Protein AF-A0A966PVN2-F1 (afdb_monomer_lite)

Radius of gyration: 30.5 Å; chains: 1; bounding box: 65×40×92 Å

Sequence (445 aa):
MAFDCICVDFQNSKENLNTIKQRMPHAKIIPFVQSYMEILKSLVNDARTSHVWMISSLIDYSTFDFDYIPEQHQDQQIHVWHNEEQKEGDTMLIPCAEFLQQAEQLKFLRDFKNINYHSTVLNYSSWPMKSFEFDTLVEQVASQQELYVNYYHYYHYYNCYHYDHNPITNYMPSFWEDIKLYCLDENRLNLLVPRFPIKKELYEYSPKLLLKNKSTPVHFDIVFIHNNESQHEENYQALLSAIKDKPNQIKIVAGVQGRNQAYKTAAKISDTEYFYAVFAKIKTNLNFGFDFVPDTLKSPRHYIFDCYNPVIDYTYGHQAIILYNKKMVLENTGTGLDFTLSQQHDHVKLLSAETNFYCDPLVAYRTAFREVVKLLYAQKICPTVEGNHILLKWYTESNMQNASYVRDAYTDAVDFVNKYSADFEKLFQSYEWEFVDNLYQQRYN

pLDDT: mean 92.06, std 8.29, range [37.66, 98.75]

Structure (mmCIF, N/CA/C/O backbone):
data_AF-A0A966PVN2-F1
#
_entry.id   AF-A0A966PVN2-F1
#
loop_
_atom_site.group_PDB
_atom_site.id
_atom_site.type_symbol
_atom_site.label_atom_id
_atom_site.label_alt_id
_atom_site.label_comp_id
_atom_site.label_asym_id
_atom_site.label_entity_id
_atom_site.label_seq_id
_atom_site.pdbx_PDB_ins_code
_atom_site.Cartn_x
_atom_site.Cartn_y
_atom_site.Cartn_z
_atom_site.occupancy
_atom_site.B_iso_or_equiv
_atom_site.auth_seq_id
_atom_site.auth_comp_id
_atom_site.auth_asym_id
_atom_site.auth_atom_id
_atom_site.pdbx_PDB_model_num
ATOM 1 N N . MET A 1 1 ? 28.716 -3.953 -43.981 1.00 61.38 1 MET A N 1
ATOM 2 C CA . MET A 1 1 ? 28.112 -3.163 -42.890 1.00 61.38 1 MET A CA 1
ATOM 3 C C . MET A 1 1 ? 28.540 -1.722 -43.067 1.00 61.38 1 MET A C 1
ATOM 5 O O . MET A 1 1 ? 29.738 -1.487 -43.177 1.00 61.38 1 MET A O 1
ATOM 9 N N . ALA A 1 2 ? 27.579 -0.805 -43.174 1.00 79.00 2 ALA A N 1
ATOM 10 C CA . ALA A 1 2 ? 27.840 0.613 -43.429 1.00 79.00 2 ALA A CA 1
ATOM 11 C C . ALA A 1 2 ? 28.286 1.380 -42.169 1.00 79.00 2 ALA A C 1
ATOM 13 O O . ALA A 1 2 ? 29.066 2.323 -42.278 1.00 79.00 2 ALA A O 1
ATOM 14 N N . PHE A 1 3 ? 27.839 0.944 -40.986 1.00 94.12 3 PHE A N 1
ATOM 15 C CA . PHE A 1 3 ? 28.033 1.654 -39.721 1.00 94.12 3 PHE A CA 1
ATOM 16 C C . PHE A 1 3 ? 28.509 0.723 -38.601 1.00 94.12 3 PHE A C 1
ATOM 18 O O . PHE A 1 3 ? 28.183 -0.469 -38.590 1.00 94.12 3 PHE A O 1
ATOM 25 N N . ASP A 1 4 ? 29.279 1.271 -37.661 1.00 95.25 4 ASP A N 1
ATOM 26 C CA . ASP A 1 4 ? 29.611 0.616 -36.398 1.00 95.25 4 ASP A CA 1
ATOM 27 C C . ASP A 1 4 ? 28.330 0.340 -35.587 1.00 95.25 4 ASP A C 1
ATOM 29 O O . ASP A 1 4 ? 27.295 0.984 -35.771 1.00 95.25 4 ASP A O 1
ATOM 33 N N . CYS A 1 5 ? 28.396 -0.629 -34.674 1.00 96.38 5 CYS A N 1
ATOM 34 C CA . CYS A 1 5 ? 27.255 -1.046 -33.866 1.00 96.38 5 CYS A CA 1
ATOM 35 C C . CYS A 1 5 ? 27.651 -1.228 -32.403 1.00 96.38 5 CYS A C 1
ATOM 37 O O . CYS A 1 5 ? 28.648 -1.878 -32.085 1.00 96.38 5 CYS A O 1
ATOM 39 N N . ILE A 1 6 ? 26.823 -0.695 -31.517 1.00 96.44 6 ILE A N 1
ATOM 40 C CA . ILE A 1 6 ? 26.870 -0.845 -30.070 1.00 96.44 6 ILE A CA 1
ATOM 41 C C . ILE A 1 6 ? 25.615 -1.611 -29.665 1.00 96.44 6 ILE A C 1
ATOM 43 O O . ILE A 1 6 ? 24.500 -1.196 -29.970 1.00 96.44 6 ILE A O 1
ATOM 47 N N . CYS A 1 7 ? 25.797 -2.731 -28.978 1.00 96.62 7 CYS A N 1
ATOM 48 C CA . CYS A 1 7 ? 24.707 -3.493 -28.391 1.00 96.62 7 CYS A CA 1
ATOM 49 C C . CYS A 1 7 ? 24.723 -3.300 -26.877 1.00 96.62 7 CYS A C 1
ATOM 51 O O . CYS A 1 7 ? 25.697 -3.655 -26.211 1.00 96.62 7 CYS A O 1
ATOM 53 N N . VAL A 1 8 ? 23.625 -2.783 -26.342 1.00 96.62 8 VAL A N 1
ATOM 54 C CA . VAL A 1 8 ? 23.390 -2.646 -24.910 1.00 96.62 8 VAL A CA 1
ATOM 55 C C . VAL A 1 8 ? 22.747 -3.931 -24.395 1.00 96.62 8 VAL A C 1
ATOM 57 O O . VAL A 1 8 ? 21.628 -4.280 -24.763 1.00 96.62 8 VAL A O 1
ATOM 60 N N . ASP A 1 9 ? 23.491 -4.666 -23.575 1.00 95.12 9 ASP A N 1
ATOM 61 C CA . ASP A 1 9 ? 23.091 -5.934 -22.979 1.00 95.12 9 ASP A CA 1
ATOM 62 C C . ASP A 1 9 ? 22.419 -5.708 -21.617 1.00 95.12 9 ASP A C 1
ATOM 64 O O . ASP A 1 9 ? 23.044 -5.303 -20.631 1.00 95.12 9 ASP A O 1
ATOM 68 N N . PHE A 1 10 ? 21.123 -5.997 -21.574 1.00 92.75 10 PHE A N 1
ATOM 69 C CA . PHE A 1 10 ? 20.273 -5.975 -20.387 1.00 92.75 10 PHE A CA 1
ATOM 70 C C . PHE A 1 10 ? 20.296 -7.301 -19.614 1.00 92.75 10 PHE A C 1
ATOM 72 O O . PHE A 1 10 ? 19.646 -7.413 -18.576 1.00 92.75 10 PHE A O 1
ATOM 79 N N . GLN A 1 11 ? 21.040 -8.305 -20.098 1.00 89.38 11 GLN A N 1
ATOM 80 C CA . GLN A 1 11 ? 21.159 -9.645 -19.511 1.00 89.38 11 GLN A CA 1
ATOM 81 C C . GLN A 1 11 ? 19.816 -10.390 -19.411 1.00 89.38 11 GLN A C 1
ATOM 83 O O . GLN A 1 11 ? 19.636 -11.276 -18.577 1.00 89.38 11 GLN A O 1
ATOM 88 N N . ASN A 1 12 ? 18.869 -10.035 -20.281 1.00 84.31 12 ASN A N 1
ATOM 89 C CA . ASN A 1 12 ? 17.497 -10.540 -20.297 1.00 84.31 12 ASN A CA 1
ATOM 90 C C . ASN A 1 12 ? 17.318 -11.776 -21.199 1.00 84.31 12 ASN A C 1
ATOM 92 O O . ASN A 1 12 ? 16.535 -12.662 -20.872 1.00 84.31 12 ASN A O 1
ATOM 96 N N . SER A 1 13 ? 18.023 -11.840 -22.337 1.00 87.88 13 SER A N 1
ATOM 97 C CA . SER A 1 13 ? 17.834 -12.879 -23.357 1.00 87.88 13 SER A CA 1
ATOM 98 C C . SER A 1 13 ? 19.161 -13.275 -23.997 1.00 87.88 13 SER A C 1
ATOM 100 O O . SER A 1 13 ? 19.775 -12.521 -24.754 1.00 87.88 13 SER A O 1
ATOM 102 N N . LYS A 1 14 ? 19.601 -14.508 -23.718 1.00 91.50 14 LYS A N 1
ATOM 103 C CA . LYS A 1 14 ? 20.785 -15.095 -24.369 1.00 91.50 14 LYS A CA 1
ATOM 104 C C . LYS A 1 14 ? 20.546 -15.363 -25.855 1.00 91.50 14 LYS A C 1
ATOM 106 O O . LYS A 1 14 ? 21.496 -15.332 -26.631 1.00 91.50 14 LYS A O 1
ATOM 111 N N . GLU A 1 15 ? 19.302 -15.638 -26.237 1.00 94.06 15 GLU A N 1
ATOM 112 C CA . GLU A 1 15 ? 18.910 -15.910 -27.619 1.00 94.06 15 GLU A CA 1
ATOM 113 C C . GLU A 1 15 ? 19.061 -14.662 -28.488 1.00 94.06 15 GLU A C 1
ATOM 115 O O . GLU A 1 15 ? 19.825 -14.694 -29.451 1.00 94.06 15 GLU A O 1
ATOM 120 N N . ASN A 1 16 ? 18.471 -13.534 -28.076 1.00 95.31 16 ASN A N 1
ATOM 121 C CA . ASN A 1 16 ? 18.612 -12.261 -28.789 1.00 95.31 16 ASN A CA 1
ATOM 122 C C . ASN A 1 16 ? 20.081 -11.857 -28.915 1.00 95.31 16 ASN A C 1
ATOM 124 O O . ASN A 1 16 ? 20.532 -11.452 -29.984 1.00 95.31 16 ASN A O 1
ATOM 128 N N . LEU A 1 17 ? 20.860 -12.025 -27.841 1.00 95.06 17 LEU A N 1
ATOM 129 C CA . LEU A 1 17 ? 22.287 -11.720 -27.863 1.00 95.06 17 LEU A CA 1
ATOM 130 C C . LEU A 1 17 ? 23.052 -12.589 -28.876 1.00 95.06 17 LEU A C 1
ATOM 132 O O . LEU A 1 17 ? 23.974 -12.104 -29.534 1.00 95.06 17 LEU A O 1
ATOM 136 N N . ASN A 1 18 ? 22.682 -13.863 -29.027 1.00 95.38 18 ASN A N 1
ATOM 137 C CA . ASN A 1 18 ? 23.264 -14.741 -30.040 1.00 95.38 18 ASN A CA 1
ATOM 138 C C . ASN A 1 18 ? 22.857 -14.312 -31.455 1.00 95.38 18 ASN A C 1
ATOM 140 O O . ASN A 1 18 ? 23.726 -14.243 -32.324 1.00 95.38 18 ASN A O 1
ATOM 144 N N . THR A 1 19 ? 21.587 -13.961 -31.675 1.00 95.75 19 THR A N 1
ATOM 145 C CA . THR A 1 19 ? 21.100 -13.410 -32.951 1.00 95.75 19 THR A CA 1
ATOM 146 C C . THR A 1 19 ? 21.865 -12.141 -33.331 1.00 95.75 19 THR A C 1
ATOM 148 O O . THR A 1 19 ? 22.355 -12.025 -34.454 1.00 95.75 19 THR A O 1
ATOM 151 N N . ILE A 1 20 ? 22.067 -11.222 -32.382 1.00 95.62 20 ILE A N 1
ATOM 152 C CA . ILE A 1 20 ? 22.846 -9.995 -32.590 1.00 95.62 20 ILE A CA 1
ATOM 153 C C . ILE A 1 20 ? 24.296 -10.325 -32.956 1.00 95.62 20 ILE A C 1
ATOM 155 O O . ILE A 1 20 ? 24.806 -9.786 -33.932 1.00 95.62 20 ILE A O 1
ATOM 159 N N . LYS A 1 21 ? 24.958 -11.245 -32.243 1.00 95.00 21 LYS A N 1
ATOM 160 C CA . LYS A 1 21 ? 26.336 -11.667 -32.568 1.00 95.00 21 LYS A CA 1
ATOM 161 C C . LYS A 1 21 ? 26.457 -12.291 -33.959 1.00 95.00 21 LYS A C 1
ATOM 163 O O . LYS A 1 21 ? 27.497 -12.148 -34.594 1.00 95.00 21 LYS A O 1
ATOM 168 N N . GLN A 1 22 ? 25.423 -12.989 -34.426 1.00 94.81 22 GLN A N 1
ATOM 169 C CA . GLN A 1 22 ? 25.398 -13.577 -35.766 1.00 94.81 22 GLN A CA 1
ATOM 170 C C . GLN A 1 22 ? 25.192 -12.516 -36.852 1.00 94.81 22 GLN A C 1
ATOM 172 O O . GLN A 1 22 ? 25.906 -12.525 -37.853 1.00 94.81 22 GLN A O 1
ATOM 177 N N . ARG A 1 23 ? 24.238 -11.596 -36.660 1.00 94.31 23 ARG A N 1
ATOM 178 C CA . ARG A 1 23 ? 23.904 -10.561 -37.652 1.00 94.31 23 ARG A CA 1
ATOM 179 C C . ARG A 1 23 ? 24.889 -9.395 -37.671 1.00 94.31 23 ARG A C 1
ATOM 181 O O . ARG A 1 23 ? 25.167 -8.859 -38.738 1.00 94.31 23 ARG A O 1
ATOM 188 N N . MET A 1 24 ? 25.448 -9.051 -36.513 1.00 93.00 24 MET A N 1
ATOM 189 C CA . MET A 1 24 ? 26.401 -7.960 -36.307 1.00 93.00 24 MET A CA 1
ATOM 190 C C . MET A 1 24 ? 27.674 -8.478 -35.598 1.00 93.00 24 MET A C 1
ATOM 192 O O . MET A 1 24 ? 27.909 -8.155 -34.432 1.00 93.00 24 MET A O 1
ATOM 196 N N . PRO A 1 25 ? 28.549 -9.253 -36.278 1.00 91.69 25 PRO A N 1
ATOM 197 C CA . PRO A 1 25 ? 29.721 -9.899 -35.659 1.00 91.69 25 PRO A CA 1
ATOM 198 C C . PRO A 1 25 ? 30.745 -8.943 -35.035 1.00 91.69 25 PRO A C 1
ATOM 200 O O . PRO A 1 25 ? 31.580 -9.357 -34.234 1.00 91.69 25 PRO A O 1
ATOM 203 N N . HIS A 1 26 ? 30.709 -7.669 -35.429 1.00 91.94 26 HIS A N 1
ATOM 204 C CA . HIS A 1 26 ? 31.600 -6.622 -34.933 1.00 91.94 26 HIS A CA 1
ATOM 205 C C . HIS A 1 26 ? 30.917 -5.670 -33.942 1.00 91.94 26 HIS A C 1
ATOM 207 O O . HIS A 1 26 ? 31.512 -4.656 -33.583 1.00 91.94 26 HIS A O 1
ATOM 213 N N . ALA A 1 27 ? 29.688 -5.970 -33.503 1.00 94.25 27 ALA A N 1
ATOM 214 C CA . ALA A 1 27 ? 28.999 -5.154 -32.514 1.00 94.25 27 ALA A CA 1
ATOM 215 C C . ALA A 1 27 ? 29.768 -5.131 -31.185 1.00 94.25 27 ALA A C 1
ATOM 217 O O . ALA A 1 27 ? 30.133 -6.174 -30.632 1.00 94.25 27 ALA A O 1
ATOM 218 N N . LYS A 1 28 ? 29.983 -3.931 -30.641 1.00 95.06 28 LYS A N 1
ATOM 219 C CA . LYS A 1 28 ? 30.527 -3.733 -29.297 1.00 95.06 28 LYS A CA 1
ATOM 220 C C . LYS A 1 28 ? 29.413 -3.993 -28.287 1.00 95.06 28 LYS A C 1
ATOM 222 O O . LYS A 1 28 ? 28.498 -3.187 -28.156 1.00 95.06 28 LYS A O 1
ATOM 227 N N . ILE A 1 29 ? 29.484 -5.127 -27.597 1.00 96.12 29 ILE A N 1
ATOM 228 C CA . ILE A 1 29 ? 28.506 -5.515 -26.575 1.00 96.12 29 ILE A CA 1
ATOM 229 C C . ILE A 1 29 ? 28.951 -4.956 -25.226 1.00 96.12 29 ILE A C 1
ATOM 231 O O . ILE A 1 29 ? 30.068 -5.228 -24.781 1.00 96.12 29 ILE A O 1
ATOM 235 N N . ILE A 1 30 ? 28.078 -4.194 -24.576 1.00 95.38 30 ILE A N 1
ATOM 236 C CA . ILE A 1 30 ? 28.321 -3.576 -23.269 1.00 95.38 30 ILE A CA 1
ATOM 237 C C . ILE A 1 30 ? 27.103 -3.748 -22.359 1.00 95.38 30 ILE A C 1
ATOM 239 O O . ILE A 1 30 ? 25.983 -3.751 -22.858 1.00 95.38 30 ILE A O 1
ATOM 243 N N . PRO A 1 31 ? 27.276 -3.875 -21.034 1.00 94.62 31 PRO A N 1
ATOM 244 C CA . PRO A 1 31 ? 26.140 -3.929 -20.124 1.00 94.62 31 PRO A CA 1
ATOM 245 C C . PRO A 1 31 ? 25.396 -2.588 -20.087 1.00 94.62 31 PRO A C 1
ATOM 247 O O . PRO A 1 31 ? 26.009 -1.529 -20.234 1.00 94.62 31 PRO A O 1
ATOM 250 N N . PHE A 1 32 ? 24.088 -2.624 -19.827 1.00 93.06 32 PHE A N 1
ATOM 251 C CA . PHE A 1 32 ? 23.328 -1.411 -19.530 1.00 93.06 32 PHE A CA 1
ATOM 252 C C . PHE A 1 32 ? 23.854 -0.716 -18.262 1.00 93.06 32 PHE A C 1
ATOM 254 O O . PHE A 1 32 ? 24.004 -1.343 -17.209 1.00 93.06 32 PHE A O 1
ATOM 261 N N . VAL A 1 33 ? 24.104 0.594 -18.357 1.00 88.31 33 VAL A N 1
ATOM 262 C CA . VAL A 1 33 ? 24.561 1.443 -17.250 1.00 88.31 33 VAL A CA 1
ATOM 263 C C . VAL A 1 33 ? 23.799 2.763 -17.289 1.00 88.31 33 VAL A C 1
ATOM 265 O O . VAL A 1 33 ? 23.935 3.516 -18.244 1.00 88.31 33 VAL A O 1
ATOM 268 N N . GLN A 1 34 ? 23.054 3.054 -16.219 1.00 85.75 34 GLN A N 1
ATOM 269 C CA . GLN A 1 34 ? 22.294 4.293 -15.989 1.00 85.75 34 GLN A CA 1
ATOM 270 C C . GLN A 1 34 ? 21.234 4.629 -17.053 1.00 85.75 34 GLN A C 1
ATOM 272 O O . GLN A 1 34 ? 20.049 4.529 -16.747 1.00 85.75 34 GLN A O 1
ATOM 277 N N . SER A 1 35 ? 21.637 5.031 -18.261 1.00 91.38 35 SER A N 1
ATOM 278 C CA . SER A 1 35 ? 20.759 5.406 -19.375 1.00 91.38 35 SER A CA 1
ATOM 279 C C . SER A 1 35 ? 21.462 5.233 -20.728 1.00 91.38 35 SER A C 1
ATOM 281 O O . SER A 1 35 ? 22.689 5.128 -20.808 1.00 91.38 35 SER A O 1
ATOM 283 N N . TYR A 1 36 ? 20.694 5.275 -21.818 1.00 93.44 36 TYR A N 1
ATOM 284 C CA . TYR A 1 36 ? 21.259 5.313 -23.169 1.00 93.44 36 TYR A CA 1
ATOM 285 C C . TYR A 1 36 ? 22.117 6.555 -23.433 1.00 93.44 36 TYR A C 1
ATOM 287 O O . TYR A 1 36 ? 23.110 6.463 -24.150 1.00 93.44 36 TYR A O 1
ATOM 295 N N . MET A 1 37 ? 21.776 7.702 -22.836 1.00 91.50 37 MET A N 1
ATOM 296 C CA . MET A 1 37 ? 22.543 8.941 -23.000 1.00 91.50 37 MET A CA 1
ATOM 297 C C . MET A 1 37 ? 23.983 8.779 -22.502 1.00 91.50 37 MET A C 1
ATOM 299 O O . MET A 1 37 ? 24.924 9.141 -23.206 1.00 91.50 37 MET A O 1
ATOM 303 N N . GLU A 1 38 ? 24.162 8.198 -21.315 1.00 91.00 38 GLU A N 1
ATOM 304 C CA . GLU A 1 38 ? 25.489 8.008 -20.714 1.00 91.00 38 GLU A CA 1
ATOM 305 C C . GLU A 1 38 ? 26.334 7.009 -21.507 1.00 91.00 38 GLU A C 1
ATOM 307 O O . GLU A 1 38 ? 27.521 7.232 -21.759 1.00 91.00 38 GLU A O 1
ATOM 312 N N . ILE A 1 39 ? 25.698 5.943 -21.996 1.00 93.06 39 ILE A N 1
ATOM 313 C CA . ILE A 1 39 ? 26.338 4.990 -22.899 1.00 93.06 39 ILE A CA 1
ATOM 314 C C . ILE A 1 39 ? 26.811 5.692 -24.178 1.00 93.06 39 ILE A C 1
ATOM 316 O O . ILE A 1 39 ? 27.981 5.560 -24.545 1.00 93.06 39 ILE A O 1
ATOM 320 N N . LEU A 1 40 ? 25.942 6.468 -24.834 1.00 93.44 40 LEU A N 1
ATOM 321 C CA . LEU A 1 40 ? 26.284 7.175 -26.068 1.00 93.44 40 LEU A CA 1
ATOM 322 C C . LEU A 1 40 ? 27.414 8.185 -25.856 1.00 93.44 40 LEU A C 1
ATOM 324 O O . LEU A 1 40 ? 28.382 8.167 -26.615 1.00 93.44 40 LEU A O 1
ATOM 328 N N . LYS A 1 41 ? 27.352 9.008 -24.802 1.00 91.00 41 LYS A N 1
ATOM 329 C CA . LYS A 1 41 ? 28.430 9.949 -24.447 1.00 91.00 41 LYS A CA 1
ATOM 330 C C . LYS A 1 41 ? 29.781 9.247 -24.306 1.00 91.00 41 LYS A C 1
ATOM 332 O O . LYS A 1 41 ? 30.793 9.773 -24.760 1.00 91.00 41 LYS A O 1
ATOM 337 N N . SER A 1 42 ? 29.794 8.047 -23.724 1.00 90.19 42 SER A N 1
ATOM 338 C CA . SER A 1 42 ? 31.031 7.290 -23.510 1.00 90.19 42 SER A CA 1
ATOM 339 C C . SER A 1 42 ? 31.584 6.602 -24.763 1.00 90.19 42 SER A C 1
ATOM 341 O O . SER A 1 42 ? 32.781 6.333 -24.813 1.00 90.19 42 SER A O 1
ATOM 343 N N . LEU A 1 43 ? 30.743 6.293 -25.760 1.00 92.00 43 LEU A N 1
ATOM 344 C CA . LEU A 1 43 ? 31.120 5.411 -26.873 1.00 92.00 43 LEU A CA 1
ATOM 345 C C . LEU A 1 43 ? 31.104 6.057 -28.259 1.00 92.00 43 LEU A C 1
ATOM 347 O O . LEU A 1 43 ? 31.809 5.574 -29.142 1.00 92.00 43 LEU A O 1
ATOM 351 N N . VAL A 1 44 ? 30.330 7.123 -28.478 1.00 91.00 44 VAL A N 1
ATOM 352 C CA . VAL A 1 44 ? 30.203 7.743 -29.810 1.00 91.00 44 VAL A CA 1
ATOM 353 C C . VAL A 1 44 ? 31.529 8.348 -30.282 1.00 91.00 44 VAL A C 1
ATOM 355 O O . VAL A 1 44 ? 31.834 8.287 -31.469 1.00 91.00 44 VAL A O 1
ATOM 358 N N . ASN A 1 45 ? 32.358 8.866 -29.370 1.00 90.56 45 ASN A N 1
ATOM 359 C CA . ASN A 1 45 ? 33.670 9.427 -29.715 1.00 90.56 45 ASN A CA 1
ATOM 360 C C . ASN A 1 45 ? 34.667 8.375 -30.253 1.00 90.56 45 ASN A C 1
ATOM 362 O O . ASN A 1 45 ? 35.619 8.732 -30.942 1.00 90.56 45 ASN A O 1
ATOM 366 N N . ASP A 1 46 ? 34.436 7.088 -29.969 1.00 90.81 46 ASP A N 1
ATOM 367 C CA . ASP A 1 46 ? 35.264 5.974 -30.453 1.00 90.81 46 ASP A CA 1
ATOM 368 C C . ASP A 1 46 ? 34.771 5.403 -31.799 1.00 90.81 46 ASP A C 1
ATOM 370 O O . ASP A 1 46 ? 35.381 4.473 -32.340 1.00 90.81 46 ASP A O 1
ATOM 374 N N . ALA A 1 47 ? 33.650 5.904 -32.333 1.00 92.06 47 ALA A N 1
ATOM 375 C CA . ALA A 1 47 ? 33.078 5.413 -33.581 1.00 92.06 47 ALA A CA 1
ATOM 376 C C . ALA A 1 47 ? 33.984 5.748 -34.778 1.00 92.06 47 ALA A C 1
ATOM 378 O O . ALA A 1 47 ? 34.521 6.847 -34.905 1.00 92.06 47 ALA A O 1
ATOM 379 N N . ARG A 1 48 ? 34.140 4.789 -35.694 1.00 92.50 48 ARG A N 1
ATOM 380 C CA . ARG A 1 48 ? 34.953 4.916 -36.917 1.00 92.50 48 ARG A CA 1
ATOM 381 C C . ARG A 1 48 ? 34.118 5.319 -38.128 1.00 92.50 48 ARG A C 1
ATOM 383 O O . ARG A 1 48 ? 34.673 5.644 -39.177 1.00 92.50 48 ARG A O 1
ATOM 390 N N . THR A 1 49 ? 32.798 5.260 -38.000 1.00 95.06 49 THR A N 1
ATOM 391 C CA . THR A 1 49 ? 31.824 5.594 -39.040 1.00 95.06 49 THR A CA 1
ATOM 392 C C . THR A 1 49 ? 31.055 6.866 -38.687 1.00 95.06 49 THR A C 1
ATOM 394 O O . THR A 1 49 ? 30.986 7.260 -37.524 1.00 95.06 49 THR A O 1
ATOM 397 N N . SER A 1 50 ? 30.466 7.523 -39.695 1.00 94.50 50 SER A N 1
ATOM 398 C CA . SER A 1 50 ? 29.704 8.771 -39.501 1.00 94.50 50 SER A CA 1
ATOM 399 C C . SER A 1 50 ? 28.475 8.594 -38.611 1.00 94.50 50 SER A C 1
ATOM 401 O O . SER A 1 50 ? 28.078 9.533 -37.924 1.00 94.50 50 SER A O 1
ATOM 403 N N . HIS A 1 51 ? 27.908 7.388 -38.616 1.00 96.94 51 HIS A N 1
ATOM 404 C CA . HIS A 1 51 ? 26.810 6.984 -37.754 1.00 96.94 51 HIS A CA 1
ATOM 405 C C . HIS A 1 51 ? 27.178 5.743 -36.958 1.00 96.94 51 HIS A C 1
ATOM 407 O O . HIS A 1 51 ? 28.040 4.966 -37.376 1.00 96.94 51 HIS A O 1
ATOM 413 N N . VAL A 1 52 ? 26.478 5.528 -35.851 1.00 96.94 52 VAL A N 1
ATOM 414 C CA . VAL A 1 52 ? 26.570 4.303 -35.061 1.00 96.94 52 VAL A CA 1
ATOM 415 C C . VAL A 1 52 ? 25.178 3.771 -34.752 1.00 96.94 52 VAL A C 1
ATOM 417 O O . VAL A 1 52 ? 24.285 4.515 -34.343 1.00 96.94 52 VAL A O 1
ATOM 420 N N . TRP A 1 53 ? 24.991 2.471 -34.949 1.00 97.50 53 TRP A N 1
ATOM 421 C CA . TRP A 1 53 ? 23.818 1.766 -34.453 1.00 97.50 53 TRP A CA 1
ATOM 422 C C . TRP A 1 53 ? 23.936 1.586 -32.944 1.00 97.50 53 TRP A C 1
ATOM 424 O O . TRP A 1 53 ? 24.930 1.047 -32.466 1.00 97.50 53 TRP A O 1
ATOM 434 N N . MET A 1 54 ? 22.911 1.975 -32.196 1.00 97.00 54 MET A N 1
ATOM 435 C CA . MET A 1 54 ? 22.710 1.565 -30.814 1.00 97.00 54 MET A CA 1
ATOM 436 C C . MET A 1 54 ? 21.471 0.679 -30.743 1.00 97.00 54 MET A C 1
ATOM 438 O O . MET A 1 54 ? 20.370 1.108 -31.079 1.00 97.00 54 MET A O 1
ATOM 442 N N . ILE A 1 55 ? 21.676 -0.563 -30.326 1.00 96.62 55 ILE A N 1
ATOM 443 C CA . ILE A 1 55 ? 20.643 -1.598 -30.262 1.00 96.62 55 ILE A CA 1
ATOM 444 C C . ILE A 1 55 ? 20.600 -2.239 -28.880 1.00 96.62 55 ILE A C 1
ATOM 446 O O . ILE A 1 55 ? 21.557 -2.131 -28.113 1.00 96.62 55 ILE A O 1
ATOM 450 N N . SER A 1 56 ? 19.514 -2.943 -28.574 1.00 95.44 56 SER A N 1
ATOM 451 C CA . SER A 1 56 ? 19.269 -3.523 -27.253 1.00 95.44 56 SER A CA 1
ATOM 452 C C . SER A 1 56 ? 19.093 -5.035 -27.301 1.00 95.44 56 SER A C 1
ATOM 454 O O . SER A 1 56 ? 18.348 -5.557 -28.125 1.00 95.44 56 SER A O 1
ATOM 456 N N . SER A 1 57 ? 19.682 -5.763 -26.349 1.00 95.00 57 SER A N 1
ATOM 457 C CA . SER A 1 57 ? 19.427 -7.204 -26.186 1.00 95.00 57 SER A CA 1
ATOM 458 C C . SER A 1 57 ? 17.966 -7.535 -25.834 1.00 95.00 57 SER A C 1
ATOM 460 O O . SER A 1 57 ? 17.578 -8.707 -25.826 1.00 95.00 57 SER A O 1
ATOM 462 N N . LEU A 1 58 ? 17.140 -6.525 -25.534 1.00 93.38 58 LEU A N 1
ATOM 463 C CA . LEU A 1 58 ? 15.704 -6.683 -25.316 1.00 93.38 58 LEU A CA 1
ATOM 464 C C . LEU A 1 58 ? 14.954 -7.086 -26.589 1.00 93.38 58 LEU A C 1
ATOM 466 O O . LEU A 1 58 ? 13.887 -7.673 -26.465 1.00 93.38 58 LEU A O 1
ATOM 470 N N . ILE A 1 59 ? 15.490 -6.825 -27.782 1.00 93.62 59 ILE A N 1
ATOM 471 C CA . ILE A 1 59 ? 14.772 -7.006 -29.051 1.00 93.62 59 ILE A CA 1
ATOM 472 C C . ILE A 1 59 ? 15.348 -8.185 -29.847 1.00 93.62 59 ILE A C 1
ATOM 474 O O . ILE A 1 59 ? 16.567 -8.348 -29.944 1.00 93.62 59 ILE A O 1
ATOM 478 N N . ASP A 1 60 ? 14.472 -8.993 -30.449 1.00 94.62 60 ASP A N 1
ATOM 479 C CA . ASP A 1 60 ? 14.868 -9.935 -31.498 1.00 94.62 60 ASP A CA 1
ATOM 480 C C . ASP A 1 60 ? 15.061 -9.199 -32.833 1.00 94.62 60 ASP A C 1
ATOM 482 O O . ASP A 1 60 ? 14.110 -8.734 -33.462 1.00 94.62 60 ASP A O 1
ATOM 486 N N . TYR A 1 61 ? 16.314 -9.125 -33.279 1.00 95.38 61 TYR A N 1
ATOM 487 C CA . TYR A 1 61 ? 16.694 -8.522 -34.553 1.00 95.38 61 TYR A CA 1
ATOM 488 C C . TYR A 1 61 ? 16.808 -9.537 -35.692 1.00 95.38 61 TYR A C 1
ATOM 490 O O . TYR A 1 61 ? 17.469 -9.240 -36.681 1.00 95.38 61 TYR A O 1
ATOM 498 N N . SER A 1 62 ? 16.218 -10.729 -35.610 1.00 93.94 62 SER A N 1
ATOM 499 C CA . SER A 1 62 ? 16.289 -11.749 -36.670 1.00 93.94 62 SER A CA 1
ATOM 500 C C . SER A 1 62 ? 15.871 -11.221 -38.052 1.00 93.94 62 SER A C 1
ATOM 502 O O . SER A 1 62 ? 16.523 -11.538 -39.047 1.00 93.94 62 SER A O 1
ATOM 504 N N . THR A 1 63 ? 14.871 -10.335 -38.110 1.00 92.81 63 THR A N 1
ATOM 505 C CA . THR A 1 63 ? 14.308 -9.777 -39.355 1.00 92.81 63 THR A CA 1
ATOM 506 C C . THR A 1 63 ? 14.555 -8.280 -39.561 1.00 92.81 63 THR A C 1
ATOM 508 O O . THR A 1 63 ? 14.098 -7.725 -40.555 1.00 92.81 63 THR A O 1
ATOM 511 N N . PHE A 1 64 ? 15.258 -7.603 -38.649 1.00 94.81 64 PHE A N 1
ATOM 512 C CA . PHE A 1 64 ? 15.470 -6.152 -38.727 1.00 94.81 64 PHE A CA 1
ATOM 513 C C . PHE A 1 64 ? 16.388 -5.745 -39.894 1.00 94.81 64 PHE A C 1
ATOM 515 O O . PHE A 1 64 ? 17.355 -6.447 -40.200 1.00 94.81 64 PHE A O 1
ATOM 522 N N . ASP A 1 65 ? 16.119 -4.615 -40.540 1.00 92.25 65 ASP A N 1
ATOM 523 C CA . ASP A 1 65 ? 16.948 -4.108 -41.635 1.00 92.25 65 ASP A CA 1
ATOM 524 C C . ASP A 1 65 ? 18.037 -3.154 -41.114 1.00 92.25 65 ASP A C 1
ATOM 526 O O . ASP A 1 65 ? 17.755 -2.037 -40.688 1.00 92.25 65 ASP A O 1
ATOM 530 N N . PHE A 1 66 ? 19.294 -3.605 -41.153 1.00 93.81 66 PHE A N 1
ATOM 531 C CA . PHE A 1 66 ? 20.465 -2.812 -40.754 1.00 93.81 66 PHE A CA 1
ATOM 532 C C . PHE A 1 66 ? 21.124 -2.067 -41.924 1.00 93.81 66 PHE A C 1
ATOM 534 O O . PHE A 1 66 ? 22.099 -1.344 -41.701 1.00 93.81 66 PHE A O 1
ATOM 541 N N . ASP A 1 67 ? 20.613 -2.232 -43.148 1.00 93.12 67 ASP A N 1
ATOM 542 C CA . ASP A 1 67 ? 21.138 -1.589 -44.355 1.00 93.12 67 ASP A CA 1
ATOM 543 C C . ASP A 1 67 ? 20.503 -0.208 -44.608 1.00 93.12 67 ASP A C 1
ATOM 545 O O . ASP A 1 67 ? 20.785 0.433 -45.621 1.00 93.12 67 ASP A O 1
ATOM 549 N N . TYR A 1 68 ? 19.688 0.288 -43.669 1.00 93.62 68 TYR A N 1
ATOM 550 C CA . TYR A 1 68 ? 19.139 1.640 -43.709 1.00 93.62 68 TYR A CA 1
ATOM 551 C C . TYR A 1 68 ? 20.250 2.701 -43.756 1.00 93.62 68 TYR A C 1
ATOM 553 O O . TYR A 1 68 ? 21.145 2.739 -42.907 1.00 93.62 68 TYR A O 1
ATOM 561 N N . ILE A 1 69 ? 20.146 3.607 -44.729 1.00 93.56 69 ILE A N 1
ATOM 562 C CA . ILE A 1 69 ? 21.027 4.763 -44.900 1.00 93.56 69 ILE A CA 1
ATOM 563 C C . ILE A 1 69 ? 20.143 6.018 -44.915 1.00 93.56 69 ILE A C 1
ATOM 565 O O . ILE A 1 69 ? 19.248 6.096 -45.760 1.00 93.56 69 ILE A O 1
ATOM 569 N N . PRO A 1 70 ? 20.371 6.994 -44.014 1.00 93.56 70 PRO A N 1
ATOM 570 C CA . PRO A 1 70 ? 19.643 8.257 -44.022 1.00 93.56 70 PRO A CA 1
ATOM 571 C C . PRO A 1 70 ? 19.741 8.984 -45.365 1.00 93.56 70 PRO A C 1
ATOM 573 O O . PRO A 1 70 ? 20.802 9.036 -45.991 1.00 93.56 70 PRO A O 1
ATOM 576 N N . GLU A 1 71 ? 18.647 9.609 -45.798 1.00 93.81 71 GLU A N 1
ATOM 577 C CA . GLU A 1 71 ? 18.718 10.570 -46.897 1.00 93.81 71 GLU A CA 1
ATOM 578 C C . GLU A 1 71 ? 19.527 11.806 -46.481 1.00 93.81 71 GLU A C 1
ATOM 580 O O . GLU A 1 71 ? 19.560 12.178 -45.310 1.00 93.81 71 GLU A O 1
ATOM 585 N N . GLN A 1 72 ? 20.118 12.517 -47.446 1.00 92.31 72 GLN A N 1
ATOM 586 C CA . GLN A 1 72 ? 21.005 13.660 -47.179 1.00 92.31 72 GLN A CA 1
ATOM 587 C C . GLN A 1 72 ? 20.385 14.734 -46.265 1.00 92.31 72 GLN A C 1
ATOM 589 O O . GLN A 1 72 ? 21.087 15.367 -45.483 1.00 92.31 72 GLN A O 1
ATOM 594 N N . HIS A 1 73 ? 19.070 14.953 -46.353 1.00 93.38 73 HIS A N 1
ATOM 595 C CA . HIS A 1 73 ? 18.367 15.942 -45.532 1.00 93.38 73 HIS A CA 1
ATOM 596 C C . HIS A 1 73 ? 18.021 15.439 -44.113 1.00 93.38 73 HIS A C 1
ATOM 598 O O . HIS A 1 73 ? 17.561 16.222 -43.284 1.00 93.38 73 HIS A O 1
ATOM 604 N N . GLN A 1 74 ? 18.231 14.147 -43.844 1.00 95.12 74 GLN A N 1
ATOM 605 C CA . GLN A 1 74 ? 17.984 13.466 -42.570 1.00 95.12 74 GLN A CA 1
ATOM 606 C C . GLN A 1 74 ? 19.281 12.996 -41.892 1.00 95.12 74 GLN A C 1
ATOM 608 O O . GLN A 1 74 ? 19.240 12.584 -40.743 1.00 95.12 74 GLN A O 1
ATOM 613 N N . ASP A 1 75 ? 20.429 13.115 -42.561 1.00 94.06 75 ASP A N 1
ATOM 614 C CA . ASP A 1 75 ? 21.751 12.641 -42.113 1.00 94.06 75 ASP A CA 1
ATOM 615 C C . ASP A 1 75 ? 22.192 13.177 -40.735 1.00 94.06 75 ASP A C 1
ATOM 617 O O . ASP A 1 75 ? 22.984 12.559 -40.041 1.00 94.06 75 ASP A O 1
ATOM 621 N N . GLN A 1 76 ? 21.661 14.322 -40.297 1.00 96.25 76 GLN A N 1
ATOM 622 C CA . GLN A 1 76 ? 21.946 14.904 -38.975 1.00 96.25 76 GLN A CA 1
ATOM 623 C C . GLN A 1 76 ? 20.886 14.563 -37.913 1.00 96.25 76 GLN A C 1
ATOM 625 O O . GLN A 1 76 ? 20.886 15.131 -36.820 1.00 96.25 76 GLN A O 1
ATOM 630 N N . GLN A 1 77 ? 19.934 13.686 -38.222 1.00 97.44 77 GLN A N 1
ATOM 631 C CA . GLN A 1 77 ? 18.853 13.301 -37.318 1.00 97.44 77 GLN A CA 1
ATOM 632 C C . GLN A 1 77 ? 19.203 11.999 -36.598 1.00 97.44 77 GLN A C 1
ATOM 634 O O . GLN A 1 77 ? 19.785 11.090 -37.185 1.00 97.44 77 GLN A O 1
ATOM 639 N N . ILE A 1 78 ? 18.797 11.869 -35.334 1.00 97.31 78 ILE A N 1
ATOM 640 C CA . ILE A 1 78 ? 18.733 10.542 -34.712 1.00 97.31 78 ILE A CA 1
ATOM 641 C C . ILE A 1 78 ? 17.546 9.812 -35.332 1.00 97.31 78 ILE A C 1
ATOM 643 O O . ILE A 1 78 ? 16.421 10.304 -35.259 1.00 97.31 78 ILE A O 1
ATOM 647 N N . HIS A 1 79 ? 17.777 8.633 -35.901 1.00 97.56 79 HIS A N 1
ATOM 648 C CA . HIS A 1 79 ? 16.694 7.764 -36.355 1.00 97.56 79 HIS A CA 1
ATOM 649 C C . HIS A 1 79 ? 16.364 6.741 -35.273 1.00 97.56 79 HIS A C 1
ATOM 651 O O . HIS A 1 79 ? 17.265 6.064 -34.785 1.00 97.56 79 HIS A O 1
ATOM 657 N N . VAL A 1 80 ? 15.090 6.620 -34.902 1.00 97.31 80 VAL A N 1
ATOM 658 C CA . VAL A 1 80 ? 14.619 5.747 -33.814 1.00 97.31 80 VAL A CA 1
ATOM 659 C C . VAL A 1 80 ? 13.564 4.798 -34.348 1.00 97.31 80 VAL A C 1
ATOM 661 O O . VAL A 1 80 ? 12.543 5.251 -34.855 1.00 97.31 80 VAL A O 1
ATOM 664 N N . TRP A 1 81 ? 13.765 3.496 -34.176 1.00 96.56 81 TRP A N 1
ATOM 665 C CA . TRP A 1 81 ? 12.752 2.485 -34.464 1.00 96.56 81 TRP A CA 1
ATOM 666 C C . TRP A 1 81 ? 12.026 2.117 -33.180 1.00 96.56 81 TRP A C 1
ATOM 668 O O . TRP A 1 81 ? 12.664 1.810 -32.170 1.00 96.56 81 TRP A O 1
ATOM 678 N N . HIS A 1 82 ? 10.697 2.173 -33.214 1.00 92.94 82 HIS A N 1
ATOM 679 C CA . HIS A 1 82 ? 9.886 2.062 -32.009 1.00 92.94 82 HIS A CA 1
ATOM 680 C C . HIS A 1 82 ? 8.557 1.332 -32.248 1.00 92.94 82 HIS A C 1
ATOM 682 O O . HIS A 1 82 ? 8.001 1.369 -33.350 1.00 92.94 82 HIS A O 1
ATOM 688 N N . ASN A 1 83 ? 8.031 0.719 -31.182 1.00 87.25 83 ASN A N 1
ATOM 689 C CA . ASN A 1 83 ? 6.678 0.158 -31.146 1.00 87.25 83 ASN A CA 1
ATOM 690 C C . ASN A 1 83 ? 5.642 1.253 -30.847 1.00 87.25 83 ASN A C 1
ATOM 692 O O . ASN A 1 83 ? 5.978 2.303 -30.299 1.00 87.25 83 ASN A O 1
ATOM 696 N N . GLU A 1 84 ? 4.366 1.010 -31.160 1.00 79.38 84 GLU A N 1
ATOM 697 C CA . GLU A 1 84 ? 3.285 1.991 -30.944 1.00 79.38 84 GLU A CA 1
ATOM 698 C C . GLU A 1 84 ? 3.167 2.465 -29.483 1.00 79.38 84 GLU A C 1
ATOM 700 O O . GLU A 1 84 ? 2.850 3.628 -29.235 1.00 79.38 84 GLU A O 1
ATOM 705 N N . GLU A 1 85 ? 3.473 1.591 -28.521 1.00 75.19 85 GLU A N 1
ATOM 706 C CA . GLU A 1 85 ? 3.301 1.850 -27.085 1.00 75.19 85 GLU A CA 1
ATOM 707 C C . GLU A 1 85 ? 4.416 2.708 -26.460 1.00 75.19 85 GLU A C 1
ATOM 709 O O . GLU A 1 85 ? 4.187 3.377 -25.452 1.00 75.19 85 GLU A O 1
ATOM 714 N N . GLN A 1 86 ? 5.617 2.719 -27.048 1.00 84.06 86 GLN A N 1
ATOM 715 C CA . GLN A 1 86 ? 6.787 3.420 -26.514 1.00 84.06 86 GLN A CA 1
ATOM 716 C C . GLN A 1 86 ? 7.554 4.088 -27.654 1.00 84.06 86 GLN A C 1
ATOM 718 O O . GLN A 1 86 ? 8.272 3.418 -28.385 1.00 84.06 86 GLN A O 1
ATOM 723 N N . LYS A 1 87 ? 7.420 5.415 -27.799 1.00 88.00 87 LYS A N 1
ATOM 724 C CA . LYS A 1 87 ? 8.129 6.191 -28.839 1.00 88.00 87 LYS A CA 1
ATOM 725 C C . LYS A 1 87 ? 9.631 6.286 -28.601 1.00 88.00 87 LYS A C 1
ATOM 727 O O . LYS A 1 87 ? 10.393 6.468 -29.547 1.00 88.00 87 LYS A O 1
ATOM 732 N N . GLU A 1 88 ? 10.059 6.179 -27.351 1.00 91.56 88 GLU A N 1
ATOM 733 C CA . GLU A 1 88 ? 11.472 6.162 -26.983 1.00 91.56 88 GLU A CA 1
ATOM 734 C C . GLU A 1 88 ? 12.051 4.768 -27.163 1.00 91.56 88 GLU A C 1
ATOM 736 O O . GLU A 1 88 ? 12.331 4.058 -26.201 1.00 91.56 88 GLU A O 1
ATOM 741 N N . GLY A 1 89 ? 12.162 4.371 -28.428 1.00 90.81 89 GLY A N 1
ATOM 742 C CA . GLY A 1 89 ? 12.613 3.044 -28.808 1.00 90.81 89 GLY A CA 1
ATOM 743 C C . GLY A 1 89 ? 14.051 2.752 -28.387 1.00 90.81 89 GLY A C 1
ATOM 744 O O . GLY A 1 89 ? 14.859 3.644 -28.124 1.00 90.81 89 GLY A O 1
ATOM 745 N N . ASP A 1 90 ? 14.371 1.463 -28.377 1.00 93.62 90 ASP A N 1
ATOM 746 C CA . ASP A 1 90 ? 15.671 0.918 -27.974 1.00 93.62 90 ASP A CA 1
ATOM 747 C C . ASP A 1 90 ? 16.594 0.611 -29.167 1.00 93.62 90 ASP A C 1
ATOM 749 O O . ASP A 1 90 ? 17.663 0.022 -29.008 1.00 93.62 90 ASP A O 1
ATOM 753 N N . THR A 1 91 ? 16.163 0.982 -30.375 1.00 96.00 91 THR A N 1
ATOM 754 C CA . THR A 1 91 ? 16.897 0.787 -31.630 1.00 96.00 91 THR A CA 1
ATOM 755 C C . THR A 1 91 ? 17.090 2.133 -32.298 1.00 96.00 91 THR A C 1
ATOM 757 O O . THR A 1 91 ? 16.115 2.771 -32.698 1.00 96.00 91 THR A O 1
ATOM 760 N N . MET A 1 92 ? 18.337 2.581 -32.407 1.00 97.12 92 MET A N 1
ATOM 761 C CA . MET A 1 92 ? 18.656 3.926 -32.869 1.00 97.12 92 MET A CA 1
ATOM 762 C C . MET A 1 92 ? 19.865 3.945 -33.796 1.00 97.12 92 MET A C 1
ATOM 764 O O . MET A 1 92 ? 20.842 3.238 -33.562 1.00 97.12 92 MET A O 1
ATOM 768 N N . LEU A 1 93 ? 19.828 4.811 -34.803 1.00 97.44 93 LEU A N 1
ATOM 769 C CA . LEU A 1 93 ? 20.986 5.181 -35.608 1.00 97.44 93 LEU A CA 1
ATOM 770 C C . LEU A 1 93 ? 21.362 6.620 -35.254 1.00 97.44 93 LEU A C 1
ATOM 772 O O . LEU A 1 93 ? 20.566 7.544 -35.437 1.00 97.44 93 LEU A O 1
ATOM 776 N N . ILE A 1 94 ? 22.560 6.788 -34.700 1.00 97.44 94 ILE A N 1
ATOM 777 C CA . ILE A 1 94 ? 23.025 8.044 -34.113 1.00 97.44 94 ILE A CA 1
ATOM 778 C C . ILE A 1 94 ? 24.030 8.711 -35.059 1.00 97.44 94 ILE A C 1
ATOM 780 O O . ILE A 1 94 ? 25.048 8.083 -35.360 1.00 97.44 94 ILE A O 1
ATOM 784 N N . PRO A 1 95 ? 23.810 9.966 -35.493 1.00 97.31 95 PRO A N 1
ATOM 785 C CA . PRO A 1 95 ? 24.800 10.737 -36.238 1.00 97.31 95 PRO A CA 1
ATOM 786 C C . PRO A 1 95 ? 25.899 11.214 -35.284 1.00 97.31 95 PRO A C 1
ATOM 788 O O . PRO A 1 95 ? 25.671 12.075 -34.432 1.00 97.31 95 PRO A O 1
ATOM 791 N N . CYS A 1 96 ? 27.104 10.654 -35.405 1.00 96.56 96 CYS A N 1
ATOM 792 C CA . CYS A 1 96 ? 28.152 10.804 -34.393 1.00 96.56 96 CYS A CA 1
ATOM 793 C C . CYS A 1 96 ? 28.551 12.271 -34.169 1.00 96.56 96 CYS A C 1
ATOM 795 O O . CYS A 1 96 ? 28.621 12.728 -33.030 1.00 96.56 96 CYS A O 1
ATOM 797 N N . ALA A 1 97 ? 28.779 13.025 -35.250 1.00 94.81 97 ALA A N 1
ATOM 798 C CA . ALA A 1 97 ? 29.244 14.410 -35.164 1.00 94.81 97 ALA A CA 1
ATOM 799 C C . ALA A 1 97 ? 28.193 15.342 -34.535 1.00 94.81 97 ALA A C 1
ATOM 801 O O . ALA A 1 97 ? 28.512 16.129 -33.645 1.00 94.81 97 ALA A O 1
ATOM 802 N N . GLU A 1 98 ? 26.935 15.216 -34.964 1.00 96.38 98 GLU A N 1
ATOM 803 C CA . GLU A 1 98 ? 25.832 16.042 -34.465 1.00 96.38 98 GLU A CA 1
ATOM 804 C C . GLU A 1 98 ? 25.472 15.681 -33.015 1.00 96.38 98 GLU A C 1
ATOM 806 O O . GLU A 1 98 ? 25.219 16.565 -32.195 1.00 96.38 98 GLU A O 1
ATOM 811 N N . PHE A 1 99 ? 25.513 14.389 -32.663 1.00 95.94 99 PHE A N 1
ATOM 812 C CA . PHE A 1 99 ? 25.331 13.949 -31.282 1.00 95.94 99 PHE A CA 1
ATOM 813 C C . PHE A 1 99 ? 26.374 14.577 -30.355 1.00 95.94 99 PHE A C 1
ATOM 815 O O . PHE A 1 99 ? 25.997 15.194 -29.362 1.00 95.94 99 PHE A O 1
ATOM 822 N N . LEU A 1 100 ? 27.665 14.496 -30.696 1.00 94.19 100 LEU A N 1
ATOM 823 C CA . LEU A 1 100 ? 28.743 15.072 -29.882 1.00 94.19 100 LEU A CA 1
ATOM 824 C C . LEU A 1 100 ? 28.619 16.596 -29.723 1.00 94.19 100 LEU A C 1
ATOM 826 O O . LEU A 1 100 ? 28.951 17.125 -28.665 1.00 94.19 100 LEU A O 1
ATOM 830 N N . GLN A 1 101 ? 28.105 17.304 -30.734 1.00 94.69 101 GLN A N 1
ATOM 831 C CA . GLN A 1 101 ? 27.867 18.747 -30.655 1.00 94.69 101 GLN A CA 1
ATOM 832 C C . GLN A 1 101 ? 26.778 19.116 -29.635 1.00 94.69 101 GLN A C 1
ATOM 834 O O . GLN A 1 101 ? 26.871 20.163 -28.990 1.00 94.69 101 GLN A O 1
ATOM 839 N N . GLN A 1 102 ? 25.739 18.287 -29.500 1.00 95.00 102 GLN A N 1
ATOM 840 C CA . GLN A 1 102 ? 24.597 18.567 -28.626 1.00 95.00 102 GLN A CA 1
ATOM 841 C C . GLN A 1 102 ? 24.738 17.934 -27.233 1.00 95.00 102 GLN A C 1
ATOM 843 O O . GLN A 1 102 ? 24.248 18.511 -26.265 1.00 95.00 102 GLN A O 1
ATOM 848 N N . ALA A 1 103 ? 25.418 16.787 -27.109 1.00 90.94 103 ALA A N 1
ATOM 849 C CA . ALA A 1 103 ? 25.373 15.894 -25.945 1.00 90.94 103 ALA A CA 1
ATOM 850 C C . ALA A 1 103 ? 25.645 16.565 -24.585 1.00 90.94 103 ALA A C 1
ATOM 852 O O . ALA A 1 103 ? 25.000 16.210 -23.598 1.00 90.94 103 ALA A O 1
ATOM 853 N N . GLU A 1 104 ? 26.553 17.543 -24.524 1.00 88.38 104 GLU A N 1
ATOM 854 C CA . GLU A 1 104 ? 26.890 18.280 -23.292 1.00 88.38 104 GLU A CA 1
ATOM 855 C C . GLU A 1 104 ? 25.738 19.154 -22.766 1.00 88.38 104 GLU A C 1
ATOM 857 O O . GLU A 1 104 ? 25.673 19.464 -21.579 1.00 88.38 104 GLU A O 1
ATOM 862 N N . GLN A 1 105 ? 24.819 19.565 -23.643 1.00 91.50 105 GLN A N 1
ATOM 863 C CA . GLN A 1 105 ? 23.692 20.443 -23.309 1.00 91.50 105 GLN A CA 1
ATOM 864 C C . GLN A 1 105 ? 22.391 19.669 -23.071 1.00 91.50 105 GLN A C 1
ATOM 866 O O . GLN A 1 105 ? 21.416 20.240 -22.579 1.00 91.50 105 GLN A O 1
ATOM 871 N N . LEU A 1 106 ? 22.360 18.382 -23.425 1.00 90.44 106 LEU A N 1
ATOM 872 C CA . LEU A 1 106 ? 21.176 17.545 -23.287 1.00 90.44 106 LEU A CA 1
ATOM 873 C C . LEU A 1 106 ? 21.036 17.056 -21.851 1.00 90.44 106 LEU A C 1
ATOM 875 O O . LEU A 1 106 ? 21.965 16.483 -21.276 1.00 90.44 106 LEU A O 1
ATOM 879 N 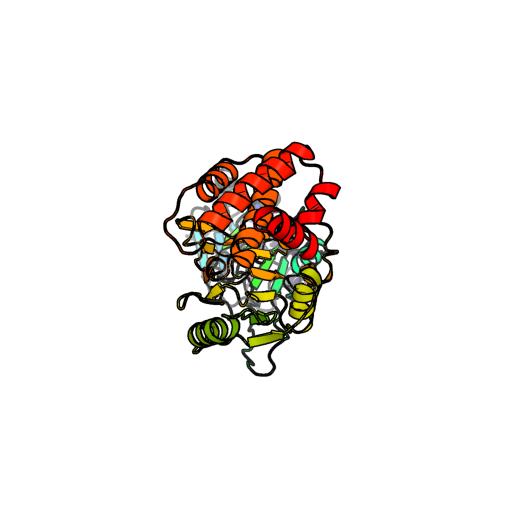N . LYS A 1 107 ? 19.835 17.224 -21.298 1.00 87.81 107 LYS A N 1
ATOM 880 C CA . LYS A 1 107 ? 19.468 16.598 -20.030 1.00 87.81 107 LYS A CA 1
ATOM 881 C C . LYS A 1 107 ? 19.044 15.148 -20.254 1.00 87.81 107 LYS A C 1
ATOM 883 O O . LYS A 1 107 ? 19.489 14.268 -19.525 1.00 87.81 107 LYS A O 1
ATOM 888 N N . PHE A 1 108 ? 18.224 14.905 -21.272 1.00 89.50 108 PHE A N 1
ATOM 889 C CA . PHE A 1 108 ? 17.764 13.578 -21.675 1.00 89.50 108 PHE A CA 1
ATOM 890 C C . PHE A 1 108 ? 17.910 13.378 -23.185 1.00 89.50 108 PHE A C 1
ATOM 892 O O . PHE A 1 108 ? 18.007 14.340 -23.945 1.00 89.50 108 PHE A O 1
ATOM 899 N N . LEU A 1 109 ? 17.875 12.124 -23.648 1.00 90.81 109 LEU A N 1
ATOM 900 C CA . LEU A 1 109 ? 18.020 11.819 -25.081 1.00 90.81 109 LEU A CA 1
ATOM 901 C C . LEU A 1 109 ? 16.876 12.388 -25.927 1.00 90.81 109 LEU A C 1
ATOM 903 O O . LEU A 1 109 ? 17.090 12.812 -27.059 1.00 90.81 109 LEU A O 1
ATOM 907 N N . ARG A 1 110 ? 15.688 12.507 -25.328 1.00 92.00 110 ARG A N 1
ATOM 908 C CA . ARG A 1 110 ? 14.508 13.148 -25.929 1.00 92.00 110 ARG A CA 1
ATOM 909 C C . ARG A 1 110 ? 14.690 14.629 -26.251 1.00 92.00 110 ARG A C 1
ATOM 911 O O . ARG A 1 110 ? 13.913 15.153 -27.040 1.00 92.00 110 ARG A O 1
ATOM 918 N N . ASP A 1 111 ? 15.670 15.293 -25.637 1.00 92.88 111 ASP A N 1
ATOM 919 C CA . ASP A 1 111 ? 15.912 16.722 -25.839 1.00 92.88 111 ASP A CA 1
ATOM 920 C C . ASP A 1 111 ? 16.753 16.987 -27.100 1.00 92.88 111 ASP A C 1
ATOM 922 O O . ASP A 1 111 ? 16.982 18.144 -27.457 1.00 92.88 111 ASP A O 1
ATOM 926 N N . PHE A 1 112 ? 17.229 15.935 -27.780 1.00 94.62 112 PHE A N 1
ATOM 927 C CA . PHE A 1 112 ? 17.968 16.070 -29.031 1.00 94.62 112 PHE A CA 1
ATOM 928 C C . PHE A 1 112 ? 17.096 16.742 -30.097 1.00 94.62 112 PHE A C 1
ATOM 930 O O . PHE A 1 112 ? 15.947 16.359 -30.320 1.00 94.62 112 PHE A O 1
ATOM 937 N N . LYS A 1 113 ? 17.642 17.757 -30.777 1.00 93.25 113 LYS A N 1
ATOM 938 C CA . LYS A 1 113 ? 16.841 18.699 -31.572 1.00 93.25 113 LYS A CA 1
ATOM 939 C C . LYS A 1 113 ? 16.064 18.045 -32.718 1.00 93.25 113 LYS A C 1
ATOM 941 O O . LYS A 1 113 ? 14.933 18.444 -32.987 1.00 93.25 113 LYS A O 1
ATOM 946 N N . ASN A 1 114 ? 16.675 17.090 -33.419 1.00 94.75 114 ASN A N 1
ATOM 947 C CA . ASN A 1 114 ? 16.090 16.480 -34.611 1.00 94.75 114 ASN A CA 1
ATOM 948 C C . ASN A 1 114 ? 16.051 14.956 -34.466 1.00 94.75 114 ASN A C 1
ATOM 950 O O . ASN A 1 114 ? 17.058 14.280 -34.677 1.00 94.75 114 ASN A O 1
ATOM 954 N N . ILE A 1 115 ? 14.880 14.422 -34.126 1.00 96.38 115 ILE A N 1
ATOM 955 C CA . ILE A 1 115 ? 14.651 12.981 -34.003 1.00 96.38 115 ILE A CA 1
ATOM 956 C C . ILE A 1 115 ? 13.625 12.554 -35.045 1.00 96.38 115 ILE A C 1
ATOM 958 O O . ILE A 1 115 ? 12.546 13.141 -35.150 1.00 96.38 115 ILE A O 1
ATOM 962 N N . ASN A 1 116 ? 13.973 11.529 -35.810 1.00 96.50 116 ASN A N 1
ATOM 963 C CA . ASN A 1 116 ? 13.135 10.927 -36.828 1.00 96.50 116 ASN A CA 1
ATOM 964 C C . ASN A 1 116 ? 12.662 9.550 -36.353 1.00 96.50 116 ASN A C 1
ATOM 966 O O . ASN A 1 116 ? 13.466 8.645 -36.129 1.00 96.50 116 ASN A O 1
ATOM 970 N N . TYR A 1 117 ? 11.352 9.414 -36.163 1.00 95.75 117 TYR A N 1
ATOM 971 C CA . TYR A 1 117 ? 10.735 8.222 -35.594 1.00 95.75 117 TYR A CA 1
ATOM 972 C C . TYR A 1 117 ? 10.183 7.314 -36.692 1.00 95.75 117 TYR A C 1
ATOM 974 O O . TYR A 1 117 ? 9.308 7.707 -37.464 1.00 95.75 117 TYR A O 1
ATOM 982 N N . HIS A 1 118 ? 10.652 6.072 -36.695 1.00 95.12 118 HIS A N 1
ATOM 983 C CA . HIS A 1 118 ? 10.218 4.995 -37.570 1.00 95.12 118 HIS A CA 1
ATOM 984 C C . HIS A 1 118 ? 9.350 4.019 -36.776 1.00 95.12 118 HIS A C 1
ATOM 986 O O . HIS A 1 118 ? 9.844 3.259 -35.940 1.00 95.12 118 HIS A O 1
ATOM 992 N N . SER A 1 119 ? 8.045 4.027 -37.035 1.00 93.44 119 SER A N 1
ATOM 993 C CA . SER A 1 119 ? 7.147 3.027 -36.454 1.00 93.44 119 SER A CA 1
ATOM 994 C C . SER A 1 119 ? 7.384 1.676 -37.127 1.00 93.44 119 SER A C 1
ATOM 996 O O . SER A 1 119 ? 7.371 1.573 -38.354 1.00 93.44 119 SER A O 1
ATOM 998 N N . THR A 1 120 ? 7.634 0.644 -36.327 1.00 90.94 120 THR A N 1
ATOM 999 C CA . THR A 1 120 ? 7.837 -0.724 -36.809 1.00 90.94 120 THR A CA 1
ATOM 1000 C C . THR A 1 120 ? 7.401 -1.732 -35.748 1.00 90.94 120 THR A C 1
ATOM 1002 O O . THR A 1 120 ? 7.101 -1.359 -34.616 1.00 90.94 120 THR A O 1
ATOM 1005 N N . VAL A 1 121 ? 7.358 -3.013 -36.112 1.00 88.75 121 VAL A N 1
ATOM 1006 C CA . VAL A 1 121 ? 7.099 -4.106 -35.170 1.00 88.75 121 VAL A CA 1
ATOM 1007 C C . VAL A 1 121 ? 8.434 -4.642 -34.667 1.00 88.75 121 VAL A C 1
ATOM 1009 O O . VAL A 1 121 ? 9.185 -5.265 -35.417 1.00 88.75 121 VAL A O 1
ATOM 1012 N N . LEU A 1 122 ? 8.723 -4.401 -33.391 1.00 89.44 122 LEU A N 1
ATOM 1013 C CA . LEU A 1 122 ? 9.872 -4.947 -32.676 1.00 89.44 122 LEU A CA 1
ATOM 1014 C C . LEU A 1 122 ? 9.396 -5.993 -31.668 1.00 89.44 122 LEU A C 1
ATOM 1016 O O . LEU A 1 122 ? 8.550 -5.719 -30.812 1.00 89.44 122 LEU A O 1
ATOM 1020 N N . ASN A 1 123 ? 9.973 -7.189 -31.757 1.00 90.00 123 ASN A N 1
ATOM 1021 C CA . ASN A 1 123 ? 9.684 -8.290 -30.847 1.00 90.00 123 ASN A CA 1
ATOM 1022 C C . ASN A 1 123 ? 10.543 -8.154 -29.590 1.00 90.00 123 ASN A C 1
ATOM 1024 O O . ASN A 1 123 ? 11.704 -8.570 -29.565 1.00 90.00 123 ASN A O 1
ATOM 1028 N N . TYR A 1 124 ? 9.971 -7.555 -28.550 1.00 90.00 124 TYR A N 1
ATOM 1029 C CA . TYR A 1 124 ? 10.635 -7.405 -27.264 1.00 90.00 124 TYR A CA 1
ATOM 1030 C C . TYR A 1 124 ? 10.511 -8.661 -26.401 1.00 90.00 124 TYR A C 1
ATOM 1032 O O . TYR A 1 124 ? 9.457 -9.287 -26.311 1.00 90.00 124 TYR A O 1
ATOM 1040 N N . SER A 1 125 ? 11.591 -8.998 -25.707 1.00 89.00 125 SER A N 1
ATOM 1041 C CA . SER A 1 125 ? 11.572 -9.957 -24.610 1.00 89.00 125 SER A CA 1
ATOM 1042 C C . SER A 1 125 ? 10.831 -9.378 -23.411 1.00 89.00 125 SER A C 1
ATOM 1044 O O . SER A 1 125 ? 11.092 -8.249 -22.994 1.00 89.00 125 SER A O 1
ATOM 1046 N N . SER A 1 126 ? 9.956 -10.180 -22.815 1.00 86.88 126 SER A N 1
ATOM 1047 C CA . SER A 1 126 ? 9.263 -9.818 -21.582 1.00 86.88 126 SER A CA 1
ATOM 1048 C C . SER A 1 126 ? 10.220 -9.771 -20.390 1.00 86.88 126 SER A C 1
ATOM 1050 O O . SER A 1 126 ? 11.154 -10.572 -20.282 1.00 86.88 126 SER A O 1
ATOM 1052 N N . TRP A 1 127 ? 9.951 -8.860 -19.455 1.00 90.44 127 TRP A N 1
ATOM 1053 C CA . TRP A 1 127 ? 10.597 -8.876 -18.146 1.00 90.44 127 TRP A CA 1
ATOM 1054 C C . TRP A 1 127 ? 10.135 -10.093 -17.329 1.00 90.44 127 TRP A C 1
ATOM 1056 O O . TRP A 1 127 ? 8.993 -10.536 -17.488 1.00 90.44 127 TRP A O 1
ATOM 1066 N N . PRO A 1 128 ? 10.981 -10.629 -16.428 1.00 91.81 128 PRO A N 1
ATOM 1067 C CA . PRO A 1 128 ? 10.564 -11.653 -15.480 1.00 91.81 128 PRO A CA 1
ATOM 1068 C C . PRO A 1 128 ? 9.340 -11.195 -14.692 1.00 91.81 128 PRO A C 1
ATOM 1070 O O . PRO A 1 128 ? 9.238 -10.027 -14.317 1.00 91.81 128 PRO A O 1
ATOM 1073 N N . MET A 1 129 ? 8.434 -12.126 -14.415 1.00 91.25 129 MET A N 1
ATOM 1074 C CA . MET A 1 129 ? 7.168 -11.835 -13.755 1.00 91.25 129 MET A CA 1
ATOM 1075 C C . MET A 1 129 ? 7.075 -12.602 -12.434 1.00 91.25 129 MET A C 1
ATOM 1077 O O . MET A 1 129 ? 7.375 -13.798 -12.394 1.00 91.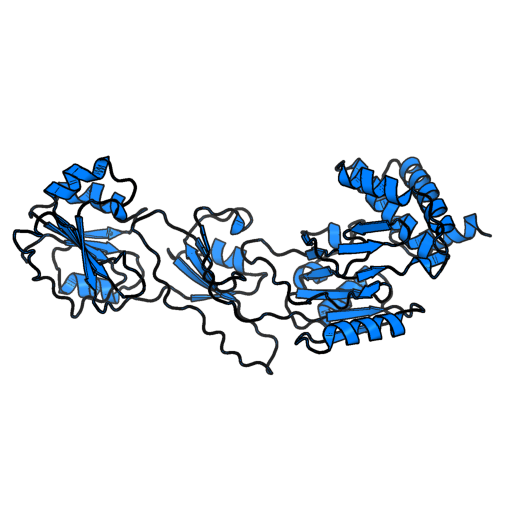25 129 MET A O 1
ATOM 1081 N N . LYS A 1 130 ? 6.675 -11.926 -11.354 1.00 92.88 130 LYS A N 1
ATOM 1082 C CA . LYS A 1 130 ? 6.519 -12.514 -10.015 1.00 92.88 130 LYS A CA 1
ATOM 1083 C C . LYS A 1 130 ? 5.188 -12.077 -9.404 1.00 92.88 130 LYS A C 1
ATOM 1085 O O . LYS A 1 130 ? 4.866 -10.894 -9.384 1.00 92.88 130 LYS A O 1
ATOM 1090 N N . SER A 1 131 ? 4.414 -13.035 -8.910 1.00 92.31 131 SER A N 1
ATOM 1091 C CA . SER A 1 131 ? 3.220 -12.745 -8.117 1.00 92.31 131 SER A CA 1
ATOM 1092 C C . SER A 1 131 ? 3.599 -12.359 -6.688 1.00 92.31 131 SER A C 1
ATOM 1094 O O . SER A 1 131 ? 4.515 -12.960 -6.116 1.00 92.31 131 SER A O 1
ATOM 1096 N N . PHE A 1 132 ? 2.845 -11.451 -6.074 1.00 93.00 132 PHE A N 1
ATOM 1097 C CA . PHE A 1 132 ? 2.995 -11.114 -4.660 1.00 93.00 132 PHE A CA 1
ATOM 1098 C C . PHE A 1 132 ? 1.664 -11.121 -3.902 1.00 93.00 132 PHE A C 1
ATOM 1100 O O . PHE A 1 132 ? 0.603 -10.837 -4.454 1.00 93.00 132 PHE A O 1
ATOM 1107 N N . GLU A 1 133 ? 1.771 -11.399 -2.609 1.00 92.75 133 GLU A N 1
ATOM 1108 C CA . GLU A 1 133 ? 0.822 -11.025 -1.553 1.00 92.75 133 GLU A CA 1
ATOM 1109 C C . GLU A 1 133 ? 1.283 -9.703 -0.915 1.00 92.75 133 GLU A C 1
ATOM 1111 O O . GLU A 1 133 ? 2.491 -9.426 -0.897 1.00 92.75 133 GLU A O 1
ATOM 1116 N N . PHE A 1 134 ? 0.371 -8.898 -0.364 1.00 93.81 134 PHE A N 1
ATOM 1117 C CA . PHE A 1 134 ? 0.682 -7.617 0.290 1.00 93.81 134 PHE A CA 1
ATOM 1118 C C . PHE A 1 134 ? 1.816 -7.751 1.320 1.00 93.81 134 PHE A C 1
ATOM 1120 O O . PHE A 1 134 ? 2.652 -6.855 1.436 1.00 93.81 134 PHE A O 1
ATOM 1127 N N . ASP A 1 135 ? 1.881 -8.884 2.026 1.00 94.06 135 ASP A N 1
ATOM 1128 C CA . ASP A 1 135 ? 2.892 -9.160 3.054 1.00 94.06 135 ASP A CA 1
ATOM 1129 C C . ASP A 1 135 ? 4.276 -9.560 2.515 1.00 94.06 135 ASP A C 1
ATOM 1131 O O . ASP A 1 135 ? 5.246 -9.576 3.273 1.00 94.06 135 ASP A O 1
ATOM 1135 N N . THR A 1 136 ? 4.384 -9.888 1.226 1.00 93.62 136 THR A N 1
ATOM 1136 C CA . THR A 1 136 ? 5.594 -10.488 0.625 1.00 93.62 136 THR A CA 1
ATOM 1137 C C . THR A 1 136 ? 6.374 -9.544 -0.286 1.00 93.62 136 THR A C 1
ATOM 1139 O O . THR A 1 136 ? 7.573 -9.743 -0.484 1.00 93.62 136 THR A O 1
ATOM 1142 N N . LEU A 1 137 ? 5.731 -8.504 -0.827 1.00 95.38 137 LEU A N 1
ATOM 1143 C CA . LEU A 1 137 ? 6.303 -7.686 -1.903 1.00 95.38 137 LEU A CA 1
ATOM 1144 C C . LEU A 1 137 ? 7.653 -7.052 -1.533 1.00 95.38 137 LEU A C 1
ATOM 1146 O O . LEU A 1 137 ? 8.594 -7.095 -2.321 1.00 95.38 137 LEU A O 1
ATOM 1150 N N . VAL A 1 138 ? 7.771 -6.492 -0.325 1.00 94.69 138 VAL A N 1
ATOM 1151 C CA . VAL A 1 138 ? 9.001 -5.815 0.125 1.00 94.69 138 VAL A CA 1
ATOM 1152 C C . VAL A 1 138 ? 10.195 -6.775 0.137 1.00 94.69 138 VAL A C 1
ATOM 1154 O O . VAL A 1 138 ? 11.268 -6.426 -0.353 1.00 94.69 138 VAL A O 1
ATOM 1157 N N . GLU A 1 139 ? 10.012 -7.990 0.654 1.00 94.06 139 GLU A N 1
ATOM 1158 C CA . GLU A 1 139 ? 11.066 -9.009 0.727 1.00 94.06 139 GLU A CA 1
ATOM 1159 C C . GLU A 1 139 ? 11.437 -9.552 -0.663 1.00 94.06 139 GLU A C 1
ATOM 1161 O O . GLU A 1 139 ? 12.618 -9.737 -0.979 1.00 94.06 139 GLU A O 1
ATOM 1166 N N . GLN A 1 140 ? 10.441 -9.744 -1.533 1.00 95.56 140 GLN A N 1
ATOM 1167 C CA . GLN A 1 140 ? 10.677 -10.172 -2.911 1.00 95.56 140 GLN A CA 1
ATOM 1168 C C . GLN A 1 140 ? 11.497 -9.139 -3.698 1.00 95.56 140 GLN A C 1
ATOM 1170 O O . GLN A 1 140 ? 12.480 -9.502 -4.343 1.00 95.56 140 GLN A O 1
ATOM 1175 N N . VAL A 1 141 ? 11.155 -7.849 -3.602 1.00 96.38 141 VAL A N 1
ATOM 1176 C CA . VAL A 1 141 ? 11.917 -6.790 -4.282 1.00 96.38 141 VAL A CA 1
ATOM 1177 C C . VAL A 1 141 ? 13.309 -6.635 -3.671 1.00 96.38 141 VAL A C 1
ATOM 1179 O O . VAL A 1 141 ? 14.277 -6.452 -4.405 1.00 96.38 141 VAL A O 1
ATOM 1182 N N . ALA A 1 142 ? 13.455 -6.774 -2.350 1.00 94.50 142 ALA A N 1
ATOM 1183 C CA . ALA A 1 142 ? 14.760 -6.681 -1.693 1.00 94.50 142 ALA A CA 1
ATOM 1184 C C . ALA A 1 142 ? 15.739 -7.787 -2.137 1.00 94.50 142 ALA A C 1
ATOM 1186 O O . ALA A 1 142 ? 16.952 -7.580 -2.108 1.00 94.50 142 ALA A O 1
ATOM 1187 N N . SER A 1 143 ? 15.227 -8.946 -2.566 1.00 94.75 143 SER A N 1
ATOM 1188 C CA . SER A 1 143 ? 16.026 -10.081 -3.053 1.00 94.75 143 SER A CA 1
ATOM 1189 C C . SER A 1 143 ? 16.207 -10.122 -4.580 1.00 94.75 143 SER A C 1
ATOM 1191 O O . SER A 1 143 ? 16.949 -10.970 -5.088 1.00 94.75 143 SER A O 1
ATOM 1193 N N . GLN A 1 144 ? 15.594 -9.190 -5.319 1.00 94.81 144 GLN A N 1
ATOM 1194 C CA . GLN A 1 144 ? 15.659 -9.098 -6.779 1.00 94.81 144 GLN A CA 1
ATOM 1195 C C . GLN A 1 144 ? 17.093 -8.927 -7.300 1.00 94.81 144 GLN A C 1
ATOM 1197 O O . GLN A 1 144 ? 17.845 -8.061 -6.852 1.00 94.81 144 GLN A O 1
ATOM 1202 N N . GLN A 1 145 ? 17.454 -9.717 -8.313 1.00 93.00 145 GLN A N 1
ATOM 1203 C CA . GLN A 1 145 ? 18.759 -9.630 -8.984 1.00 93.00 145 GLN A CA 1
ATOM 1204 C C . GLN A 1 145 ? 18.653 -9.018 -10.383 1.00 93.00 145 GLN A C 1
ATOM 1206 O O . GLN A 1 145 ? 19.609 -8.410 -10.874 1.00 93.00 145 GLN A O 1
ATOM 1211 N N . GLU A 1 146 ? 17.487 -9.171 -11.001 1.00 92.88 146 GLU A N 1
ATOM 1212 C CA . GLU A 1 146 ? 17.144 -8.745 -12.349 1.00 92.88 146 GLU A CA 1
ATOM 1213 C C . GLU A 1 146 ? 16.978 -7.221 -12.409 1.00 92.88 146 GLU A C 1
ATOM 1215 O O . GLU A 1 146 ? 16.514 -6.610 -11.446 1.00 92.88 146 GLU A O 1
ATOM 1220 N N . LEU A 1 147 ? 17.351 -6.585 -13.529 1.00 92.12 147 LEU A N 1
ATOM 1221 C CA . LEU A 1 147 ? 17.281 -5.122 -13.659 1.00 92.12 147 LEU A CA 1
ATOM 1222 C C . LEU A 1 147 ? 15.861 -4.595 -13.444 1.00 92.12 147 LEU A C 1
ATOM 1224 O O . LEU A 1 147 ? 15.695 -3.575 -12.786 1.00 92.12 147 LEU A O 1
ATOM 1228 N N . TYR A 1 148 ? 14.874 -5.307 -13.979 1.00 93.81 148 TYR A N 1
ATOM 1229 C CA . TYR A 1 148 ? 13.457 -5.067 -13.773 1.00 93.81 148 TYR A CA 1
ATOM 1230 C C . TYR A 1 148 ? 12.734 -6.391 -13.559 1.00 93.81 148 TYR A C 1
ATOM 1232 O O . TYR A 1 148 ? 13.090 -7.407 -14.160 1.00 93.81 148 TYR A O 1
ATOM 1240 N N . VAL A 1 149 ? 11.697 -6.353 -12.730 1.00 94.56 149 VAL A N 1
ATOM 1241 C CA . VAL A 1 149 ? 10.738 -7.444 -12.553 1.00 94.56 149 VAL A CA 1
ATOM 1242 C C . VAL A 1 149 ? 9.337 -6.851 -12.547 1.00 94.56 149 VAL A C 1
ATOM 1244 O O . VAL A 1 149 ? 9.095 -5.789 -11.969 1.00 94.56 149 VAL A O 1
ATOM 1247 N N . ASN A 1 150 ? 8.424 -7.543 -13.214 1.00 94.50 150 ASN A N 1
ATOM 1248 C CA . ASN A 1 150 ? 7.008 -7.238 -13.211 1.00 94.50 150 ASN A CA 1
ATOM 1249 C C . ASN A 1 150 ? 6.332 -7.949 -12.032 1.00 94.50 150 ASN A C 1
ATOM 1251 O O . ASN A 1 150 ? 6.215 -9.177 -12.022 1.00 94.50 150 ASN A O 1
ATOM 1255 N N . TYR A 1 151 ? 5.929 -7.175 -11.031 1.00 94.69 151 TYR A N 1
ATOM 1256 C CA . TYR A 1 151 ? 5.211 -7.654 -9.862 1.00 94.69 151 TYR A CA 1
ATOM 1257 C C . TYR A 1 151 ? 3.719 -7.433 -10.038 1.00 94.69 151 TYR A C 1
ATOM 1259 O O . TYR A 1 151 ? 3.279 -6.313 -10.293 1.00 94.69 151 TYR A O 1
ATOM 1267 N N . TYR A 1 152 ? 2.940 -8.488 -9.833 1.00 92.81 152 TYR A N 1
ATOM 1268 C CA . TYR A 1 152 ? 1.485 -8.415 -9.868 1.00 92.81 152 TYR A CA 1
ATOM 1269 C C . TYR A 1 152 ? 0.884 -9.041 -8.612 1.00 92.81 152 TYR A C 1
ATOM 1271 O O . TYR A 1 152 ? 1.351 -10.078 -8.133 1.00 92.81 152 TYR A O 1
ATOM 1279 N N . HIS A 1 153 ? -0.138 -8.399 -8.054 1.00 90.88 153 HIS A N 1
ATOM 1280 C CA . HIS A 1 153 ? -0.844 -8.933 -6.897 1.00 90.88 153 HIS A CA 1
ATOM 1281 C C . HIS A 1 153 ? -1.618 -10.186 -7.309 1.00 90.88 153 HIS A C 1
ATOM 1283 O O . HIS A 1 153 ? -2.328 -10.182 -8.317 1.00 90.88 153 HIS A O 1
ATOM 1289 N N . TYR A 1 154 ? -1.456 -11.268 -6.549 1.00 81.50 154 TYR A N 1
ATOM 1290 C CA . TYR A 1 154 ? -2.162 -12.522 -6.787 1.00 81.50 154 TYR A CA 1
ATOM 1291 C C . TYR A 1 154 ? -3.245 -12.737 -5.734 1.00 81.50 154 TYR A C 1
ATOM 1293 O O . TYR A 1 154 ? -2.970 -12.863 -4.543 1.00 81.50 154 TYR A O 1
ATOM 1301 N N . TYR A 1 155 ? -4.492 -12.810 -6.190 1.00 70.62 155 TYR A N 1
ATOM 1302 C CA . TYR A 1 155 ? -5.663 -12.889 -5.327 1.00 70.62 155 TYR A CA 1
ATOM 1303 C C . TYR A 1 155 ? -6.194 -14.332 -5.244 1.00 70.62 155 TYR A C 1
ATOM 1305 O O . TYR A 1 155 ? -6.878 -14.805 -6.149 1.00 70.62 155 TYR A O 1
ATOM 1313 N N . HIS A 1 156 ? -5.875 -15.054 -4.161 1.00 59.81 156 HIS A N 1
ATOM 1314 C CA . HIS A 1 156 ? -6.121 -16.505 -4.041 1.00 59.81 156 HIS A CA 1
ATOM 1315 C C . HIS A 1 156 ? -7.545 -16.884 -3.547 1.00 59.81 156 HIS A C 1
ATOM 1317 O O . HIS A 1 156 ? -7.934 -18.051 -3.597 1.00 59.81 156 HIS A O 1
ATOM 1323 N N . TYR A 1 157 ? -8.349 -15.949 -3.031 1.00 57.25 157 TYR A N 1
ATOM 1324 C CA . TYR A 1 157 ? -9.345 -16.321 -2.009 1.00 57.25 157 TYR A CA 1
ATOM 1325 C C . TYR A 1 157 ? -10.801 -16.514 -2.465 1.00 57.25 157 TYR A C 1
ATOM 1327 O O . TYR A 1 157 ? -11.579 -17.109 -1.721 1.00 57.25 157 TYR A O 1
ATOM 1335 N N . TYR A 1 158 ? -11.181 -16.138 -3.691 1.00 52.22 158 TYR A N 1
ATOM 1336 C CA . TYR A 1 158 ? -12.541 -16.381 -4.193 1.00 52.22 158 TYR A CA 1
ATOM 1337 C C . TYR A 1 158 ? -12.550 -17.212 -5.479 1.00 52.22 158 TYR A C 1
ATOM 1339 O O . TYR A 1 158 ? -12.387 -16.692 -6.576 1.00 52.22 158 TYR A O 1
ATOM 1347 N N . ASN A 1 159 ? -12.885 -18.501 -5.350 1.00 44.69 159 ASN A N 1
ATOM 1348 C CA . ASN A 1 159 ? -13.236 -19.380 -6.478 1.00 44.69 159 ASN A CA 1
ATOM 1349 C C . ASN A 1 159 ? -14.458 -18.886 -7.292 1.00 44.69 159 ASN A C 1
ATOM 1351 O O . ASN A 1 159 ? -14.791 -19.485 -8.307 1.00 44.69 159 ASN A O 1
ATOM 1355 N N . CYS A 1 160 ? -15.170 -17.843 -6.846 1.00 37.66 160 CYS A N 1
ATOM 1356 C CA . CYS A 1 160 ? -16.411 -17.364 -7.465 1.00 37.66 160 CYS A CA 1
ATOM 1357 C C . CYS A 1 160 ? -16.259 -16.120 -8.353 1.00 37.66 160 CYS A C 1
ATOM 1359 O O . CYS A 1 160 ? -17.218 -15.751 -9.027 1.00 37.66 160 CYS A O 1
ATOM 1361 N N . TYR A 1 161 ? -15.071 -15.517 -8.418 1.00 42.78 161 TYR A N 1
ATOM 1362 C CA . TYR A 1 161 ? -14.776 -14.429 -9.346 1.00 42.78 161 TYR A CA 1
ATOM 1363 C C . TYR A 1 161 ? -13.489 -14.760 -10.094 1.00 42.78 161 TYR A C 1
ATOM 1365 O O . TYR A 1 161 ? -12.414 -14.266 -9.768 1.00 42.78 161 TYR A O 1
ATOM 1373 N N . HIS A 1 162 ? -13.607 -15.600 -11.123 1.00 40.00 162 HIS A N 1
ATOM 1374 C CA . HIS A 1 162 ? -12.595 -15.717 -12.172 1.00 40.00 162 HIS A CA 1
ATOM 1375 C C . HIS A 1 162 ? -12.579 -14.423 -13.002 1.00 40.00 162 HIS A C 1
ATOM 1377 O O . HIS A 1 162 ? -12.921 -14.417 -14.180 1.00 40.00 162 HIS A O 1
ATOM 1383 N N . TYR A 1 163 ? -12.245 -13.292 -12.382 1.00 45.78 163 TYR A N 1
ATOM 1384 C CA . TYR A 1 163 ? -11.617 -12.236 -13.150 1.00 45.78 163 TYR A CA 1
ATOM 1385 C C . TYR A 1 163 ? -10.196 -12.715 -13.353 1.00 45.78 163 TYR A C 1
ATOM 1387 O O . TYR A 1 163 ? -9.410 -12.732 -12.403 1.00 45.78 163 TYR A O 1
ATOM 1395 N N . ASP A 1 164 ? -9.907 -13.156 -14.577 1.00 47.09 164 ASP A N 1
ATOM 1396 C CA . ASP A 1 164 ? -8.543 -13.278 -15.060 1.00 47.09 164 ASP A CA 1
ATOM 1397 C C . ASP A 1 164 ? -7.859 -11.954 -14.716 1.00 47.09 164 ASP A C 1
ATOM 1399 O O . ASP A 1 164 ? -8.101 -10.922 -15.350 1.00 47.09 164 ASP A O 1
ATOM 1403 N N . HIS A 1 165 ? -7.063 -11.951 -13.643 1.00 55.25 165 HIS A N 1
ATOM 1404 C CA . HIS A 1 165 ? -6.051 -10.930 -13.482 1.00 55.25 165 HIS A CA 1
ATOM 1405 C C . HIS A 1 165 ? -5.186 -11.113 -14.719 1.00 55.25 165 HIS A C 1
ATOM 1407 O O . HIS A 1 165 ? -4.422 -12.068 -14.795 1.00 55.25 165 HIS A O 1
ATOM 1413 N N . ASN A 1 166 ? -5.392 -10.264 -15.721 1.00 62.53 166 ASN A N 1
ATOM 1414 C CA . ASN A 1 166 ? -4.482 -10.140 -16.839 1.00 62.53 166 ASN A CA 1
ATOM 1415 C C . ASN A 1 166 ? -3.402 -9.177 -16.355 1.00 62.53 166 ASN A C 1
ATOM 1417 O O . ASN A 1 166 ? -3.622 -7.963 -16.432 1.00 62.53 166 ASN A O 1
ATOM 1421 N N . PRO A 1 167 ? -2.290 -9.676 -15.773 1.00 66.25 167 PRO A N 1
ATOM 1422 C CA . PRO A 1 167 ? -1.196 -8.802 -15.396 1.00 66.25 167 PRO A CA 1
ATOM 1423 C C . PRO A 1 167 ? -0.780 -8.000 -16.624 1.00 66.25 167 PRO A C 1
ATOM 1425 O O . PRO A 1 167 ? -0.814 -8.492 -17.754 1.00 66.25 167 PRO A O 1
ATOM 1428 N N . ILE A 1 168 ? -0.386 -6.750 -16.416 1.00 69.44 168 ILE A N 1
ATOM 1429 C CA . ILE A 1 168 ? 0.137 -5.931 -17.509 1.00 69.44 168 ILE A CA 1
ATOM 1430 C C . ILE A 1 168 ? 1.528 -6.475 -17.842 1.00 69.44 168 ILE A C 1
ATOM 1432 O O . ILE A 1 168 ? 2.504 -6.075 -17.221 1.00 69.44 168 ILE A O 1
ATOM 1436 N N . THR A 1 169 ? 1.636 -7.422 -18.777 1.00 69.38 169 THR A N 1
ATOM 1437 C CA . THR A 1 169 ? 2.878 -8.187 -19.005 1.00 69.38 169 THR A CA 1
ATOM 1438 C C . THR A 1 169 ? 3.916 -7.473 -19.866 1.00 69.38 169 THR A C 1
ATOM 1440 O O . THR A 1 169 ? 5.094 -7.820 -19.803 1.00 69.38 169 THR A O 1
ATOM 1443 N N . ASN A 1 170 ? 3.500 -6.486 -20.662 1.00 72.31 170 ASN A N 1
ATOM 1444 C CA . ASN A 1 170 ? 4.298 -5.976 -21.783 1.00 72.31 170 ASN A CA 1
ATOM 1445 C C . ASN A 1 170 ? 4.720 -4.510 -21.634 1.00 72.31 170 ASN A C 1
ATOM 1447 O O . ASN A 1 170 ? 5.124 -3.891 -22.612 1.00 72.31 170 ASN A O 1
ATOM 1451 N N . TYR A 1 171 ? 4.646 -3.933 -20.431 1.00 85.00 171 TYR A N 1
ATOM 1452 C CA . TYR A 1 171 ? 5.048 -2.539 -20.264 1.00 85.00 171 TYR A CA 1
ATOM 1453 C C . TYR A 1 171 ? 6.549 -2.349 -20.540 1.00 85.00 171 TYR A C 1
ATOM 1455 O O . TYR A 1 171 ? 7.402 -2.999 -19.928 1.00 85.00 171 TYR A O 1
ATOM 1463 N N . MET A 1 172 ? 6.856 -1.424 -21.450 1.00 87.00 172 MET A N 1
ATOM 1464 C CA . MET A 1 172 ? 8.208 -1.139 -21.928 1.00 87.00 172 MET A CA 1
ATOM 1465 C C . MET A 1 172 ? 8.754 0.125 -21.248 1.00 87.00 172 MET A C 1
ATOM 1467 O O . MET A 1 172 ? 8.305 1.233 -21.573 1.00 87.00 172 MET A O 1
ATOM 1471 N N . PRO A 1 173 ? 9.699 -0.002 -20.295 1.00 89.62 173 PRO A N 1
ATOM 1472 C CA . PRO A 1 173 ? 10.283 1.160 -19.641 1.00 89.62 173 PRO A CA 1
ATOM 1473 C C . PRO A 1 173 ? 11.122 1.959 -20.639 1.00 89.62 173 PRO A C 1
ATOM 1475 O O . PRO A 1 173 ? 11.796 1.386 -21.491 1.00 89.62 173 PRO A O 1
ATOM 1478 N N . SER A 1 174 ? 11.116 3.282 -20.501 1.00 91.06 174 SER A N 1
ATOM 1479 C CA . SER A 1 174 ? 12.063 4.121 -21.230 1.00 91.06 174 SER A CA 1
ATOM 1480 C C . SER A 1 174 ? 13.423 4.102 -20.542 1.00 91.06 174 SER A C 1
ATOM 1482 O O . SER A 1 174 ? 13.515 4.223 -19.318 1.00 91.06 174 SER A O 1
ATOM 1484 N N . PHE A 1 175 ? 14.476 3.995 -21.348 1.00 92.31 175 PHE A N 1
ATOM 1485 C CA . PHE A 1 175 ? 15.875 4.105 -20.921 1.00 92.31 175 PHE A CA 1
ATOM 1486 C C . PHE A 1 175 ? 16.559 5.376 -21.446 1.00 92.31 175 PHE A C 1
ATOM 1488 O O . PHE A 1 175 ? 17.782 5.520 -21.377 1.00 92.31 175 PHE A O 1
ATOM 1495 N N . TRP A 1 176 ? 15.767 6.309 -21.980 1.00 92.06 176 TRP A N 1
ATOM 1496 C CA . TRP A 1 176 ? 16.215 7.631 -22.427 1.00 92.06 176 TRP A CA 1
ATOM 1497 C C . TRP A 1 176 ? 16.395 8.622 -21.265 1.00 92.06 176 TRP A C 1
ATOM 1499 O O . TRP A 1 176 ? 16.884 9.738 -21.456 1.00 92.06 176 TRP A O 1
ATOM 1509 N N . GLU A 1 177 ? 15.993 8.203 -20.067 1.00 85.31 177 GLU A N 1
ATOM 1510 C CA . GLU A 1 177 ? 15.992 8.949 -18.815 1.00 85.31 177 GLU A CA 1
ATOM 1511 C C . GLU A 1 177 ? 16.372 8.040 -17.635 1.00 85.31 177 GLU A C 1
ATOM 1513 O O . GLU A 1 177 ? 16.730 6.875 -17.823 1.00 85.31 177 GLU A O 1
ATOM 1518 N N . ASP A 1 178 ? 16.301 8.584 -16.418 1.00 86.88 178 ASP A N 1
ATOM 1519 C CA . ASP A 1 178 ? 16.585 7.842 -15.191 1.00 86.88 178 ASP A CA 1
ATOM 1520 C C . ASP A 1 178 ? 15.684 6.607 -15.049 1.00 86.88 178 ASP A C 1
ATOM 1522 O O . ASP A 1 178 ? 14.502 6.632 -15.391 1.00 86.88 178 ASP A O 1
ATOM 1526 N N . ILE A 1 179 ? 16.236 5.542 -14.468 1.00 91.25 179 ILE A N 1
ATOM 1527 C CA . ILE A 1 179 ? 15.511 4.325 -14.080 1.00 91.25 179 ILE A CA 1
ATOM 1528 C C . ILE A 1 179 ? 14.394 4.685 -13.084 1.00 91.25 179 ILE A C 1
ATOM 1530 O O . ILE A 1 179 ? 14.639 5.410 -12.121 1.00 91.25 179 ILE A O 1
ATOM 1534 N N . LYS A 1 180 ? 13.179 4.154 -13.290 1.00 92.75 180 LYS A N 1
ATOM 1535 C CA . LYS A 1 180 ? 11.977 4.478 -12.499 1.00 92.75 180 LYS A CA 1
ATOM 1536 C C . LYS A 1 180 ? 11.274 3.229 -12.005 1.00 92.75 180 LYS A C 1
ATOM 1538 O O . LYS A 1 180 ? 11.284 2.201 -12.668 1.00 92.75 180 LYS A O 1
ATOM 1543 N N . LEU A 1 181 ? 10.563 3.364 -10.891 1.00 95.75 181 LEU A N 1
ATOM 1544 C CA . LEU A 1 181 ? 9.510 2.429 -10.505 1.00 95.75 181 LEU A CA 1
ATOM 1545 C C . LEU A 1 181 ? 8.221 2.833 -11.215 1.00 95.75 181 LEU A C 1
ATOM 1547 O O . LEU A 1 181 ? 7.780 3.976 -11.088 1.00 95.75 181 LEU A O 1
ATOM 1551 N N . TYR A 1 182 ? 7.605 1.904 -11.936 1.00 95.31 182 TYR A N 1
ATOM 1552 C CA . TYR A 1 182 ? 6.349 2.152 -12.635 1.00 95.31 182 TYR A CA 1
ATOM 1553 C C . TYR A 1 182 ? 5.193 1.516 -11.869 1.00 95.31 182 TYR A C 1
ATOM 1555 O O . TYR A 1 182 ? 5.134 0.296 -11.733 1.00 95.31 182 TYR A O 1
ATOM 1563 N N . CYS A 1 183 ? 4.265 2.341 -11.390 1.00 95.38 183 CYS A N 1
ATOM 1564 C CA . CYS A 1 183 ? 2.967 1.887 -10.907 1.00 95.38 183 CYS A CA 1
ATOM 1565 C C . CYS A 1 183 ? 2.027 1.838 -12.103 1.00 95.38 183 CYS A C 1
ATOM 1567 O O . CYS A 1 183 ? 1.670 2.885 -12.647 1.00 95.38 183 CYS A O 1
ATOM 1569 N N . LEU A 1 184 ? 1.687 0.633 -12.544 1.00 93.38 184 LEU A N 1
ATOM 1570 C CA . LEU A 1 184 ? 1.000 0.429 -13.811 1.00 93.38 184 LEU A CA 1
ATOM 1571 C C . LEU A 1 184 ? -0.511 0.615 -13.699 1.00 93.38 184 LEU A C 1
ATOM 1573 O O . LEU A 1 184 ? -1.165 0.732 -14.730 1.00 93.38 184 LEU A O 1
ATOM 1577 N N . ASP A 1 185 ? -1.055 0.681 -12.487 1.00 92.25 185 ASP A N 1
ATOM 1578 C CA . ASP A 1 185 ? -2.476 0.839 -12.215 1.00 92.25 185 ASP A CA 1
ATOM 1579 C C . ASP A 1 185 ? -2.763 1.674 -10.948 1.00 92.25 185 ASP A C 1
ATOM 1581 O O . ASP A 1 185 ? -1.878 1.948 -10.131 1.00 92.25 185 ASP A O 1
ATOM 1585 N N . GLU A 1 186 ? -4.015 2.115 -10.799 1.00 92.25 186 GLU A N 1
ATOM 1586 C CA . GLU A 1 186 ? -4.450 3.070 -9.765 1.00 92.25 186 GLU A CA 1
ATOM 1587 C C . GLU A 1 186 ? -4.209 2.579 -8.329 1.00 92.25 186 GLU A C 1
ATOM 1589 O O . GLU A 1 186 ? -3.752 3.353 -7.483 1.00 92.25 186 GLU A O 1
ATOM 1594 N N . ASN A 1 187 ? -4.466 1.294 -8.064 1.00 91.88 187 ASN A N 1
ATOM 1595 C CA . ASN A 1 187 ? -4.279 0.669 -6.751 1.00 91.88 187 ASN A CA 1
ATOM 1596 C C . ASN A 1 187 ? -2.893 0.034 -6.579 1.00 91.88 187 ASN A C 1
ATOM 1598 O O . ASN A 1 187 ? -2.630 -0.574 -5.542 1.00 91.88 187 ASN A O 1
ATOM 1602 N N . ARG A 1 188 ? -1.992 0.198 -7.559 1.00 93.81 188 ARG A N 1
ATOM 1603 C CA . ARG A 1 188 ? -0.597 -0.268 -7.497 1.00 93.81 188 ARG A CA 1
ATOM 1604 C C . ARG A 1 188 ? -0.491 -1.782 -7.299 1.00 93.81 188 ARG A C 1
ATOM 1606 O O . ARG A 1 188 ? 0.405 -2.277 -6.618 1.00 93.81 188 ARG A O 1
ATOM 1613 N N . LEU A 1 189 ? -1.416 -2.519 -7.896 1.00 92.88 189 LEU A N 1
ATOM 1614 C CA . LEU A 1 189 ? -1.432 -3.977 -7.898 1.00 92.88 189 LEU A CA 1
ATOM 1615 C C . LEU A 1 189 ? -0.571 -4.542 -9.029 1.00 92.88 189 LEU A C 1
ATOM 1617 O O . LEU A 1 189 ? -0.218 -5.714 -8.984 1.00 92.88 189 LEU A O 1
ATOM 1621 N N . ASN A 1 190 ? -0.207 -3.714 -10.011 1.00 93.25 190 ASN A N 1
ATOM 1622 C CA . ASN A 1 190 ? 0.710 -4.048 -11.095 1.00 93.25 190 ASN A CA 1
ATOM 1623 C C . ASN A 1 190 ? 1.887 -3.066 -11.079 1.00 93.25 190 ASN A C 1
ATOM 1625 O O . ASN A 1 190 ? 1.700 -1.854 -11.205 1.00 93.25 190 ASN A O 1
ATOM 1629 N N . LEU A 1 191 ? 3.107 -3.576 -10.928 1.00 95.31 191 LEU A N 1
ATOM 1630 C CA . LEU A 1 191 ? 4.316 -2.775 -10.770 1.00 95.31 191 LEU A CA 1
ATOM 1631 C C . LEU A 1 191 ? 5.424 -3.287 -11.692 1.00 95.31 191 LEU A C 1
ATOM 1633 O O . LEU A 1 191 ? 5.745 -4.470 -11.671 1.00 95.31 191 LEU A O 1
ATOM 1637 N N . LEU A 1 192 ? 6.094 -2.394 -12.419 1.00 95.12 192 LEU A N 1
ATOM 1638 C CA . LEU A 1 192 ? 7.392 -2.703 -13.022 1.00 95.12 192 LEU A CA 1
ATOM 1639 C C . LEU A 1 192 ? 8.483 -2.072 -12.154 1.00 95.12 192 LEU A C 1
ATOM 1641 O O . LEU A 1 192 ? 8.637 -0.848 -12.104 1.00 95.12 192 LEU A O 1
ATOM 1645 N N . VAL A 1 193 ? 9.204 -2.922 -11.424 1.00 96.12 193 VAL A N 1
ATOM 1646 C CA . VAL A 1 193 ? 10.089 -2.500 -10.336 1.00 96.12 193 VAL A CA 1
ATOM 1647 C C . VAL A 1 193 ? 11.550 -2.671 -10.748 1.00 96.12 193 VAL A C 1
ATOM 1649 O O . VAL A 1 193 ? 11.967 -3.794 -11.060 1.00 96.12 193 VAL A O 1
ATOM 1652 N N . PRO A 1 194 ? 12.347 -1.587 -10.764 1.00 95.25 194 PRO A N 1
ATOM 1653 C CA . PRO A 1 194 ? 13.764 -1.682 -11.056 1.00 95.25 194 PRO A CA 1
ATOM 1654 C C . PRO A 1 194 ? 14.510 -2.324 -9.891 1.00 95.25 194 PRO A C 1
ATOM 1656 O O . PRO A 1 194 ? 14.028 -2.360 -8.761 1.00 95.25 194 PRO A O 1
ATOM 1659 N N . ARG A 1 195 ? 15.738 -2.765 -10.133 1.00 93.31 195 ARG A N 1
ATOM 1660 C CA . ARG A 1 195 ? 16.632 -3.183 -9.057 1.00 93.31 195 ARG A CA 1
ATOM 1661 C C . ARG A 1 195 ? 17.113 -1.968 -8.272 1.00 93.31 195 ARG A C 1
ATOM 1663 O O . ARG A 1 195 ? 17.822 -1.122 -8.817 1.00 93.31 195 ARG A O 1
ATOM 1670 N N . PHE A 1 196 ? 16.806 -1.917 -6.980 1.00 92.12 196 PHE A N 1
ATOM 1671 C CA . PHE A 1 196 ? 17.331 -0.903 -6.067 1.00 92.12 196 PHE A CA 1
ATOM 1672 C C . PHE A 1 196 ? 17.398 -1.429 -4.623 1.00 92.12 196 PHE A C 1
ATOM 1674 O O . PHE A 1 196 ? 16.657 -2.344 -4.268 1.00 92.12 196 PHE A O 1
ATOM 1681 N N . PRO A 1 197 ? 18.270 -0.864 -3.768 1.00 90.50 197 PRO A N 1
ATOM 1682 C CA . PRO A 1 197 ? 18.308 -1.229 -2.357 1.00 90.50 197 PRO A CA 1
ATOM 1683 C C . PRO A 1 197 ? 17.098 -0.647 -1.612 1.00 90.50 197 PRO A C 1
ATOM 1685 O O . PRO A 1 197 ? 16.962 0.572 -1.497 1.00 90.50 197 PRO A O 1
ATOM 1688 N N . ILE A 1 198 ? 16.242 -1.511 -1.066 1.00 89.62 198 ILE A N 1
ATOM 1689 C CA . ILE A 1 198 ? 15.153 -1.103 -0.168 1.00 89.62 198 ILE A CA 1
ATOM 1690 C C . ILE A 1 198 ? 15.693 -0.959 1.257 1.00 89.62 198 ILE A C 1
ATOM 1692 O O . ILE A 1 198 ? 16.403 -1.840 1.741 1.00 89.62 198 ILE A O 1
ATOM 1696 N N . LYS A 1 199 ? 15.333 0.133 1.948 1.00 85.75 199 LYS A N 1
ATOM 1697 C CA . LYS A 1 199 ? 15.585 0.279 3.391 1.00 85.75 199 LYS A CA 1
ATOM 1698 C C . LYS A 1 199 ? 14.398 -0.213 4.208 1.00 85.75 199 LYS A C 1
ATOM 1700 O O . LYS A 1 199 ? 14.574 -1.087 5.051 1.00 85.75 199 LYS A O 1
ATOM 1705 N N . LYS A 1 200 ? 13.209 0.348 3.966 1.00 90.00 200 LYS A N 1
ATOM 1706 C CA . LYS A 1 200 ? 11.988 -0.017 4.699 1.00 90.00 200 LYS A CA 1
ATOM 1707 C C . LYS A 1 200 ? 10.825 -0.377 3.784 1.00 90.00 200 LYS A C 1
ATOM 1709 O O . LYS A 1 200 ? 10.144 -1.367 4.029 1.00 90.00 200 LYS A O 1
ATOM 1714 N N . GLU A 1 201 ? 10.575 0.428 2.758 1.00 95.06 201 GLU A N 1
ATOM 1715 C CA . GLU A 1 201 ? 9.418 0.261 1.877 1.00 95.06 201 GLU A CA 1
ATOM 1716 C C . GLU A 1 201 ? 9.696 0.823 0.475 1.00 95.06 201 GLU A C 1
ATOM 1718 O O . GLU A 1 201 ? 10.526 1.717 0.306 1.00 95.06 201 GLU A O 1
ATOM 1723 N N . LEU A 1 202 ? 9.001 0.318 -0.550 1.00 95.56 202 LEU A N 1
ATOM 1724 C CA . LEU A 1 202 ? 9.178 0.757 -1.945 1.00 95.56 202 LEU A CA 1
ATOM 1725 C C . LEU A 1 202 ? 8.811 2.241 -2.130 1.00 95.56 202 LEU A C 1
ATOM 1727 O O . LEU A 1 202 ? 9.302 2.901 -3.047 1.00 95.56 202 LEU A O 1
ATOM 1731 N N . TYR A 1 203 ? 7.961 2.784 -1.254 1.00 93.81 203 TYR A N 1
ATOM 1732 C CA . TYR A 1 203 ? 7.537 4.182 -1.257 1.00 93.81 203 TYR A CA 1
ATOM 1733 C C . TYR A 1 203 ? 8.721 5.158 -1.169 1.00 93.81 203 TYR A C 1
ATOM 1735 O O . TYR A 1 203 ? 8.633 6.276 -1.678 1.00 93.81 203 TYR A O 1
ATOM 1743 N N . GLU A 1 204 ? 9.851 4.734 -0.604 1.00 91.75 204 GLU A N 1
ATOM 1744 C CA . GLU A 1 204 ? 11.071 5.537 -0.473 1.00 91.75 204 GLU A CA 1
ATOM 1745 C C . GLU A 1 204 ? 11.807 5.738 -1.809 1.00 91.75 204 GLU A C 1
ATOM 1747 O O . GLU A 1 204 ? 12.563 6.699 -1.957 1.00 91.75 204 GLU A O 1
ATOM 1752 N N . TYR A 1 205 ? 11.589 4.864 -2.797 1.00 92.88 205 TYR A N 1
ATOM 1753 C CA . TYR A 1 205 ? 12.297 4.926 -4.074 1.00 92.88 205 TYR A CA 1
ATOM 1754 C C . TYR A 1 205 ? 11.861 6.124 -4.917 1.00 92.88 205 TYR A C 1
ATOM 1756 O O . TYR A 1 205 ? 10.676 6.370 -5.102 1.00 92.88 205 TYR A O 1
ATOM 1764 N N . SER A 1 206 ? 12.794 6.860 -5.500 1.00 91.00 206 SER A N 1
ATOM 1765 C CA . SER A 1 206 ? 12.501 7.915 -6.471 1.00 91.00 206 SER A CA 1
ATOM 1766 C C . SER A 1 206 ? 13.563 7.845 -7.562 1.00 91.00 206 SER A C 1
ATOM 1768 O O . SER A 1 206 ? 14.731 7.665 -7.207 1.00 91.00 206 SER A O 1
ATOM 1770 N N . PRO A 1 207 ? 13.207 7.987 -8.850 1.00 93.12 207 PRO A N 1
ATOM 1771 C CA . PRO A 1 207 ? 11.915 8.435 -9.398 1.00 93.12 207 PRO A CA 1
ATOM 1772 C C . PRO A 1 207 ? 10.832 7.346 -9.558 1.00 93.12 207 PRO A C 1
ATOM 1774 O O . PRO A 1 207 ? 11.115 6.154 -9.652 1.00 93.12 207 PRO A O 1
ATOM 1777 N N . LYS A 1 208 ? 9.558 7.766 -9.619 1.00 93.75 208 LYS A N 1
ATOM 1778 C CA . LYS A 1 208 ? 8.401 6.889 -9.891 1.00 93.75 208 LYS A CA 1
ATOM 1779 C C . LYS A 1 208 ? 7.525 7.449 -11.014 1.00 93.75 208 LYS A C 1
ATOM 1781 O O . LYS A 1 208 ? 7.361 8.666 -11.101 1.00 93.75 208 LYS A O 1
ATOM 1786 N N . LEU A 1 209 ? 6.913 6.577 -11.811 1.00 93.75 209 LEU A N 1
ATOM 1787 C CA . LEU A 1 209 ? 5.856 6.928 -12.761 1.00 93.75 209 LEU A CA 1
ATOM 1788 C C . LEU A 1 209 ? 4.532 6.301 -12.317 1.00 93.75 209 LEU A C 1
ATOM 1790 O O . LEU A 1 209 ? 4.470 5.103 -12.061 1.00 93.75 209 LEU A O 1
ATOM 1794 N N . LEU A 1 210 ? 3.479 7.116 -12.227 1.00 94.19 210 LEU A N 1
ATOM 1795 C CA . LEU A 1 210 ? 2.136 6.675 -11.851 1.00 94.19 210 LEU A CA 1
ATOM 1796 C C . LEU A 1 210 ? 1.244 6.665 -13.092 1.00 94.19 210 LEU A C 1
ATOM 1798 O O . LEU A 1 210 ? 0.877 7.727 -13.601 1.00 94.19 210 LEU A O 1
ATOM 1802 N N . LEU A 1 211 ? 0.904 5.475 -13.574 1.00 89.94 211 LEU A N 1
ATOM 1803 C CA . LEU A 1 211 ? -0.087 5.295 -14.627 1.00 89.94 211 LEU A CA 1
ATOM 1804 C C . LEU A 1 211 ? -1.484 5.204 -14.007 1.00 89.94 211 LEU A C 1
ATOM 1806 O O . LEU A 1 211 ? -1.650 4.824 -12.851 1.00 89.94 211 LEU A O 1
ATOM 1810 N N . LYS A 1 212 ? -2.499 5.586 -14.781 1.00 86.69 212 LYS A N 1
ATOM 1811 C CA . LYS A 1 212 ? -3.903 5.621 -14.341 1.00 86.69 212 LYS A CA 1
ATOM 1812 C C . LYS A 1 212 ? -4.734 4.509 -14.978 1.00 86.69 212 LYS A C 1
ATOM 1814 O O . LYS A 1 212 ? -5.908 4.707 -15.274 1.00 86.69 212 LYS A O 1
ATOM 1819 N N . ASN A 1 213 ? -4.117 3.364 -15.266 1.00 89.12 213 ASN A N 1
ATOM 1820 C CA . ASN A 1 213 ? -4.895 2.218 -15.718 1.00 89.12 213 ASN A CA 1
ATOM 1821 C C . ASN A 1 213 ? -5.743 1.718 -14.548 1.00 89.12 213 ASN A C 1
ATOM 1823 O O . ASN A 1 213 ? -5.290 1.697 -13.403 1.00 89.12 213 ASN A O 1
ATOM 1827 N N . LYS A 1 214 ? -6.974 1.311 -14.835 1.00 89.69 214 LYS A N 1
ATOM 1828 C CA . LYS A 1 214 ? -7.881 0.802 -13.812 1.00 89.69 214 LYS A CA 1
ATOM 1829 C C . LYS A 1 214 ? -7.339 -0.510 -13.242 1.00 89.69 214 LYS A C 1
ATOM 1831 O O . LYS A 1 214 ? -7.067 -1.439 -13.998 1.00 89.69 214 LYS A O 1
ATOM 1836 N N . SER A 1 215 ? -7.229 -0.594 -11.921 1.00 88.06 215 SER A N 1
ATOM 1837 C CA . SER A 1 215 ? -6.866 -1.838 -11.240 1.00 88.06 215 SER A CA 1
ATOM 1838 C C . SER A 1 215 ? -7.985 -2.869 -11.274 1.00 88.06 215 SER A C 1
ATOM 1840 O O . SER A 1 215 ? -9.174 -2.531 -11.306 1.00 88.06 215 SER A O 1
ATOM 1842 N N . THR A 1 216 ? -7.602 -4.139 -11.163 1.00 83.31 216 THR A N 1
ATOM 1843 C CA . THR A 1 216 ? -8.547 -5.192 -10.803 1.00 83.31 216 THR A CA 1
ATOM 1844 C C . THR A 1 216 ? -9.145 -4.898 -9.419 1.00 83.31 216 THR A C 1
ATOM 1846 O O . THR A 1 216 ? -8.407 -4.494 -8.514 1.00 83.31 216 THR A O 1
ATOM 1849 N N . PRO A 1 217 ? -10.467 -5.056 -9.227 1.00 84.69 217 PRO A N 1
ATOM 1850 C CA . PRO A 1 217 ? -11.083 -4.882 -7.917 1.00 84.69 217 PRO A CA 1
ATOM 1851 C C . PRO A 1 217 ? -10.537 -5.882 -6.891 1.00 84.69 217 PRO A C 1
ATOM 1853 O O . PRO A 1 217 ? -10.459 -7.078 -7.165 1.00 84.69 217 PRO A O 1
ATOM 1856 N N . VAL A 1 218 ? -10.207 -5.385 -5.699 1.00 88.25 218 VAL A N 1
ATOM 1857 C CA . VAL A 1 218 ? -9.812 -6.191 -4.538 1.00 88.25 218 VAL A CA 1
ATOM 1858 C C . VAL A 1 218 ? -10.798 -5.917 -3.416 1.00 88.25 218 VAL A C 1
ATOM 1860 O O . VAL A 1 218 ? -11.107 -4.765 -3.112 1.00 88.25 218 VAL A O 1
ATOM 1863 N N . HIS A 1 219 ? -11.289 -6.986 -2.798 1.00 91.19 219 HIS A N 1
ATOM 1864 C CA . HIS A 1 219 ? -12.246 -6.909 -1.703 1.00 91.19 219 HIS A CA 1
ATOM 1865 C C . HIS A 1 219 ? -11.726 -7.691 -0.504 1.00 91.19 219 HIS A C 1
ATOM 1867 O O . HIS A 1 219 ? -11.036 -8.700 -0.649 1.00 91.19 219 HIS A O 1
ATOM 1873 N N . PHE A 1 220 ? -12.045 -7.206 0.688 1.00 95.44 220 PHE A N 1
ATOM 1874 C CA . PHE A 1 220 ? -11.636 -7.826 1.942 1.00 95.44 220 PHE A CA 1
ATOM 1875 C C . PHE A 1 220 ? -12.863 -8.289 2.712 1.00 95.44 220 PHE A C 1
ATOM 1877 O O . PHE A 1 220 ? -13.906 -7.625 2.672 1.00 95.44 220 PHE A O 1
ATOM 1884 N N . ASP A 1 221 ? -12.723 -9.403 3.426 1.00 96.94 221 ASP A N 1
ATOM 1885 C CA . ASP A 1 221 ? -13.750 -9.887 4.336 1.00 96.94 221 ASP A CA 1
ATOM 1886 C C . ASP A 1 221 ? -14.094 -8.809 5.370 1.00 96.94 221 ASP A C 1
ATOM 1888 O O . ASP A 1 221 ? -13.252 -8.028 5.824 1.00 96.94 221 ASP A O 1
ATOM 1892 N N . ILE A 1 222 ? -15.356 -8.790 5.772 1.00 98.50 222 ILE A N 1
ATOM 1893 C CA . ILE A 1 222 ? -15.861 -7.990 6.876 1.00 98.50 222 ILE A CA 1
ATOM 1894 C C . ILE A 1 222 ? -16.160 -8.954 8.015 1.00 98.50 222 ILE A C 1
ATOM 1896 O O . ILE A 1 222 ? -16.968 -9.869 7.876 1.00 98.50 222 ILE A O 1
ATOM 1900 N N . VAL A 1 223 ? -15.532 -8.745 9.164 1.00 98.56 223 VAL A N 1
ATOM 1901 C CA . VAL A 1 223 ? -15.777 -9.543 10.359 1.00 98.56 223 VAL A CA 1
ATOM 1902 C C . VAL A 1 223 ? -16.522 -8.700 11.383 1.00 98.56 223 VAL A C 1
ATOM 1904 O O . VAL A 1 223 ? -15.967 -7.764 11.963 1.00 98.56 223 VAL A O 1
ATOM 1907 N N . PHE A 1 224 ? -17.786 -9.050 11.609 1.00 98.25 224 PHE A N 1
ATOM 1908 C CA . PHE A 1 224 ? -18.616 -8.467 12.653 1.00 98.25 224 PHE A CA 1
ATOM 1909 C C . PHE A 1 224 ? -18.317 -9.141 13.996 1.00 98.25 224 PHE A C 1
ATOM 1911 O O . PHE A 1 224 ? -18.439 -10.359 14.128 1.00 98.25 224 PHE A O 1
ATOM 1918 N N . ILE A 1 225 ? -17.902 -8.358 14.991 1.00 97.25 225 ILE A N 1
ATOM 1919 C CA . ILE A 1 225 ? -17.445 -8.843 16.298 1.00 97.25 225 ILE A CA 1
ATOM 1920 C C . ILE A 1 225 ? -18.391 -8.330 17.382 1.00 97.25 225 ILE A C 1
ATOM 1922 O O . ILE A 1 225 ? -18.528 -7.117 17.566 1.00 97.25 225 ILE A O 1
ATOM 1926 N N . HIS A 1 226 ? -18.991 -9.246 18.140 1.00 94.12 226 HIS A N 1
ATOM 1927 C CA . HIS A 1 226 ? -19.896 -8.902 19.235 1.00 94.12 226 HIS A CA 1
ATOM 1928 C C . HIS A 1 226 ? -19.725 -9.813 20.455 1.00 94.12 226 HIS A C 1
ATOM 1930 O O . HIS A 1 226 ? -19.303 -10.968 20.363 1.00 94.12 226 HIS A O 1
ATOM 1936 N N . ASN A 1 227 ? -20.081 -9.284 21.621 1.00 90.38 227 ASN A N 1
ATOM 1937 C CA . ASN A 1 227 ? -20.133 -9.996 22.894 1.00 90.38 227 ASN A CA 1
ATOM 1938 C C . ASN A 1 227 ? -21.478 -9.742 23.594 1.00 90.38 227 ASN A C 1
ATOM 1940 O O . ASN A 1 227 ? -21.525 -9.417 24.778 1.00 90.38 227 ASN A O 1
ATOM 1944 N N . ASN A 1 228 ? -22.566 -9.875 22.827 1.00 85.88 228 ASN A N 1
ATOM 1945 C CA . ASN A 1 228 ? -23.954 -9.676 23.261 1.00 85.88 228 ASN A CA 1
ATOM 1946 C C . ASN A 1 228 ? -24.252 -8.269 23.809 1.00 85.88 228 ASN A C 1
ATOM 1948 O O . ASN A 1 228 ? -25.050 -8.115 24.732 1.00 85.88 228 ASN A O 1
ATOM 1952 N N . GLU A 1 229 ? -23.635 -7.231 23.239 1.00 86.75 229 GLU A N 1
ATOM 1953 C CA . GLU A 1 229 ? -24.026 -5.845 23.503 1.00 86.75 229 GLU A CA 1
ATOM 1954 C C . GLU A 1 229 ? -25.508 -5.635 23.183 1.00 86.75 229 GLU A C 1
ATOM 1956 O O . GLU A 1 229 ? -26.007 -6.175 22.201 1.00 86.75 229 GLU A O 1
ATOM 1961 N N . SER A 1 230 ? -26.235 -4.828 23.952 1.00 87.25 230 SER A N 1
ATOM 1962 C CA . SER A 1 230 ? -27.684 -4.673 23.752 1.00 87.25 230 SER A CA 1
ATOM 1963 C C . SER A 1 230 ? -28.063 -4.143 22.363 1.00 87.25 230 SER A C 1
ATOM 1965 O O . SER A 1 230 ? -29.130 -4.485 21.862 1.00 87.25 230 SER A O 1
ATOM 1967 N N . GLN A 1 231 ? -27.183 -3.376 21.710 1.00 88.75 231 GLN A N 1
ATOM 1968 C CA . GLN A 1 231 ? -27.401 -2.827 20.366 1.00 88.75 231 GLN A CA 1
ATOM 1969 C C . GLN A 1 231 ? -26.843 -3.698 19.223 1.00 88.75 231 GLN A C 1
ATOM 1971 O O . GLN A 1 231 ? -26.904 -3.276 18.068 1.00 88.75 231 GLN A O 1
ATOM 1976 N N . HIS A 1 232 ? -26.273 -4.882 19.499 1.00 91.56 232 HIS A N 1
ATOM 1977 C CA . HIS A 1 232 ? -25.550 -5.646 18.471 1.00 91.56 232 HIS A CA 1
ATOM 1978 C C . HIS A 1 232 ? -26.421 -6.008 17.261 1.00 91.56 232 HIS A C 1
ATOM 1980 O O . HIS A 1 232 ? -25.948 -5.894 16.136 1.00 91.56 232 HIS A O 1
ATOM 1986 N N . GLU A 1 233 ? -27.684 -6.387 17.479 1.00 94.50 233 GLU A N 1
ATOM 1987 C CA . GLU A 1 233 ? -28.602 -6.754 16.396 1.00 94.50 233 GLU A CA 1
ATOM 1988 C C . GLU A 1 233 ? -28.928 -5.544 15.508 1.00 94.50 233 GLU A C 1
ATOM 1990 O O . GLU A 1 233 ? -28.799 -5.619 14.290 1.00 94.50 233 GLU A O 1
ATOM 1995 N N . GLU A 1 234 ? -29.261 -4.390 16.099 1.00 95.12 234 GLU A N 1
ATO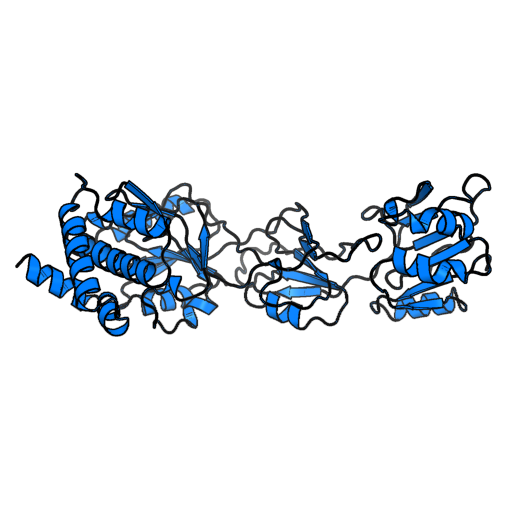M 1996 C CA . GLU A 1 234 ? -29.539 -3.159 15.343 1.00 95.12 234 GLU A CA 1
ATOM 1997 C C . GLU A 1 234 ? -28.325 -2.731 14.502 1.00 95.12 234 GLU A C 1
ATOM 1999 O O . GLU A 1 234 ? -28.451 -2.433 13.312 1.00 95.12 234 GLU A O 1
ATOM 2004 N N . ASN A 1 235 ? -27.132 -2.752 15.100 1.00 95.25 235 ASN A N 1
ATOM 2005 C CA . ASN A 1 235 ? -25.899 -2.381 14.411 1.00 95.25 235 ASN A CA 1
ATOM 2006 C C . ASN A 1 235 ? -25.498 -3.398 13.336 1.00 95.25 235 ASN A C 1
ATOM 2008 O O . ASN A 1 235 ? -24.962 -3.009 12.297 1.00 95.25 235 ASN A O 1
ATOM 2012 N N . TYR A 1 236 ? -25.804 -4.680 13.537 1.00 96.81 236 TYR A N 1
ATOM 2013 C CA . TYR A 1 236 ? -25.630 -5.698 12.509 1.00 96.81 236 TYR A CA 1
ATOM 2014 C C . TYR A 1 236 ? -26.551 -5.440 11.309 1.00 96.81 236 TYR A C 1
ATOM 2016 O O . TYR A 1 236 ? -26.086 -5.442 10.171 1.00 96.81 236 TYR A O 1
ATOM 2024 N N . GLN A 1 237 ? -27.826 -5.104 11.538 1.00 96.19 237 GLN A N 1
ATOM 2025 C CA . GLN A 1 237 ? -28.748 -4.727 10.458 1.00 96.19 237 GLN A CA 1
ATOM 2026 C C . GLN A 1 237 ? -28.304 -3.448 9.724 1.00 96.19 237 GLN A C 1
ATOM 2028 O O . GLN A 1 237 ? -28.437 -3.350 8.498 1.00 96.19 237 GLN A O 1
ATOM 2033 N N . ALA A 1 238 ? -27.727 -2.475 10.439 1.00 95.56 238 ALA A N 1
ATOM 2034 C CA . ALA A 1 238 ? -27.130 -1.288 9.827 1.00 95.56 238 ALA A CA 1
ATOM 2035 C C . ALA A 1 238 ? -25.924 -1.644 8.936 1.00 95.56 238 ALA A C 1
ATOM 2037 O O . ALA A 1 238 ? -25.819 -1.130 7.820 1.00 95.56 238 ALA A O 1
ATOM 2038 N N . LEU A 1 239 ? -25.060 -2.565 9.379 1.00 97.44 239 LEU A N 1
ATOM 2039 C CA . LEU A 1 239 ? -23.955 -3.091 8.572 1.00 97.44 239 LEU A CA 1
ATOM 2040 C C . LEU A 1 239 ? -24.469 -3.813 7.317 1.00 97.44 239 LEU A C 1
ATOM 2042 O O . LEU A 1 239 ? -24.002 -3.516 6.219 1.00 97.44 239 LEU A O 1
ATOM 2046 N N . LEU A 1 240 ? -25.455 -4.708 7.453 1.00 97.00 240 LEU A N 1
ATOM 2047 C CA . LEU A 1 240 ? -26.078 -5.403 6.319 1.00 97.00 240 LEU A CA 1
ATOM 2048 C C . LEU A 1 240 ? -26.663 -4.418 5.299 1.00 97.00 240 LEU A C 1
ATOM 2050 O O . LEU A 1 240 ? -26.506 -4.595 4.092 1.00 97.00 240 LEU A O 1
ATOM 2054 N N . SER A 1 241 ? -27.296 -3.349 5.781 1.00 95.69 241 SER A N 1
ATOM 2055 C CA . SER A 1 241 ? -27.825 -2.285 4.924 1.00 95.69 241 SER A CA 1
ATOM 2056 C C . SER A 1 241 ? -26.709 -1.538 4.193 1.00 95.69 241 SER A C 1
ATOM 2058 O O . SER A 1 241 ? -26.841 -1.257 3.003 1.00 95.69 241 SER A O 1
ATOM 2060 N N . ALA A 1 242 ? -25.596 -1.253 4.876 1.00 95.38 242 ALA A N 1
ATOM 2061 C CA . ALA A 1 242 ? -24.445 -0.585 4.281 1.00 95.38 242 ALA A CA 1
ATOM 2062 C C . ALA A 1 242 ? -23.757 -1.446 3.210 1.00 95.38 242 ALA A C 1
ATOM 2064 O O . ALA A 1 242 ? -23.204 -0.894 2.265 1.00 95.38 242 ALA A O 1
ATOM 2065 N N . ILE A 1 243 ? -23.780 -2.778 3.316 1.00 95.56 243 ILE A N 1
ATOM 2066 C CA . ILE A 1 243 ? -23.052 -3.672 2.396 1.00 95.56 243 ILE A CA 1
ATOM 2067 C C . ILE A 1 243 ? -23.922 -4.346 1.328 1.00 95.56 243 ILE A C 1
ATOM 2069 O O . ILE A 1 243 ? -23.405 -5.147 0.559 1.00 95.56 243 ILE A O 1
ATOM 2073 N N . LYS A 1 244 ? -25.224 -4.045 1.274 1.00 92.38 244 LYS A N 1
ATOM 2074 C CA . LYS A 1 244 ? -26.217 -4.760 0.453 1.00 92.38 244 LYS A CA 1
ATOM 2075 C C . LYS A 1 244 ? -25.794 -5.003 -1.005 1.00 92.38 244 LYS A C 1
ATOM 2077 O O . LYS A 1 244 ? -26.042 -6.084 -1.527 1.00 92.38 244 LYS A O 1
ATOM 2082 N N . ASP A 1 245 ? -25.153 -4.018 -1.630 1.00 90.94 245 ASP A N 1
ATOM 2083 C CA . ASP A 1 245 ? -24.719 -4.065 -3.033 1.00 90.94 245 ASP A CA 1
ATOM 2084 C C . ASP A 1 245 ? -23.186 -4.169 -3.170 1.00 90.94 245 ASP A C 1
ATOM 2086 O O . ASP A 1 245 ? -22.613 -3.799 -4.196 1.00 90.94 245 ASP A O 1
ATOM 2090 N N . LYS A 1 246 ? -22.502 -4.629 -2.114 1.00 92.69 246 LYS A N 1
ATOM 2091 C CA . LYS A 1 246 ? -21.042 -4.735 -2.052 1.00 92.69 246 LYS A CA 1
ATOM 2092 C C . LYS A 1 246 ? -20.590 -6.196 -2.158 1.00 92.69 246 LYS A C 1
ATOM 2094 O O . LYS A 1 246 ? -21.253 -7.085 -1.633 1.00 92.69 246 LYS A O 1
ATOM 2099 N N . PRO A 1 247 ? -19.445 -6.461 -2.806 1.00 91.75 247 PRO A N 1
ATOM 2100 C CA . PRO A 1 247 ? -18.945 -7.820 -3.030 1.00 91.75 247 PRO A CA 1
ATOM 2101 C C . PRO A 1 247 ? -18.254 -8.443 -1.805 1.00 91.75 247 PRO A C 1
ATOM 2103 O O . PRO A 1 247 ? -17.862 -9.607 -1.854 1.00 91.75 247 PRO A O 1
ATOM 2106 N N . ASN A 1 248 ? -18.067 -7.683 -0.721 1.00 94.25 248 ASN A N 1
ATOM 2107 C CA . ASN A 1 248 ? -17.408 -8.147 0.498 1.00 94.25 248 ASN A CA 1
ATOM 2108 C C . ASN A 1 248 ? -18.205 -9.272 1.181 1.00 94.25 248 ASN A C 1
ATOM 2110 O O . ASN A 1 248 ? -19.424 -9.179 1.333 1.00 94.25 248 ASN A O 1
ATOM 2114 N N . GLN A 1 249 ? -17.514 -10.301 1.677 1.00 93.69 249 GLN A N 1
ATOM 2115 C CA . GLN A 1 249 ? -18.146 -11.346 2.483 1.00 93.69 249 GLN A CA 1
ATOM 2116 C C . GLN A 1 249 ? -18.201 -10.952 3.958 1.00 93.69 249 GLN A C 1
ATOM 2118 O O . GLN A 1 249 ? -17.207 -10.498 4.522 1.00 93.69 249 GLN A O 1
ATOM 2123 N N . ILE A 1 250 ? -19.353 -11.163 4.600 1.00 96.44 250 ILE A N 1
ATOM 2124 C CA . ILE A 1 250 ? -19.506 -10.970 6.045 1.00 96.44 250 ILE A CA 1
ATOM 2125 C C . ILE A 1 250 ? -19.313 -12.286 6.786 1.00 96.44 250 ILE A C 1
ATOM 2127 O O . ILE A 1 250 ? -19.915 -13.305 6.453 1.00 96.44 250 ILE A O 1
ATOM 2131 N N . LYS A 1 251 ? -18.535 -12.220 7.863 1.00 97.31 251 LYS A N 1
ATOM 2132 C CA . LYS A 1 251 ? -18.350 -13.280 8.852 1.00 97.31 251 LYS A CA 1
ATOM 2133 C C . LYS A 1 251 ? -18.651 -12.738 10.248 1.00 97.31 251 LYS A C 1
ATOM 2135 O O . LYS A 1 251 ? -18.548 -11.536 10.482 1.00 97.31 251 LYS A O 1
ATOM 2140 N N . ILE A 1 252 ? -19.029 -13.613 11.178 1.00 97.81 252 ILE A N 1
ATOM 2141 C CA . ILE A 1 252 ? -19.440 -13.223 12.536 1.00 97.81 252 ILE A CA 1
ATOM 2142 C C . ILE A 1 252 ? -18.559 -13.918 13.574 1.00 97.81 252 ILE A C 1
ATOM 2144 O O . ILE A 1 252 ? -18.334 -15.125 13.506 1.00 97.81 252 ILE A O 1
ATOM 2148 N N . VAL A 1 253 ? -18.100 -13.148 14.560 1.00 97.31 253 VAL A N 1
ATOM 2149 C CA . VAL A 1 253 ? -17.450 -13.627 15.784 1.00 97.31 253 VAL A CA 1
ATOM 2150 C C . VAL A 1 253 ? -18.296 -13.201 16.979 1.00 97.31 253 VAL A C 1
ATOM 2152 O O . VAL A 1 253 ? -18.460 -12.008 17.234 1.00 97.31 253 VAL A O 1
ATOM 2155 N N . ALA A 1 254 ? -18.795 -14.184 17.726 1.00 95.88 254 ALA A N 1
ATOM 2156 C CA . ALA A 1 254 ? -19.691 -13.985 18.860 1.00 95.88 254 ALA A CA 1
ATOM 2157 C C . ALA A 1 254 ? -19.075 -14.515 20.161 1.00 95.88 254 ALA A C 1
ATOM 2159 O O . ALA A 1 254 ? -18.516 -15.612 20.182 1.00 95.88 254 ALA A O 1
ATOM 2160 N N . GLY A 1 255 ? -19.217 -13.773 21.262 1.00 91.62 255 GLY A N 1
ATOM 2161 C CA . GLY A 1 255 ? -19.007 -14.301 22.618 1.00 91.62 255 GLY A CA 1
ATOM 2162 C C . GLY A 1 255 ? -17.551 -14.588 23.010 1.00 91.62 255 GLY A C 1
ATOM 2163 O O . GLY A 1 255 ? -17.306 -15.312 23.978 1.00 91.62 255 GLY A O 1
ATOM 2164 N N . VAL A 1 256 ? -16.572 -14.065 22.265 1.00 90.81 256 VAL A N 1
ATOM 2165 C CA . VAL A 1 256 ? -15.149 -14.293 22.555 1.00 90.81 256 VAL A CA 1
ATOM 2166 C C . VAL A 1 256 ? -14.701 -13.415 23.720 1.00 90.81 256 VAL A C 1
ATOM 2168 O O . VAL A 1 256 ? -14.720 -12.187 23.640 1.00 90.81 256 VAL A O 1
ATOM 2171 N N . GLN A 1 257 ? -14.252 -14.061 24.795 1.00 84.50 257 GLN A N 1
ATOM 2172 C CA . GLN A 1 257 ? -13.730 -13.381 25.976 1.00 84.50 257 GLN A CA 1
ATOM 2173 C C . GLN A 1 257 ? -12.333 -12.814 25.709 1.00 84.50 257 GLN A C 1
ATOM 2175 O O . GLN A 1 257 ? -11.431 -13.517 25.251 1.00 84.50 257 GLN A O 1
ATOM 2180 N N . GLY A 1 258 ? -12.148 -11.540 26.046 1.00 82.69 258 GLY A N 1
ATOM 2181 C CA . GLY A 1 258 ? -10.877 -10.843 25.894 1.00 82.69 258 GLY A CA 1
ATOM 2182 C C . GLY A 1 258 ? -10.672 -10.243 24.501 1.00 82.69 258 GLY A C 1
ATOM 2183 O O . GLY A 1 258 ? -10.804 -10.891 23.462 1.00 82.69 258 GLY A O 1
ATOM 2184 N N . ARG A 1 259 ? -10.267 -8.970 24.491 1.00 82.50 259 ARG A N 1
ATOM 2185 C CA . ARG A 1 259 ? -10.100 -8.162 23.278 1.00 82.50 259 ARG A CA 1
ATOM 2186 C C . ARG A 1 259 ? -9.108 -8.784 22.281 1.00 82.50 259 ARG A C 1
ATOM 2188 O O . ARG A 1 259 ? -9.421 -8.903 21.101 1.00 82.50 259 ARG A O 1
ATOM 2195 N N . ASN A 1 260 ? -7.949 -9.237 22.761 1.00 88.94 260 ASN A N 1
ATOM 2196 C CA . ASN A 1 260 ? -6.910 -9.841 21.914 1.00 88.94 260 ASN A CA 1
ATOM 2197 C C . ASN A 1 260 ? -7.408 -11.114 21.220 1.00 88.94 260 ASN A C 1
ATOM 2199 O O . ASN A 1 260 ? -7.140 -11.323 20.039 1.00 88.94 260 ASN A O 1
ATOM 2203 N N . GLN A 1 261 ? -8.151 -11.956 21.943 1.00 92.81 261 GLN A N 1
ATOM 2204 C CA . GLN A 1 261 ? -8.684 -13.191 21.378 1.00 92.81 261 GLN A CA 1
ATOM 2205 C C . GLN A 1 261 ? -9.792 -12.912 20.367 1.00 92.81 261 GLN A C 1
ATOM 2207 O O . GLN A 1 261 ? -9.847 -13.591 19.348 1.00 92.81 261 GLN A O 1
ATOM 2212 N N . ALA A 1 262 ? -10.625 -11.891 20.586 1.00 93.50 262 ALA A N 1
ATOM 2213 C CA . ALA A 1 262 ? -11.633 -11.488 19.609 1.00 93.50 262 ALA A CA 1
ATOM 2214 C C . ALA A 1 262 ? -10.995 -11.078 18.267 1.00 93.50 262 ALA A C 1
ATOM 2216 O O . ALA A 1 262 ? -11.398 -11.592 17.224 1.00 93.50 262 ALA A O 1
ATOM 2217 N N . TYR A 1 263 ? -9.940 -10.249 18.290 1.00 95.50 263 TYR A N 1
ATOM 2218 C CA . TYR A 1 263 ? -9.195 -9.877 17.077 1.00 95.50 263 TYR A CA 1
ATOM 2219 C C . TYR A 1 263 ? -8.545 -11.082 16.393 1.00 95.50 263 TYR A C 1
ATOM 2221 O O . TYR A 1 263 ? -8.660 -11.242 15.180 1.00 95.50 263 TYR A O 1
ATOM 2229 N N . LYS A 1 264 ? -7.884 -11.959 17.160 1.00 97.19 264 LYS A N 1
ATOM 2230 C CA . LYS A 1 264 ? -7.233 -13.153 16.602 1.00 97.19 264 LYS A CA 1
ATOM 2231 C C . LYS A 1 264 ? -8.233 -14.145 16.022 1.00 97.19 264 LYS A C 1
ATOM 2233 O O . LYS A 1 264 ? -7.952 -14.743 14.990 1.00 97.19 264 LYS A O 1
ATOM 2238 N N . THR A 1 265 ? -9.390 -14.324 16.653 1.00 97.88 265 THR A N 1
ATOM 2239 C CA . THR A 1 265 ? -10.473 -15.155 16.112 1.00 97.88 265 THR A CA 1
ATOM 2240 C C . THR A 1 265 ? -11.012 -14.555 14.818 1.00 97.88 265 THR A C 1
ATOM 2242 O O . THR A 1 265 ? -11.148 -15.286 13.842 1.00 97.88 265 THR A O 1
ATOM 2245 N N . ALA A 1 266 ? -11.210 -13.234 14.761 1.00 98.00 266 ALA A N 1
ATOM 2246 C CA . ALA A 1 266 ? -11.614 -12.546 13.536 1.00 98.00 266 ALA A CA 1
ATOM 2247 C C . ALA A 1 266 ? -10.604 -12.743 12.392 1.00 98.00 266 ALA A C 1
ATOM 2249 O O . ALA A 1 266 ? -10.984 -13.137 11.292 1.00 98.00 266 ALA A O 1
ATOM 2250 N N . ALA A 1 267 ? -9.309 -12.580 12.672 1.00 98.00 267 ALA A N 1
ATOM 2251 C CA . ALA A 1 267 ? -8.251 -12.820 11.693 1.00 98.00 267 ALA A CA 1
ATOM 2252 C C . ALA A 1 267 ? -8.193 -14.280 11.214 1.00 98.00 267 ALA A C 1
ATOM 2254 O O . ALA A 1 267 ? -7.949 -14.527 10.037 1.00 98.00 267 ALA A O 1
ATOM 225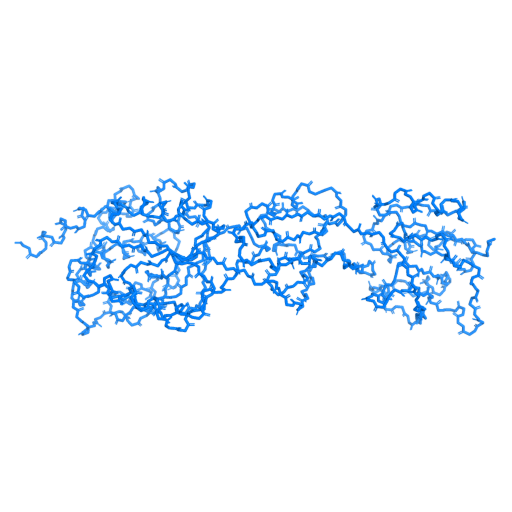5 N N . LYS A 1 268 ? -8.423 -15.256 12.104 1.00 97.94 268 LYS A N 1
ATOM 2256 C CA . LYS A 1 268 ? -8.410 -16.689 11.758 1.00 97.94 268 LYS A CA 1
ATOM 2257 C C . LYS A 1 268 ? -9.554 -17.093 10.835 1.00 97.94 268 LYS A C 1
ATOM 2259 O O . LYS A 1 268 ? -9.344 -17.968 10.006 1.00 97.94 268 LYS A O 1
ATOM 2264 N N . ILE A 1 269 ? -10.740 -16.504 11.005 1.00 97.38 269 ILE A N 1
ATOM 2265 C CA . ILE A 1 269 ? -11.896 -16.837 10.162 1.00 97.38 269 ILE A CA 1
ATOM 2266 C C . ILE A 1 269 ? -11.906 -16.070 8.839 1.00 97.38 269 ILE A C 1
ATOM 2268 O O . ILE A 1 269 ? -12.588 -16.498 7.916 1.00 97.38 269 ILE A O 1
ATOM 2272 N N . SER A 1 270 ? -11.191 -14.944 8.742 1.00 96.06 270 SER A N 1
ATOM 2273 C CA . SER A 1 270 ? -11.014 -14.217 7.482 1.00 96.06 270 SER A CA 1
ATOM 2274 C C . SER A 1 270 ? -10.226 -15.065 6.489 1.00 96.06 270 SER A C 1
ATOM 2276 O O . SER A 1 270 ? -9.191 -15.626 6.848 1.00 96.06 270 SER A O 1
ATOM 2278 N N . ASP A 1 271 ? -10.662 -15.111 5.237 1.00 93.00 271 ASP A N 1
ATOM 2279 C CA . ASP A 1 271 ? -9.933 -15.766 4.152 1.00 93.00 271 ASP A CA 1
ATOM 2280 C C . ASP A 1 271 ? -8.957 -14.781 3.506 1.00 93.00 271 ASP A C 1
ATOM 2282 O O . ASP A 1 271 ? -7.854 -15.162 3.143 1.00 93.00 271 ASP A O 1
ATOM 2286 N N . THR A 1 272 ? -9.283 -13.491 3.471 1.00 94.12 272 THR A N 1
ATOM 2287 C CA . THR A 1 272 ? -8.469 -12.464 2.810 1.00 94.12 272 THR A CA 1
ATOM 2288 C C . THR A 1 272 ? -7.258 -11.993 3.639 1.00 94.12 272 THR A C 1
ATOM 2290 O O . THR A 1 272 ? -7.256 -12.082 4.871 1.00 94.12 272 THR A O 1
ATOM 2293 N N . GLU A 1 273 ? -6.224 -11.461 2.962 1.00 94.94 273 GLU A N 1
ATOM 2294 C CA . GLU A 1 273 ? -4.972 -10.944 3.568 1.00 94.94 273 GLU A CA 1
ATOM 2295 C C . GLU A 1 273 ? -5.202 -9.775 4.541 1.00 94.94 273 GLU A C 1
ATOM 2297 O O . GLU A 1 2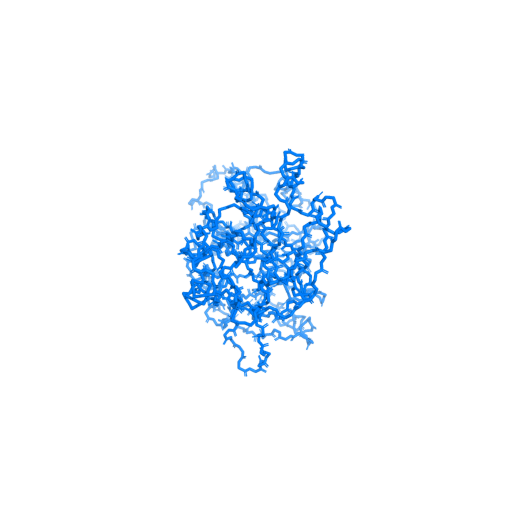73 ? -4.490 -9.613 5.533 1.00 94.94 273 GLU A O 1
ATOM 2302 N N . TYR A 1 274 ? -6.231 -8.974 4.271 1.00 97.56 274 TYR A N 1
ATOM 2303 C CA . TYR A 1 274 ? -6.757 -7.967 5.183 1.00 97.56 274 TYR A CA 1
ATOM 2304 C C . TYR A 1 274 ? -8.226 -8.244 5.475 1.00 97.56 274 TYR A C 1
ATOM 2306 O O . TYR A 1 274 ? -8.888 -8.911 4.687 1.00 97.56 274 TYR A O 1
ATOM 2314 N N . PHE A 1 275 ? -8.751 -7.713 6.576 1.00 98.25 275 PHE A N 1
ATOM 2315 C CA . PHE A 1 275 ? -10.177 -7.784 6.898 1.00 98.25 275 PHE A CA 1
ATOM 2316 C C . PHE A 1 275 ? -10.647 -6.540 7.644 1.00 98.25 275 PHE A C 1
ATOM 2318 O O . PHE A 1 275 ? -9.916 -5.969 8.456 1.00 98.25 275 PHE A O 1
ATOM 2325 N N . TYR A 1 276 ? -11.881 -6.121 7.390 1.00 98.75 276 TYR A N 1
ATOM 2326 C CA . TYR A 1 276 ? -12.525 -5.060 8.152 1.00 98.75 276 TYR A CA 1
ATOM 2327 C C . TYR A 1 276 ? -13.056 -5.629 9.466 1.00 98.75 276 TYR A C 1
ATOM 2329 O O . TYR A 1 276 ? -13.939 -6.481 9.461 1.00 98.75 276 TYR A O 1
ATOM 2337 N N . ALA A 1 277 ? -12.560 -5.144 10.600 1.00 98.25 277 ALA A N 1
ATOM 2338 C CA . ALA A 1 277 ? -13.156 -5.421 11.901 1.00 98.25 277 ALA A CA 1
ATOM 2339 C C . ALA A 1 277 ? -14.252 -4.391 12.195 1.00 98.25 277 ALA A C 1
ATOM 2341 O O . ALA A 1 277 ? -13.972 -3.194 12.305 1.00 98.25 277 ALA A O 1
ATOM 2342 N N . VAL A 1 278 ? -15.488 -4.865 12.353 1.00 97.69 278 VAL A N 1
ATOM 2343 C CA . VAL A 1 278 ? -16.654 -4.041 12.696 1.00 97.69 278 VAL A CA 1
ATOM 2344 C C . VAL A 1 278 ? -17.195 -4.505 14.044 1.00 97.69 278 VAL A C 1
ATOM 2346 O O . VAL A 1 278 ? -17.645 -5.638 14.182 1.00 97.69 278 VAL A O 1
ATOM 2349 N N . PHE A 1 279 ? -17.134 -3.645 15.058 1.00 94.06 279 PHE A N 1
ATOM 2350 C CA . PHE A 1 279 ? -17.627 -3.973 16.396 1.00 94.06 279 PHE A CA 1
ATOM 2351 C C . PHE A 1 279 ? -19.127 -3.709 16.535 1.00 94.06 279 PHE A C 1
ATOM 2353 O O . PHE A 1 279 ? -19.651 -2.751 15.984 1.00 94.06 279 PHE A O 1
ATOM 2360 N N . ALA A 1 280 ? -19.812 -4.479 17.374 1.00 91.31 280 ALA A N 1
ATOM 2361 C CA . ALA A 1 280 ? -21.233 -4.272 17.666 1.00 91.31 280 ALA A CA 1
ATOM 2362 C C . ALA A 1 280 ? -21.578 -2.954 18.390 1.00 91.31 280 ALA A C 1
ATOM 2364 O O . ALA A 1 280 ? -22.753 -2.647 18.558 1.00 91.31 280 ALA A O 1
ATOM 2365 N N . LYS A 1 281 ? -20.580 -2.168 18.813 1.00 87.75 281 LYS A N 1
ATOM 2366 C CA . LYS A 1 281 ? -20.738 -0.887 19.538 1.00 87.75 281 LYS A CA 1
ATOM 2367 C C . LYS A 1 281 ? -20.738 0.343 18.630 1.00 87.75 281 LYS A C 1
ATOM 2369 O O . LYS A 1 281 ? -20.563 1.470 19.095 1.00 87.75 281 LYS A O 1
ATOM 2374 N N . ILE A 1 282 ? -20.810 0.125 17.323 1.00 94.19 282 ILE A N 1
ATOM 2375 C CA . ILE A 1 282 ? -20.741 1.193 16.337 1.00 94.19 282 ILE A CA 1
ATOM 2376 C C . ILE A 1 282 ? -21.820 0.982 15.290 1.00 94.19 282 ILE A C 1
ATOM 2378 O O . ILE A 1 282 ? -22.094 -0.141 14.870 1.00 94.19 282 ILE A O 1
ATOM 2382 N N . LYS A 1 283 ? -22.421 2.085 14.864 1.00 96.19 283 LYS A N 1
ATOM 2383 C CA . LYS A 1 283 ? -23.379 2.129 13.773 1.00 96.19 283 LYS A CA 1
ATOM 2384 C C . LYS A 1 283 ? -22.632 2.472 12.494 1.00 96.19 283 LYS A C 1
ATOM 2386 O O . LYS A 1 283 ? -22.129 3.585 12.346 1.00 96.19 283 LYS A O 1
ATOM 2391 N N . THR A 1 284 ? -22.527 1.511 11.582 1.00 97.38 284 THR A N 1
ATOM 2392 C CA . THR A 1 284 ? -21.836 1.694 10.299 1.00 97.38 284 THR A CA 1
ATOM 2393 C C . THR A 1 284 ? -22.466 2.829 9.491 1.00 97.38 284 THR A C 1
ATOM 2395 O O . THR A 1 284 ? -23.688 2.918 9.364 1.00 97.38 284 THR A O 1
ATOM 2398 N N . ASN A 1 285 ? -21.627 3.689 8.914 1.00 96.69 285 ASN A N 1
ATOM 2399 C CA . ASN A 1 285 ? -22.072 4.710 7.976 1.00 96.69 285 ASN A CA 1
ATOM 2400 C C . ASN A 1 285 ? -22.504 4.042 6.660 1.00 96.69 285 ASN A C 1
ATOM 2402 O O . ASN A 1 285 ? -21.729 3.303 6.055 1.00 96.69 285 ASN A O 1
ATOM 2406 N N . LEU A 1 286 ? -23.720 4.333 6.189 1.00 95.81 286 LEU A N 1
ATOM 2407 C CA . LEU A 1 286 ? -24.270 3.773 4.946 1.00 95.81 286 LEU A CA 1
ATOM 2408 C C . LEU A 1 286 ? -23.401 4.069 3.710 1.00 95.81 286 LEU A C 1
ATOM 2410 O O . LEU A 1 286 ? -23.376 3.276 2.771 1.00 95.81 286 LEU A O 1
ATOM 2414 N N . ASN A 1 287 ? -22.658 5.177 3.730 1.00 94.81 287 ASN A N 1
ATOM 2415 C CA . ASN A 1 287 ? -21.783 5.603 2.640 1.00 94.81 287 ASN A CA 1
ATOM 2416 C C . ASN A 1 287 ? -20.364 5.018 2.732 1.00 94.81 287 ASN A C 1
ATOM 2418 O O . ASN A 1 287 ? -19.538 5.309 1.869 1.00 94.81 287 ASN A O 1
ATOM 2422 N N . PHE A 1 288 ? -20.040 4.223 3.757 1.00 97.44 288 PHE A N 1
ATOM 2423 C CA . PHE A 1 288 ? -18.709 3.630 3.872 1.00 97.44 288 PHE A CA 1
ATOM 2424 C C . PHE A 1 288 ? -18.509 2.536 2.811 1.00 97.44 288 PHE A C 1
ATOM 2426 O O . PHE A 1 288 ? -19.286 1.581 2.736 1.00 97.44 288 PHE A O 1
ATOM 2433 N N . GLY A 1 289 ? -17.487 2.697 1.966 1.00 95.62 289 GLY A N 1
ATOM 2434 C CA . GLY A 1 289 ? -17.318 1.938 0.721 1.00 95.62 289 GLY A CA 1
ATOM 2435 C C . GLY A 1 289 ? -16.865 0.484 0.876 1.00 95.62 289 GLY A C 1
ATOM 2436 O O . GLY A 1 289 ? -17.230 -0.338 0.044 1.00 95.62 289 GLY A O 1
ATOM 2437 N N . PHE A 1 290 ? -16.131 0.138 1.942 1.00 97.12 290 PHE A N 1
ATOM 2438 C CA . PHE A 1 290 ? -15.475 -1.177 2.108 1.00 97.12 290 PHE A CA 1
ATOM 2439 C C . PHE A 1 290 ? -14.577 -1.603 0.922 1.00 97.12 290 PHE A C 1
ATOM 2441 O O . PHE A 1 290 ? -14.289 -2.786 0.727 1.00 97.12 290 PHE A O 1
ATOM 2448 N N . ASP A 1 291 ? -14.090 -0.628 0.160 1.00 95.44 291 ASP A N 1
ATOM 2449 C CA . ASP A 1 291 ? -13.335 -0.755 -1.090 1.00 95.44 291 ASP A CA 1
ATOM 2450 C C . ASP A 1 291 ? -11.915 -0.170 -0.991 1.00 95.44 291 ASP A C 1
ATOM 2452 O O . ASP A 1 291 ? -11.211 -0.054 -1.992 1.00 95.44 291 ASP A O 1
ATOM 2456 N N . PHE A 1 292 ? -11.469 0.185 0.218 1.00 97.12 292 PHE A N 1
ATOM 2457 C CA . PHE A 1 292 ? -10.115 0.676 0.447 1.00 97.12 292 PHE A CA 1
ATOM 2458 C C . PHE A 1 292 ? -9.077 -0.416 0.157 1.00 97.12 292 PHE A C 1
ATOM 2460 O O . PHE A 1 292 ? -9.140 -1.508 0.729 1.00 97.12 292 PHE A O 1
ATOM 2467 N N . VAL A 1 293 ? -8.089 -0.087 -0.678 1.00 95.56 293 VAL A N 1
ATOM 2468 C CA . VAL A 1 293 ? -6.968 -0.965 -1.029 1.00 95.56 293 VAL A CA 1
ATOM 2469 C C . VAL A 1 293 ? -5.676 -0.430 -0.392 1.00 95.56 293 VAL A C 1
ATOM 2471 O O . VAL A 1 293 ? -5.331 0.733 -0.619 1.00 95.56 293 VAL A O 1
ATOM 2474 N N . PRO A 1 294 ? -4.955 -1.240 0.409 1.00 96.12 294 PRO A N 1
ATOM 2475 C CA . PRO A 1 294 ? -3.642 -0.884 0.935 1.00 96.12 294 PRO A CA 1
ATOM 2476 C C . PRO A 1 294 ? -2.661 -0.456 -0.165 1.00 96.12 294 PRO A C 1
ATOM 2478 O O . PRO A 1 294 ? -2.549 -1.102 -1.202 1.00 96.12 294 PRO A O 1
ATOM 2481 N N . ASP A 1 295 ? -1.910 0.618 0.081 1.00 94.94 295 ASP A N 1
ATOM 2482 C CA . ASP A 1 295 ? -0.850 1.072 -0.824 1.00 94.94 295 ASP A CA 1
ATOM 2483 C C . ASP A 1 295 ? 0.330 0.092 -0.781 1.00 94.94 295 ASP A C 1
ATOM 2485 O O . ASP A 1 295 ? 1.109 0.102 0.174 1.00 94.94 295 ASP A O 1
ATOM 2489 N N . THR A 1 296 ? 0.470 -0.726 -1.827 1.00 94.81 296 THR A N 1
ATOM 2490 C CA . THR A 1 296 ? 1.502 -1.772 -1.961 1.00 94.81 296 THR A CA 1
ATOM 2491 C C . THR A 1 296 ? 2.930 -1.232 -1.944 1.00 94.81 296 THR A C 1
ATOM 2493 O O . THR A 1 296 ? 3.865 -1.977 -1.655 1.00 94.81 296 THR A O 1
ATOM 2496 N N . LEU A 1 297 ? 3.140 0.063 -2.218 1.00 95.94 297 LEU A N 1
ATOM 2497 C CA . LEU A 1 297 ? 4.478 0.641 -2.098 1.00 95.94 297 LEU A CA 1
ATOM 2498 C C . LEU A 1 297 ? 4.912 0.772 -0.644 1.00 95.94 297 LEU A C 1
ATOM 2500 O O . LEU A 1 297 ? 6.105 0.896 -0.367 1.00 95.94 297 LEU A O 1
ATOM 2504 N N . LYS A 1 298 ? 3.962 0.799 0.284 1.00 95.88 298 LYS A N 1
ATOM 2505 C CA . LYS A 1 298 ? 4.258 0.902 1.698 1.00 95.88 298 LYS A CA 1
ATOM 2506 C C . LYS A 1 298 ? 4.276 -0.492 2.340 1.00 95.88 298 LYS A C 1
ATOM 2508 O O . LYS A 1 298 ? 3.575 -1.395 1.900 1.00 95.88 298 LYS A O 1
ATOM 2513 N N . SER A 1 299 ? 5.063 -0.680 3.401 1.00 94.94 299 SER A N 1
ATOM 2514 C CA . SER A 1 299 ? 5.078 -1.960 4.136 1.00 94.94 299 SER A CA 1
ATOM 2515 C C . SER A 1 299 ? 3.703 -2.294 4.757 1.00 94.94 299 SER A C 1
ATOM 2517 O O . SER A 1 299 ? 2.943 -1.362 5.045 1.00 94.94 299 SER A O 1
ATOM 2519 N N . PRO A 1 300 ? 3.376 -3.570 5.028 1.00 96.00 300 PRO A N 1
ATOM 2520 C CA . PRO A 1 300 ? 2.112 -3.957 5.663 1.00 96.00 300 PRO A CA 1
ATOM 2521 C C . PRO A 1 300 ? 1.801 -3.181 6.948 1.00 96.00 300 PRO A C 1
ATOM 2523 O O . PRO A 1 300 ? 2.703 -2.847 7.723 1.00 96.00 300 PRO A O 1
ATOM 2526 N N . ARG A 1 301 ? 0.521 -2.848 7.157 1.00 97.62 301 ARG A N 1
ATOM 2527 C CA . ARG A 1 301 ? 0.058 -2.035 8.298 1.00 97.62 301 ARG A CA 1
ATOM 2528 C C . ARG A 1 301 ? -1.439 -2.154 8.532 1.00 97.62 301 ARG A C 1
ATOM 2530 O O . ARG A 1 301 ? -2.160 -2.640 7.679 1.00 97.62 301 ARG A O 1
ATOM 2537 N N . HIS A 1 302 ? -1.935 -1.673 9.660 1.00 98.44 302 HIS A N 1
ATOM 2538 C CA . HIS A 1 302 ? -3.374 -1.493 9.876 1.00 98.44 302 HIS A CA 1
ATOM 2539 C C . HIS A 1 302 ? -3.857 -0.147 9.326 1.00 98.44 302 HIS A C 1
ATOM 2541 O O . HIS A 1 302 ? -3.095 0.817 9.305 1.00 98.44 302 HIS A O 1
ATOM 2547 N N . TYR A 1 303 ? -5.124 -0.056 8.931 1.00 98.62 303 TYR A N 1
ATOM 2548 C CA . TYR A 1 303 ? -5.738 1.207 8.520 1.00 98.62 303 TYR A CA 1
ATOM 2549 C C . TYR A 1 303 ? -6.925 1.522 9.418 1.00 98.62 303 TYR A C 1
ATOM 2551 O O . TYR A 1 303 ? -7.920 0.795 9.442 1.00 98.62 303 TYR A O 1
ATOM 2559 N N . ILE A 1 304 ? -6.793 2.600 10.183 1.00 98.50 304 ILE A N 1
ATOM 2560 C CA . ILE A 1 304 ? -7.814 3.081 11.111 1.00 98.50 304 ILE A CA 1
ATOM 2561 C C . ILE A 1 304 ? -8.635 4.127 10.364 1.00 98.50 304 ILE A C 1
ATOM 2563 O O . ILE A 1 304 ? -8.065 5.101 9.877 1.00 98.50 304 ILE A O 1
ATOM 2567 N N . PHE A 1 305 ? -9.945 3.929 10.252 1.00 98.56 305 PHE A N 1
ATOM 2568 C CA . PHE A 1 305 ? -10.838 4.907 9.629 1.00 98.56 305 PHE A CA 1
ATOM 2569 C C . PHE A 1 305 ? -11.349 5.918 10.662 1.00 98.56 305 PHE A C 1
ATOM 2571 O O . PHE A 1 305 ? -11.022 5.834 11.843 1.00 98.56 305 PHE A O 1
ATOM 2578 N N . ASP A 1 306 ? -12.155 6.884 10.238 1.00 98.12 306 ASP A N 1
ATOM 2579 C CA . ASP A 1 306 ? -12.774 7.836 11.155 1.00 98.12 306 ASP A CA 1
ATOM 2580 C C . ASP A 1 306 ? -14.070 7.284 11.758 1.00 98.12 306 ASP A C 1
ATOM 2582 O O . ASP A 1 306 ? -14.841 6.584 11.096 1.00 98.12 306 ASP A O 1
ATOM 2586 N N . CYS A 1 307 ? -14.339 7.642 13.010 1.00 98.00 307 CYS A N 1
ATOM 2587 C CA . CYS A 1 307 ? -15.591 7.381 13.707 1.00 98.00 307 CYS A CA 1
ATOM 2588 C C . CYS A 1 307 ? -16.079 8.658 14.382 1.00 98.00 307 CYS A C 1
ATOM 2590 O O . CYS A 1 307 ? -15.309 9.332 15.072 1.00 98.00 307 CYS A O 1
ATOM 2592 N N . TYR A 1 308 ? -17.349 8.997 14.181 1.00 97.94 308 TYR A N 1
ATOM 2593 C CA . TYR A 1 308 ? -17.965 10.119 14.875 1.00 97.94 308 TYR A CA 1
ATOM 2594 C C . TYR A 1 308 ? -18.352 9.708 16.296 1.00 97.94 308 TYR A C 1
ATOM 2596 O O . TYR A 1 308 ? -19.029 8.699 16.504 1.00 97.94 308 TYR A O 1
ATOM 2604 N N . ASN A 1 309 ? -17.922 10.498 17.277 1.00 96.25 309 ASN A N 1
ATOM 2605 C CA . ASN A 1 309 ? -18.310 10.372 18.672 1.00 96.25 309 ASN A CA 1
ATOM 2606 C C . ASN A 1 309 ? -19.245 11.526 19.053 1.00 96.25 309 ASN A C 1
ATOM 2608 O O . ASN A 1 309 ? -18.757 12.639 19.282 1.00 96.25 309 ASN A O 1
ATOM 2612 N N . PRO A 1 310 ? -20.561 11.271 19.180 1.00 95.06 310 PRO A N 1
ATOM 2613 C CA . PRO A 1 310 ? -21.516 12.334 19.463 1.00 95.06 310 PRO A CA 1
ATOM 2614 C C . PRO A 1 310 ? -21.412 12.876 20.896 1.00 95.06 310 PRO A C 1
ATOM 2616 O O . PRO A 1 310 ? -21.843 13.994 21.156 1.00 95.06 310 PRO A O 1
ATOM 2619 N N . VAL A 1 311 ? -20.808 12.136 21.842 1.00 95.19 311 VAL A N 1
ATOM 2620 C CA . VAL A 1 311 ? -20.672 12.612 23.233 1.00 95.19 311 VAL A CA 1
ATOM 2621 C C . VAL A 1 311 ? -19.735 13.808 23.310 1.00 95.19 311 VAL A C 1
ATOM 2623 O O . VAL A 1 311 ? -20.032 14.769 24.012 1.00 95.19 311 VAL A O 1
ATOM 2626 N N . ILE A 1 312 ? -18.623 13.753 22.575 1.00 94.94 312 ILE A N 1
ATOM 2627 C CA . ILE A 1 312 ? -17.594 14.805 22.556 1.00 94.94 312 ILE A CA 1
ATOM 2628 C C . ILE A 1 312 ? -17.674 15.687 21.303 1.00 94.94 312 ILE A C 1
ATOM 2630 O O . ILE A 1 312 ? -16.843 16.582 21.126 1.00 94.94 312 ILE A O 1
ATOM 2634 N N . ASP A 1 313 ? -18.636 15.404 20.421 1.00 95.19 313 ASP A N 1
ATOM 2635 C CA . ASP A 1 313 ? -18.817 16.026 19.109 1.00 95.19 313 ASP A CA 1
ATOM 2636 C C . ASP A 1 313 ? -17.498 16.110 18.319 1.00 95.19 313 ASP A C 1
ATOM 2638 O O . ASP A 1 313 ? -16.961 17.188 18.039 1.00 95.19 313 ASP A O 1
ATOM 2642 N N . TYR A 1 314 ? -16.886 14.950 18.069 1.00 96.50 314 TYR A N 1
ATOM 2643 C CA . TYR A 1 314 ? -15.602 14.865 17.373 1.00 96.50 314 TYR A CA 1
ATOM 2644 C C . TYR A 1 314 ? -15.462 13.577 16.573 1.00 96.50 314 TYR A C 1
ATOM 2646 O O . TYR A 1 314 ? -15.956 12.526 16.979 1.00 96.50 314 TYR A O 1
ATOM 2654 N N . THR A 1 315 ? -14.728 13.659 15.467 1.00 97.19 315 THR A N 1
ATOM 2655 C CA . THR A 1 315 ? -14.483 12.540 14.557 1.00 97.19 315 THR A CA 1
ATOM 2656 C C . THR A 1 315 ? -13.003 12.187 14.562 1.00 97.19 315 THR A C 1
ATOM 2658 O O . THR A 1 315 ? -12.175 13.036 14.236 1.00 97.19 315 THR A O 1
ATOM 2661 N N . TYR A 1 316 ? -12.675 10.949 14.939 1.00 96.31 316 TYR A N 1
ATOM 2662 C CA . TYR A 1 316 ? -11.312 10.406 14.881 1.00 96.31 316 TYR A CA 1
ATOM 2663 C C . TYR A 1 316 ? -11.314 8.868 14.984 1.00 96.31 316 TYR A C 1
ATOM 2665 O O . TYR A 1 316 ? -12.372 8.245 14.999 1.00 96.31 316 TYR A O 1
ATOM 2673 N N . GLY A 1 317 ? -10.138 8.237 15.073 1.00 95.00 317 GLY A N 1
ATOM 2674 C CA . GLY A 1 317 ? -9.976 6.774 15.029 1.00 95.00 317 GLY A CA 1
ATOM 2675 C C . GLY A 1 317 ? -10.475 5.960 16.237 1.00 95.00 317 GLY A C 1
ATOM 2676 O O . GLY A 1 317 ? -10.329 4.736 16.248 1.00 95.00 317 GLY A O 1
ATOM 2677 N N . HIS A 1 318 ? -11.043 6.584 17.273 1.00 94.50 318 HIS A N 1
ATOM 2678 C CA . HIS A 1 318 ? -11.567 5.848 18.429 1.00 94.50 318 HIS A CA 1
ATOM 2679 C C . HIS A 1 318 ? -12.860 5.111 18.092 1.00 94.50 318 HIS A C 1
ATOM 2681 O O . HIS A 1 318 ? -13.837 5.717 17.665 1.00 94.50 318 HIS A O 1
ATOM 2687 N N . GLN A 1 319 ? -12.870 3.798 18.346 1.00 92.38 319 GLN A N 1
ATOM 2688 C CA . GLN A 1 319 ? -13.967 2.904 17.965 1.00 92.38 319 GLN A CA 1
ATOM 2689 C C . GLN A 1 319 ? -14.320 3.008 16.477 1.00 92.38 319 GLN A C 1
ATOM 2691 O O . GLN A 1 319 ? -15.480 2.934 16.101 1.00 92.38 319 GLN A O 1
ATOM 2696 N N . ALA A 1 320 ? -13.335 3.194 15.607 1.00 95.81 320 ALA A N 1
ATOM 2697 C CA . ALA A 1 320 ? -13.578 3.113 14.178 1.00 95.81 320 ALA A CA 1
ATOM 2698 C C . ALA A 1 320 ? -13.684 1.670 13.690 1.00 95.81 320 ALA A C 1
ATOM 2700 O O . ALA A 1 320 ? -13.233 0.728 14.350 1.00 95.81 320 ALA A O 1
ATOM 2701 N N . ILE A 1 321 ? -14.242 1.514 12.489 1.00 98.38 321 ILE A N 1
ATOM 2702 C CA . ILE A 1 321 ? -13.929 0.347 11.668 1.00 98.38 321 ILE A CA 1
ATOM 2703 C C . ILE A 1 321 ? -12.421 0.391 11.391 1.00 98.38 321 ILE A C 1
ATOM 2705 O O . ILE A 1 321 ? -11.846 1.464 11.196 1.00 98.38 321 ILE A O 1
ATOM 2709 N N . ILE A 1 322 ? -11.767 -0.768 11.408 1.00 98.44 322 ILE A N 1
ATOM 2710 C CA . ILE A 1 322 ? -10.328 -0.887 11.144 1.00 98.44 322 ILE A CA 1
ATOM 2711 C C . ILE A 1 322 ? -10.132 -1.972 10.094 1.00 98.44 322 ILE A C 1
ATOM 2713 O O . ILE A 1 322 ? -10.646 -3.078 10.255 1.00 98.44 322 ILE A O 1
ATOM 2717 N N . LEU A 1 323 ? -9.373 -1.669 9.043 1.00 98.75 323 LEU A N 1
ATOM 2718 C CA . LEU A 1 323 ? -8.882 -2.677 8.109 1.00 98.75 323 LEU A CA 1
ATOM 2719 C C . LEU A 1 323 ? -7.568 -3.236 8.664 1.00 98.75 323 LEU A C 1
ATOM 2721 O O . LEU A 1 323 ? -6.525 -2.577 8.658 1.00 98.75 323 LEU A O 1
ATOM 2725 N N . TYR A 1 324 ? -7.640 -4.449 9.194 1.00 98.69 324 TYR A N 1
ATOM 2726 C CA . TYR A 1 324 ? -6.514 -5.148 9.789 1.00 98.69 324 TYR A CA 1
ATOM 2727 C C . TYR A 1 324 ? -5.777 -5.979 8.752 1.00 98.69 324 TYR A C 1
ATOM 2729 O O . TYR A 1 324 ? -6.398 -6.716 7.995 1.00 98.69 324 TYR A O 1
ATOM 2737 N N . ASN A 1 325 ? -4.449 -5.927 8.796 1.00 98.44 325 ASN A N 1
ATOM 2738 C CA . ASN A 1 325 ? -3.603 -6.929 8.165 1.00 98.44 325 ASN A CA 1
ATOM 2739 C C . ASN A 1 325 ? -3.679 -8.226 8.989 1.00 98.44 325 ASN A C 1
ATOM 2741 O O . ASN A 1 325 ? -3.397 -8.216 10.192 1.00 98.44 325 ASN A O 1
ATOM 2745 N N . LYS A 1 326 ? -4.077 -9.332 8.355 1.00 97.94 326 LYS A N 1
ATOM 2746 C CA . LYS A 1 326 ? -4.338 -10.615 9.020 1.00 97.94 326 LYS A CA 1
ATOM 2747 C C . LYS A 1 326 ? -3.089 -11.171 9.700 1.00 97.94 326 LYS A C 1
ATOM 2749 O O . LYS A 1 326 ? -3.166 -11.564 10.865 1.00 97.94 326 LYS A O 1
ATOM 2754 N N . LYS A 1 327 ? -1.948 -11.184 9.005 1.00 97.38 327 LYS A N 1
ATOM 2755 C CA . LYS A 1 327 ? -0.683 -11.720 9.526 1.00 97.38 327 LYS A CA 1
ATOM 2756 C C . LYS A 1 327 ? -0.246 -10.978 10.788 1.00 97.38 327 LYS A C 1
ATOM 2758 O O . LYS A 1 327 ? -0.059 -11.600 11.833 1.00 97.38 327 LYS A O 1
ATOM 2763 N N . MET A 1 328 ? -0.219 -9.649 10.729 1.00 97.81 328 MET A N 1
ATOM 2764 C CA . MET A 1 328 ? 0.127 -8.789 11.861 1.00 97.81 328 MET A CA 1
ATOM 2765 C C . MET A 1 328 ? -0.782 -9.031 13.076 1.00 97.81 328 MET A C 1
ATOM 2767 O O . MET A 1 328 ? -0.278 -9.132 14.194 1.00 97.81 328 MET A O 1
ATOM 2771 N N . VAL A 1 329 ? -2.100 -9.190 12.887 1.00 98.12 329 VAL A N 1
ATOM 2772 C CA . VAL A 1 329 ? -3.033 -9.493 13.994 1.00 98.12 329 VAL A CA 1
ATOM 2773 C C . VAL A 1 329 ? -2.706 -10.825 14.672 1.00 98.12 329 VAL A C 1
ATOM 2775 O O . VAL A 1 329 ? -2.776 -10.934 15.900 1.00 98.12 329 VAL A O 1
ATOM 2778 N N . LEU A 1 330 ? -2.358 -11.853 13.896 1.00 97.56 330 LEU A N 1
ATOM 2779 C CA . LEU A 1 330 ? -2.025 -13.175 14.431 1.00 97.56 330 LEU A CA 1
ATOM 2780 C C . LEU A 1 330 ? -0.708 -13.153 15.223 1.00 97.56 330 LEU A C 1
ATOM 2782 O O . LEU A 1 330 ? -0.636 -13.759 16.300 1.00 97.56 330 LEU A O 1
ATOM 2786 N N . GLU A 1 331 ? 0.282 -12.410 14.723 1.00 96.31 331 GLU A N 1
ATOM 2787 C CA . GLU A 1 331 ? 1.606 -12.220 15.330 1.00 96.31 331 GLU A CA 1
ATOM 2788 C C . GLU A 1 331 ? 1.577 -11.338 16.590 1.00 96.31 331 GLU A C 1
ATOM 2790 O O . GLU A 1 331 ? 2.426 -11.493 17.467 1.00 96.31 331 GLU A O 1
ATOM 2795 N N . ASN A 1 332 ? 0.588 -10.450 16.731 1.00 95.12 332 ASN A N 1
ATOM 2796 C CA . ASN A 1 332 ? 0.491 -9.539 17.871 1.00 95.12 332 ASN A CA 1
ATOM 2797 C C . ASN A 1 332 ? 0.384 -10.298 19.208 1.00 95.12 332 ASN A C 1
ATOM 2799 O O . ASN A 1 332 ? -0.552 -11.069 19.436 1.00 95.12 332 ASN A O 1
ATOM 2803 N N . THR A 1 333 ? 1.314 -10.068 20.134 1.00 90.31 333 THR A N 1
ATOM 2804 C CA . THR A 1 333 ? 1.342 -10.715 21.458 1.00 90.31 333 THR A CA 1
ATOM 2805 C C . THR A 1 333 ? 0.421 -10.059 22.486 1.00 90.31 333 THR A C 1
ATOM 2807 O O . THR A 1 333 ? 0.223 -10.615 23.562 1.00 90.31 333 THR A O 1
ATOM 2810 N N . GLY A 1 334 ? -0.175 -8.908 22.167 1.00 85.88 334 GLY A N 1
ATOM 2811 C CA . GLY A 1 334 ? -1.115 -8.207 23.037 1.00 85.88 334 GLY A CA 1
ATOM 2812 C C . GLY A 1 334 ? -0.458 -7.482 24.209 1.00 85.88 334 GLY A C 1
ATOM 2813 O O . GLY A 1 334 ? -1.098 -7.299 25.238 1.00 85.88 334 GLY A O 1
ATOM 2814 N N . THR A 1 335 ? 0.814 -7.110 24.066 1.00 85.94 335 THR A N 1
ATOM 2815 C CA . THR A 1 335 ? 1.637 -6.496 25.119 1.00 85.94 335 THR A CA 1
ATOM 2816 C C . THR A 1 335 ? 1.584 -4.971 25.131 1.00 85.94 335 THR A C 1
ATOM 2818 O O . THR A 1 335 ? 2.148 -4.369 26.033 1.00 85.94 335 THR A O 1
ATOM 2821 N N . GLY A 1 336 ? 0.943 -4.331 24.147 1.00 87.38 336 GLY A N 1
ATOM 2822 C CA . GLY A 1 336 ? 0.763 -2.879 24.100 1.00 87.38 336 GLY A CA 1
ATOM 2823 C C . GLY A 1 336 ? -0.544 -2.418 24.751 1.00 87.38 336 GLY A C 1
ATOM 2824 O O . GLY A 1 336 ? -1.541 -3.136 24.736 1.00 87.38 336 GLY A O 1
ATOM 2825 N N . LEU A 1 337 ? -0.568 -1.182 25.263 1.00 87.94 337 LEU A N 1
ATOM 2826 C CA . LEU A 1 337 ? -1.759 -0.568 25.881 1.00 87.94 337 LEU A CA 1
ATOM 2827 C C . LEU A 1 337 ? -2.954 -0.469 24.904 1.00 87.94 337 LEU A C 1
ATOM 2829 O O . LEU A 1 337 ? -4.129 -0.461 25.297 1.00 87.94 337 LEU A O 1
ATOM 2833 N N . ASP A 1 338 ? -2.655 -0.422 23.606 1.00 90.44 338 ASP A N 1
ATOM 2834 C CA . ASP A 1 338 ? -3.625 -0.570 22.535 1.00 90.44 338 ASP A CA 1
ATOM 2835 C C . ASP A 1 338 ? -3.186 -1.642 21.541 1.00 90.44 338 ASP A C 1
ATOM 2837 O O . ASP A 1 338 ? -2.043 -1.650 21.088 1.00 90.44 338 ASP A O 1
ATOM 2841 N N . PHE A 1 339 ? -4.114 -2.535 21.197 1.00 91.81 339 PHE A N 1
ATOM 2842 C CA . PHE A 1 339 ? -3.851 -3.629 20.273 1.00 91.81 339 PHE A CA 1
ATOM 2843 C C . PHE A 1 339 ? -3.408 -3.105 18.902 1.00 91.81 339 PHE A C 1
ATOM 2845 O O . PHE A 1 339 ? -2.365 -3.516 18.403 1.00 91.81 339 PHE A O 1
ATOM 2852 N N . THR A 1 340 ? -4.144 -2.149 18.331 1.00 93.69 340 THR A N 1
ATOM 2853 C CA . THR A 1 340 ? -3.885 -1.627 16.984 1.00 93.69 340 THR A CA 1
ATOM 2854 C C . THR A 1 340 ? -2.648 -0.740 16.964 1.00 93.69 340 THR A C 1
ATOM 2856 O O . THR A 1 340 ? -1.778 -0.914 16.114 1.00 93.69 340 THR A O 1
ATOM 2859 N N . LEU A 1 341 ? -2.548 0.198 17.915 1.00 92.69 341 LEU A N 1
ATOM 2860 C CA . LEU A 1 341 ? -1.475 1.202 17.910 1.00 92.69 341 LEU A CA 1
ATOM 2861 C C . LEU A 1 341 ? -0.106 0.627 18.311 1.00 92.69 341 LEU A C 1
ATOM 2863 O O . LEU A 1 341 ? 0.909 1.293 18.129 1.00 92.69 341 LEU A O 1
ATOM 2867 N N . SER A 1 342 ? -0.066 -0.602 18.841 1.00 91.81 342 SER A N 1
ATOM 2868 C CA . SER A 1 342 ? 1.178 -1.323 19.154 1.00 91.81 342 SER A CA 1
ATOM 2869 C C . SER A 1 342 ? 1.925 -1.860 17.928 1.00 91.81 342 SER A C 1
ATOM 2871 O O . SER A 1 342 ? 3.078 -2.270 18.046 1.00 91.81 342 SER A O 1
ATOM 2873 N N . GLN A 1 343 ? 1.285 -1.861 16.758 1.00 95.31 343 GLN A N 1
ATOM 2874 C CA . GLN A 1 343 ? 1.868 -2.295 15.490 1.00 95.31 343 GLN A CA 1
ATOM 2875 C C . GLN A 1 343 ? 1.806 -1.167 14.456 1.00 95.31 343 GLN A C 1
ATOM 2877 O O . GLN A 1 343 ? 1.204 -0.123 14.693 1.00 95.31 343 GLN A O 1
ATOM 2882 N N . GLN A 1 344 ? 2.442 -1.355 13.298 1.00 96.12 344 GLN A N 1
ATOM 2883 C CA . GLN A 1 344 ? 2.434 -0.356 12.230 1.00 96.12 344 GLN A CA 1
ATOM 2884 C C . GLN A 1 344 ? 1.006 -0.083 11.729 1.00 96.12 344 GLN A C 1
ATOM 2886 O O . GLN A 1 344 ? 0.249 -1.010 11.441 1.00 96.12 344 GLN A O 1
ATOM 2891 N N . HIS A 1 345 ? 0.637 1.192 11.608 1.00 97.25 345 HIS A N 1
ATOM 2892 C CA . HIS A 1 345 ? -0.700 1.619 11.199 1.00 97.25 345 HIS A CA 1
ATOM 2893 C C . HIS A 1 345 ? -0.670 2.982 10.492 1.00 97.25 345 HIS A C 1
ATOM 2895 O O . HIS A 1 345 ? 0.247 3.768 10.713 1.00 97.25 345 HIS A O 1
ATOM 2901 N N . ASP A 1 346 ? -1.683 3.250 9.668 1.00 97.38 346 ASP A N 1
ATOM 2902 C CA . ASP A 1 346 ? -1.984 4.553 9.064 1.00 97.38 346 ASP A CA 1
ATOM 2903 C C . ASP A 1 346 ? -3.429 4.966 9.423 1.00 97.38 346 ASP A C 1
ATOM 2905 O O . ASP A 1 346 ? -4.308 4.127 9.649 1.00 97.38 346 ASP A O 1
ATOM 2909 N N . HIS A 1 347 ? -3.686 6.276 9.460 1.00 96.56 347 HIS A N 1
ATOM 2910 C CA . HIS A 1 347 ? -5.022 6.849 9.657 1.00 96.56 347 HIS A CA 1
ATOM 2911 C C . HIS A 1 347 ? -5.617 7.284 8.314 1.00 96.56 347 HIS A C 1
ATOM 2913 O O . HIS A 1 347 ? -4.981 8.011 7.547 1.00 96.56 347 HIS A O 1
ATOM 2919 N N . VAL A 1 348 ? -6.841 6.842 8.031 1.00 97.69 348 VAL A N 1
ATOM 2920 C CA . VAL A 1 348 ? -7.590 7.155 6.812 1.00 97.69 348 VAL A CA 1
ATOM 2921 C C . VAL A 1 348 ? -8.760 8.061 7.179 1.00 97.69 348 VAL A C 1
ATOM 2923 O O . VAL A 1 348 ? -9.688 7.640 7.868 1.00 97.69 348 VAL A O 1
ATOM 2926 N N . LYS A 1 349 ? -8.725 9.307 6.690 1.00 96.62 349 LYS A N 1
ATOM 2927 C CA . LYS A 1 349 ? -9.747 10.336 6.950 1.00 96.62 349 LYS A CA 1
ATOM 2928 C C . LYS A 1 349 ? -11.033 10.084 6.158 1.00 96.62 349 LYS A C 1
ATOM 2930 O O . LYS A 1 349 ? -11.352 10.808 5.215 1.00 96.62 349 LYS A O 1
ATOM 2935 N N . LEU A 1 350 ? -11.724 9.003 6.496 1.00 97.69 350 LEU A N 1
ATOM 2936 C CA . LEU A 1 350 ? -12.964 8.557 5.874 1.00 97.69 350 LEU A CA 1
ATOM 2937 C C . LEU A 1 350 ? -13.916 8.074 6.967 1.00 97.69 350 LEU A C 1
ATOM 2939 O O . LEU A 1 350 ? -13.600 7.130 7.692 1.00 97.69 350 LEU A O 1
ATOM 2943 N N . LEU A 1 351 ? -15.077 8.721 7.082 1.00 98.25 351 LEU A N 1
ATOM 2944 C CA . LEU A 1 351 ? -16.062 8.414 8.115 1.00 98.25 351 LEU A CA 1
ATOM 2945 C C . LEU A 1 351 ? -16.659 7.018 7.896 1.00 98.25 351 LEU A C 1
ATOM 2947 O O . LEU A 1 351 ? -17.397 6.784 6.941 1.00 98.25 351 LEU A O 1
ATOM 2951 N N . SER A 1 352 ? -16.357 6.112 8.817 1.00 98.19 352 SER A N 1
ATOM 2952 C CA . SER A 1 352 ? -16.752 4.706 8.760 1.00 98.19 352 SER A CA 1
ATOM 2953 C C . SER A 1 352 ? -17.972 4.378 9.611 1.00 98.19 352 SER A C 1
ATOM 2955 O O . SER A 1 352 ? -18.768 3.513 9.243 1.00 98.19 352 SER A O 1
ATOM 2957 N N . ALA A 1 353 ? -18.143 5.068 10.738 1.00 97.88 353 ALA A N 1
ATOM 2958 C CA . ALA A 1 353 ? -19.199 4.772 11.693 1.00 97.88 353 ALA A CA 1
ATOM 2959 C C . ALA A 1 353 ? -19.468 5.934 12.656 1.00 97.88 353 ALA A C 1
ATOM 2961 O O . ALA A 1 353 ? -18.731 6.920 12.701 1.00 97.88 353 ALA A O 1
ATOM 2962 N N . GLU A 1 354 ? -20.523 5.771 13.443 1.00 97.06 354 GLU A N 1
ATOM 2963 C CA . GLU A 1 354 ? -20.815 6.535 14.651 1.00 97.06 354 GLU A CA 1
ATOM 2964 C C . GLU A 1 354 ? -20.785 5.587 15.857 1.00 97.06 354 GLU A C 1
ATOM 2966 O O . GLU A 1 354 ? -21.304 4.471 15.782 1.00 97.06 354 GLU A O 1
ATOM 2971 N N . THR A 1 355 ? -20.181 5.995 16.972 1.00 93.50 355 THR A N 1
ATOM 2972 C CA . THR A 1 355 ? -20.212 5.186 18.200 1.00 93.50 355 THR A CA 1
ATOM 2973 C C . THR A 1 355 ? -21.519 5.357 18.969 1.00 93.50 355 THR A C 1
ATOM 2975 O O . THR A 1 355 ? -22.091 6.441 18.992 1.00 93.50 355 THR A O 1
ATOM 2978 N N . ASN A 1 356 ? -21.965 4.299 19.652 1.00 91.25 356 ASN A N 1
ATOM 2979 C CA . ASN A 1 356 ? -23.129 4.318 20.538 1.00 91.25 356 ASN A CA 1
ATOM 2980 C C . ASN A 1 356 ? -22.815 3.851 21.975 1.00 91.25 356 ASN A C 1
ATOM 2982 O O . ASN A 1 356 ? -23.715 3.443 22.711 1.00 91.25 356 ASN A O 1
ATOM 2986 N N . PHE A 1 357 ? -21.549 3.929 22.415 1.00 90.38 357 PHE A N 1
ATOM 2987 C CA . PHE A 1 357 ? -21.141 3.461 23.753 1.00 90.38 357 PHE A CA 1
ATOM 2988 C C . PHE A 1 357 ? -21.892 4.151 24.907 1.00 90.38 357 PHE A C 1
ATOM 2990 O O . PHE A 1 357 ? -21.907 3.645 26.026 1.00 90.38 357 PHE A O 1
ATOM 2997 N N . TYR A 1 358 ? -22.476 5.323 24.649 1.00 90.19 358 TYR A N 1
ATOM 2998 C CA . TYR A 1 358 ? -23.160 6.166 25.626 1.00 90.19 358 TYR A CA 1
ATOM 2999 C C . TYR A 1 358 ? -24.557 5.666 26.009 1.00 90.19 358 TYR A C 1
ATOM 3001 O O . TYR A 1 358 ? -25.163 6.203 26.932 1.00 90.19 358 TYR A O 1
ATOM 3009 N N . CYS A 1 359 ? -25.083 4.632 25.352 1.00 88.88 359 CYS A N 1
ATOM 3010 C CA . CYS A 1 359 ? -26.398 4.079 25.673 1.00 88.88 359 CYS A CA 1
ATOM 3011 C C . CYS A 1 359 ? -26.436 3.295 27.002 1.00 88.88 359 CYS A C 1
ATOM 3013 O O . CYS A 1 359 ? -27.523 3.059 27.526 1.00 88.88 359 CYS A O 1
ATOM 3015 N N . ASP A 1 360 ? -25.281 2.914 27.561 1.00 90.56 360 ASP A N 1
ATOM 3016 C CA . ASP A 1 360 ? -25.155 2.208 28.843 1.00 90.56 360 ASP A CA 1
ATOM 3017 C C . ASP A 1 360 ? -24.154 2.933 29.774 1.00 90.56 360 ASP A C 1
ATOM 3019 O O . ASP A 1 360 ? -23.044 3.244 29.331 1.00 90.56 360 ASP A O 1
ATOM 3023 N N . PRO A 1 361 ? -24.506 3.215 31.046 1.00 93.44 361 PRO A N 1
ATOM 3024 C CA . PRO A 1 361 ? -23.643 3.960 31.969 1.00 93.44 361 PRO A CA 1
ATOM 3025 C C . PRO A 1 361 ? -22.267 3.331 32.223 1.00 93.44 361 PRO A C 1
ATOM 3027 O O . PRO A 1 361 ? -21.247 4.026 32.184 1.00 93.44 361 PRO A O 1
ATOM 3030 N N . LEU A 1 362 ? -22.221 2.014 32.453 1.00 92.56 362 LEU A N 1
ATOM 3031 C CA . LEU A 1 362 ? -20.979 1.293 32.725 1.00 92.56 362 LEU A CA 1
ATOM 3032 C C . LEU A 1 362 ? -20.107 1.256 31.468 1.00 92.56 362 LEU A C 1
ATOM 3034 O O . LEU A 1 362 ? -18.904 1.511 31.535 1.00 92.56 362 LEU A O 1
ATOM 3038 N N . VAL A 1 363 ? -20.701 0.987 30.302 1.00 90.44 363 VAL A N 1
ATOM 3039 C CA . VAL A 1 363 ? -19.980 0.984 29.020 1.00 90.44 363 VAL A CA 1
ATOM 3040 C C . VAL A 1 363 ? -19.436 2.375 28.687 1.00 90.44 363 VAL A C 1
ATOM 3042 O O . VAL A 1 363 ? -18.305 2.469 28.193 1.00 90.44 363 VAL A O 1
ATOM 3045 N N . ALA A 1 364 ? -20.187 3.438 28.989 1.00 93.38 364 ALA A N 1
ATOM 3046 C CA . ALA A 1 364 ? -19.759 4.818 28.795 1.00 93.38 364 ALA A CA 1
ATOM 3047 C C . ALA A 1 364 ? -18.545 5.166 29.656 1.00 93.38 364 ALA A C 1
ATOM 3049 O O . ALA A 1 364 ? -17.519 5.593 29.117 1.00 93.38 364 ALA A O 1
ATOM 3050 N N . TYR A 1 365 ? -18.627 4.896 30.962 1.00 95.94 365 TYR A N 1
ATOM 3051 C CA . TYR A 1 365 ? -17.515 5.102 31.888 1.00 95.94 365 TYR A CA 1
ATOM 3052 C C . TYR A 1 365 ? -16.280 4.306 31.450 1.00 95.94 365 TYR A C 1
ATOM 3054 O O . TYR A 1 365 ? -15.191 4.852 31.280 1.00 95.94 365 TYR A O 1
ATOM 3062 N N . ARG A 1 366 ? -16.454 3.011 31.170 1.00 93.25 366 ARG A N 1
ATOM 3063 C CA . ARG A 1 366 ? -15.362 2.104 30.812 1.00 93.25 366 ARG A CA 1
ATOM 3064 C C . ARG A 1 366 ? -14.647 2.501 29.524 1.00 93.25 366 ARG A C 1
ATOM 3066 O O . ARG A 1 366 ? -13.421 2.417 29.434 1.00 93.25 366 ARG A O 1
ATOM 3073 N N . THR A 1 367 ? -15.417 2.910 28.518 1.00 93.25 367 THR A N 1
ATOM 3074 C CA . THR A 1 367 ? -14.888 3.356 27.226 1.00 93.25 367 THR A CA 1
ATOM 3075 C C . THR A 1 367 ? -14.078 4.635 27.390 1.00 93.25 367 THR A C 1
ATOM 3077 O O . THR A 1 367 ? -12.923 4.678 26.964 1.00 93.25 367 THR A O 1
ATOM 3080 N N . ALA A 1 368 ? -14.662 5.641 28.044 1.00 96.12 368 ALA A N 1
ATOM 3081 C CA . ALA A 1 368 ? -14.018 6.926 28.274 1.00 96.12 368 ALA A CA 1
ATOM 3082 C C . ALA A 1 368 ? -12.750 6.781 29.122 1.00 96.12 368 ALA A C 1
ATOM 3084 O O . ALA A 1 368 ? -11.698 7.274 28.725 1.00 96.12 368 ALA A O 1
ATOM 3085 N N . PHE A 1 369 ? -12.814 6.036 30.232 1.00 97.12 369 PHE A N 1
ATOM 3086 C CA . PHE A 1 369 ? -11.678 5.828 31.131 1.00 97.12 369 PHE A CA 1
ATOM 3087 C C . PHE A 1 369 ? -10.480 5.251 30.370 1.00 97.12 369 PHE A C 1
ATOM 3089 O O . PHE A 1 369 ? -9.389 5.819 30.388 1.00 97.12 369 PHE A O 1
ATOM 3096 N N . ARG A 1 370 ? -10.689 4.155 29.625 1.00 94.88 370 ARG A N 1
ATOM 3097 C CA . ARG A 1 370 ? -9.615 3.500 28.863 1.00 94.88 370 ARG A CA 1
ATOM 3098 C C . ARG A 1 370 ? -9.043 4.418 27.784 1.00 94.88 370 ARG A C 1
ATOM 3100 O O . ARG A 1 370 ? -7.828 4.468 27.600 1.00 94.88 370 ARG A O 1
ATOM 3107 N N . GLU A 1 371 ? -9.899 5.106 27.036 1.00 95.62 371 GLU A N 1
ATOM 3108 C CA . GLU A 1 371 ? -9.443 5.991 25.967 1.00 95.62 371 GLU A CA 1
ATOM 3109 C C . GLU A 1 371 ? -8.633 7.172 26.514 1.00 95.62 371 GLU A C 1
ATOM 3111 O O . GLU A 1 371 ? -7.552 7.459 26.002 1.00 95.62 371 GLU A O 1
ATOM 3116 N N . VAL A 1 372 ? -9.084 7.788 27.608 1.00 97.25 372 VAL A N 1
ATOM 3117 C CA . VAL A 1 372 ? -8.375 8.895 28.260 1.00 97.25 372 VAL A CA 1
ATOM 3118 C C . VAL A 1 372 ? -7.042 8.430 28.852 1.00 97.25 372 VAL A C 1
ATOM 3120 O O . VAL A 1 372 ? -6.036 9.099 28.631 1.00 97.25 372 VAL A O 1
ATOM 3123 N N . VAL A 1 373 ? -6.975 7.263 29.512 1.00 96.94 373 VAL A N 1
ATOM 3124 C CA . VAL A 1 373 ? -5.698 6.688 29.991 1.00 96.94 373 VAL A CA 1
ATOM 3125 C C . VAL A 1 373 ? -4.703 6.521 28.839 1.00 96.94 373 VAL A C 1
ATOM 3127 O O . VAL A 1 373 ? -3.543 6.917 28.968 1.00 96.94 373 VAL A O 1
ATOM 3130 N N . LYS A 1 374 ? -5.149 5.988 27.692 1.00 94.81 374 LYS A N 1
ATOM 3131 C CA . LYS A 1 374 ? -4.296 5.834 26.504 1.00 94.81 374 LYS A CA 1
ATOM 3132 C C . LYS A 1 374 ? -3.800 7.167 25.961 1.00 94.81 374 LYS A C 1
ATOM 3134 O O . LYS A 1 374 ? -2.615 7.286 25.663 1.00 94.81 374 LYS A O 1
ATOM 3139 N N . LEU A 1 375 ? -4.687 8.150 25.827 1.00 95.81 375 LEU A N 1
ATOM 3140 C CA . LEU A 1 375 ? -4.340 9.475 25.318 1.00 95.81 375 LEU A CA 1
ATOM 3141 C C . LEU A 1 375 ? -3.360 10.190 26.253 1.00 95.81 375 LEU A C 1
ATOM 3143 O O . LEU A 1 375 ? -2.363 10.736 25.789 1.00 95.81 375 LEU A O 1
ATOM 3147 N N . LEU A 1 376 ? -3.594 10.140 27.567 1.00 96.38 376 LEU A N 1
ATOM 3148 C CA . LEU A 1 376 ? -2.690 10.710 28.568 1.00 96.38 376 LEU A CA 1
ATOM 3149 C C . LEU A 1 376 ? -1.314 10.041 28.525 1.00 96.38 376 LEU A C 1
ATOM 3151 O O . LEU A 1 376 ? -0.301 10.739 28.519 1.00 96.38 376 LEU A O 1
ATOM 3155 N N . TYR A 1 377 ? -1.265 8.707 28.458 1.00 94.50 377 TYR A N 1
ATOM 3156 C CA . TYR A 1 377 ? -0.009 7.970 28.325 1.00 94.50 377 TYR A CA 1
ATOM 3157 C C . TYR A 1 377 ? 0.730 8.350 27.035 1.00 94.50 377 TYR A C 1
ATOM 3159 O O . TYR A 1 377 ? 1.898 8.732 27.086 1.00 94.50 377 TYR A O 1
ATOM 3167 N N . ALA A 1 378 ? 0.042 8.337 25.889 1.00 92.81 378 ALA A N 1
ATOM 3168 C CA . ALA A 1 378 ? 0.623 8.722 24.606 1.00 92.81 378 ALA A CA 1
ATOM 3169 C C . ALA A 1 378 ? 1.188 10.150 24.644 1.00 92.81 378 ALA A C 1
ATOM 3171 O O . ALA A 1 378 ? 2.321 10.359 24.227 1.00 92.81 378 ALA A O 1
ATOM 3172 N N . GLN A 1 379 ? 0.467 11.105 25.240 1.00 93.62 379 GLN A N 1
ATOM 3173 C CA . GLN A 1 379 ? 0.922 12.492 25.375 1.00 93.62 379 GLN A CA 1
ATOM 3174 C C . GLN A 1 379 ? 2.116 12.670 26.316 1.00 93.62 379 GLN A C 1
ATOM 3176 O O . GLN A 1 379 ? 2.858 13.642 26.178 1.00 93.62 379 GLN A O 1
ATOM 3181 N N . LYS A 1 380 ? 2.332 11.751 27.264 1.00 91.56 380 LYS A N 1
ATOM 3182 C CA . LYS A 1 380 ? 3.542 11.736 28.098 1.00 91.56 380 LYS A CA 1
ATOM 3183 C C . LYS A 1 380 ? 4.762 11.219 27.338 1.00 91.56 380 LYS A C 1
ATOM 3185 O O . LYS A 1 380 ? 5.858 11.714 27.578 1.00 91.56 380 LYS A O 1
ATOM 3190 N N . ILE A 1 381 ? 4.578 10.246 26.445 1.00 89.69 381 ILE A N 1
ATOM 3191 C CA . ILE A 1 381 ? 5.671 9.608 25.696 1.00 89.69 381 ILE A CA 1
ATOM 3192 C C . ILE A 1 381 ? 6.019 10.382 24.416 1.00 89.69 381 ILE A C 1
ATOM 3194 O O . ILE A 1 381 ? 7.190 10.637 24.144 1.00 89.69 381 ILE A O 1
ATOM 3198 N N . CYS A 1 382 ? 5.013 10.762 23.629 1.00 89.88 382 CYS A N 1
ATOM 3199 C CA . CYS A 1 382 ? 5.151 11.480 22.366 1.00 89.88 382 CYS A CA 1
ATOM 3200 C C . CYS A 1 382 ? 4.059 12.563 22.272 1.00 89.88 382 CYS A C 1
ATOM 3202 O O . CYS A 1 382 ? 2.967 12.303 21.763 1.00 89.88 382 CYS A O 1
ATOM 3204 N N . PRO A 1 383 ? 4.314 13.770 22.806 1.00 92.75 383 PRO A N 1
ATOM 3205 C CA . PRO A 1 383 ? 3.316 14.830 22.843 1.00 92.75 383 PRO A CA 1
ATOM 3206 C C . PRO A 1 383 ? 3.001 15.366 21.443 1.00 92.75 383 PRO A C 1
ATOM 3208 O O . PRO A 1 383 ? 3.895 15.725 20.678 1.00 92.75 383 PRO A O 1
ATOM 3211 N N . THR A 1 384 ? 1.711 15.499 21.147 1.00 94.25 384 THR A N 1
ATOM 3212 C CA . THR A 1 384 ? 1.172 16.077 19.907 1.00 94.25 384 THR A CA 1
ATOM 3213 C C . THR A 1 384 ? 0.138 17.161 20.209 1.00 94.25 384 THR A C 1
ATOM 3215 O O . THR A 1 384 ? -0.456 17.196 21.292 1.00 94.25 384 THR A O 1
ATOM 3218 N N . VAL A 1 385 ? -0.097 18.072 19.262 1.00 95.00 385 VAL A N 1
ATOM 3219 C CA . VAL A 1 385 ? -1.138 19.104 19.414 1.00 95.00 385 VAL A CA 1
ATOM 3220 C C . VAL A 1 385 ? -2.523 18.460 19.338 1.00 95.00 385 VAL A C 1
ATOM 3222 O O . VAL A 1 385 ? -3.403 18.766 20.143 1.00 95.00 385 VAL A O 1
ATOM 3225 N N . GLU A 1 386 ? -2.686 17.511 18.423 1.00 93.00 386 GLU A N 1
ATOM 3226 C CA . GLU A 1 386 ? -3.900 16.741 18.187 1.00 93.00 386 GLU A CA 1
ATOM 3227 C C . GLU A 1 386 ? -4.301 15.940 19.430 1.00 93.00 386 GLU A C 1
ATOM 3229 O O . GLU A 1 386 ? -5.457 15.998 19.843 1.00 93.00 386 GLU A O 1
ATOM 3234 N N . GLY A 1 387 ? -3.355 15.266 20.092 1.00 94.06 387 GLY A N 1
ATOM 3235 C CA . GLY A 1 387 ? -3.630 14.523 21.324 1.00 94.06 387 GLY A CA 1
ATOM 3236 C C . GLY A 1 387 ? -4.163 15.414 22.452 1.00 94.06 387 GLY A C 1
ATOM 3237 O O . GLY A 1 387 ? -5.117 15.044 23.135 1.00 94.06 387 GLY A O 1
ATOM 3238 N N . ASN A 1 388 ? -3.614 16.625 22.609 1.00 94.94 388 ASN A N 1
ATOM 3239 C CA . ASN A 1 388 ? -4.109 17.597 23.591 1.00 94.94 388 ASN A CA 1
ATOM 3240 C C . ASN A 1 388 ? -5.505 18.101 23.220 1.00 94.94 388 ASN A C 1
ATOM 3242 O O . ASN A 1 388 ? -6.364 18.223 24.090 1.00 94.94 388 ASN A O 1
ATOM 3246 N N . HIS A 1 389 ? -5.748 18.362 21.935 1.00 96.38 389 HIS A N 1
ATOM 3247 C CA . HIS A 1 389 ? -7.068 18.756 21.456 1.00 96.38 389 HIS A CA 1
ATOM 3248 C C . HIS A 1 389 ? -8.121 17.674 21.745 1.00 96.38 389 HIS A C 1
ATOM 3250 O O . HIS A 1 389 ? -9.187 17.988 22.270 1.00 96.38 389 HIS A O 1
ATOM 3256 N N . ILE A 1 390 ? -7.809 16.401 21.487 1.00 96.44 390 ILE A N 1
ATOM 3257 C CA . ILE A 1 390 ? -8.718 15.279 21.762 1.00 96.44 390 ILE A CA 1
ATOM 3258 C C . ILE A 1 390 ? -8.993 15.154 23.268 1.00 96.44 390 ILE A C 1
ATOM 3260 O O . ILE A 1 390 ? -10.148 15.010 23.663 1.00 96.44 390 ILE A O 1
ATOM 3264 N N . LEU A 1 391 ? -7.971 15.268 24.125 1.00 96.94 391 LEU A N 1
ATOM 3265 C CA . LEU A 1 391 ? -8.155 15.266 25.585 1.00 96.94 391 LEU A CA 1
ATOM 3266 C C . LEU A 1 391 ? -9.092 16.389 26.056 1.00 96.94 391 LEU A C 1
ATOM 3268 O O . LEU A 1 391 ? -9.962 16.148 26.891 1.00 96.94 391 LEU A O 1
ATOM 3272 N N . LEU A 1 392 ? -8.977 17.594 25.486 1.00 95.56 392 LEU A N 1
ATOM 3273 C CA . LEU A 1 392 ? -9.899 18.697 25.779 1.00 95.56 392 LEU A CA 1
ATOM 3274 C C . LEU A 1 392 ? -11.337 18.377 25.348 1.00 95.56 392 LEU A C 1
ATOM 3276 O O . LEU A 1 392 ? -12.280 18.708 26.067 1.00 95.56 392 LEU A O 1
ATOM 3280 N N . LYS A 1 393 ? -11.523 17.691 24.214 1.00 96.19 393 LYS A N 1
ATOM 3281 C CA . LYS A 1 393 ? -12.851 17.247 23.765 1.00 96.19 393 LYS A CA 1
ATOM 3282 C C . LYS A 1 393 ? -13.461 16.237 24.740 1.00 96.19 393 LYS A C 1
ATOM 3284 O O . LYS A 1 393 ? -14.619 16.401 25.105 1.00 96.19 393 LYS A O 1
ATOM 3289 N N . TRP A 1 394 ? -12.681 15.288 25.264 1.00 96.31 394 TRP A N 1
ATOM 3290 C CA . TRP A 1 394 ? -13.132 14.380 26.336 1.00 96.31 394 TRP A CA 1
ATOM 3291 C C . TRP A 1 394 ? -13.420 15.082 27.672 1.00 96.31 394 TRP A C 1
ATOM 3293 O O . TRP A 1 394 ? -14.192 14.568 28.480 1.00 96.31 394 TRP A O 1
ATOM 3303 N N . TYR A 1 395 ? -12.835 16.260 27.908 1.00 93.19 395 TYR A N 1
ATOM 3304 C CA . TYR A 1 395 ? -13.148 17.084 29.075 1.00 93.19 395 TYR A CA 1
ATOM 3305 C C . TYR A 1 395 ? -14.439 17.907 28.910 1.00 93.19 395 TYR A C 1
ATOM 3307 O O . TYR A 1 395 ? -14.994 18.390 29.894 1.00 93.19 395 TYR A O 1
ATOM 3315 N N . THR A 1 396 ? -14.910 18.109 27.679 1.00 87.12 396 THR A N 1
ATOM 3316 C CA . THR A 1 396 ? -15.995 19.052 27.384 1.00 87.12 396 THR A CA 1
ATOM 3317 C C . THR A 1 396 ? -17.346 18.523 27.878 1.00 87.12 396 THR A C 1
ATOM 3319 O O . THR A 1 396 ? -17.641 17.336 27.761 1.00 87.12 396 THR A O 1
ATOM 3322 N N . GLU A 1 397 ? -18.170 19.408 28.445 1.00 84.81 397 GLU A N 1
ATOM 3323 C CA . GLU A 1 397 ? -19.528 19.066 28.877 1.00 84.81 397 GLU A CA 1
ATOM 3324 C C . GLU A 1 397 ? -20.442 18.773 27.683 1.00 84.81 397 GLU A C 1
ATOM 3326 O O . GLU A 1 397 ? -20.338 19.391 26.623 1.00 84.81 397 GLU A O 1
ATOM 3331 N N . SER A 1 398 ? -21.365 17.833 27.871 1.00 90.19 398 SER A N 1
ATOM 3332 C CA . SER A 1 398 ? -22.336 17.427 26.862 1.00 90.19 398 SER A CA 1
ATOM 3333 C C . SER A 1 398 ? -23.661 17.079 27.528 1.00 90.19 398 SER A C 1
ATOM 3335 O O . SER A 1 398 ? -23.683 16.502 28.613 1.00 90.19 398 SER A O 1
ATOM 3337 N N . ASN A 1 399 ? -24.769 17.412 26.865 1.00 90.00 399 ASN A N 1
ATOM 3338 C CA . ASN A 1 399 ? -26.125 17.067 27.315 1.00 90.00 399 ASN A CA 1
ATOM 3339 C C . ASN A 1 399 ? -26.584 15.691 26.803 1.00 90.00 399 ASN A C 1
ATOM 3341 O O . ASN A 1 399 ? -27.743 15.314 26.968 1.00 90.00 399 ASN A O 1
ATOM 3345 N N . MET A 1 400 ? -25.688 14.958 26.142 1.00 91.88 400 MET A N 1
ATOM 3346 C CA . MET A 1 400 ? -25.920 13.595 25.682 1.00 91.88 400 MET A CA 1
ATOM 3347 C C . MET A 1 400 ? -26.225 12.644 26.845 1.00 91.88 400 MET A C 1
ATOM 3349 O O . MET A 1 400 ? -25.764 12.831 27.975 1.00 91.88 400 MET A O 1
ATOM 3353 N N . GLN A 1 401 ? -26.960 11.571 26.547 1.00 91.88 401 GLN A N 1
ATOM 3354 C CA . GLN A 1 401 ? -27.201 10.492 27.502 1.00 91.88 401 GLN A CA 1
ATOM 3355 C C . GLN A 1 401 ? -25.870 9.985 28.079 1.00 91.88 401 GLN A C 1
ATOM 3357 O O . GLN A 1 401 ? -24.909 9.770 27.346 1.00 91.88 401 GLN A O 1
ATOM 3362 N N . ASN A 1 402 ? -25.821 9.805 29.400 1.00 93.81 402 ASN A N 1
ATOM 3363 C CA . ASN A 1 402 ? -24.658 9.300 30.136 1.00 93.81 402 ASN A CA 1
ATOM 3364 C C . ASN A 1 402 ? -23.346 10.100 29.957 1.00 93.81 402 ASN A C 1
ATOM 3366 O O . ASN A 1 402 ? -22.278 9.607 30.320 1.00 93.81 402 ASN A O 1
ATOM 3370 N N . ALA A 1 403 ? -23.395 11.347 29.472 1.00 94.19 403 ALA A N 1
ATOM 3371 C CA . ALA A 1 403 ? -22.208 12.201 29.350 1.00 94.19 403 ALA A CA 1
ATOM 3372 C C . ALA A 1 403 ? -21.520 12.481 30.703 1.00 94.19 403 ALA A C 1
ATOM 3374 O O . ALA A 1 403 ? -20.298 12.623 30.757 1.00 94.19 403 ALA A O 1
ATOM 3375 N N . SER A 1 404 ? -22.271 12.490 31.810 1.00 94.62 404 SER A N 1
ATOM 3376 C CA . SER A 1 404 ? -21.713 12.608 33.166 1.00 94.62 404 SER A CA 1
ATOM 3377 C C . SER A 1 404 ? -20.766 11.455 33.517 1.00 94.62 404 SER A C 1
ATOM 3379 O O . SER A 1 404 ? -19.707 11.693 34.089 1.00 94.62 404 SER A O 1
ATOM 3381 N N . TYR A 1 405 ? -21.078 10.222 33.108 1.00 95.75 405 TYR A N 1
ATOM 3382 C CA . TYR A 1 405 ? -20.211 9.057 33.330 1.00 95.75 405 TYR A CA 1
ATOM 3383 C C . TYR A 1 405 ? -18.908 9.150 32.529 1.00 95.75 405 TYR A C 1
ATOM 3385 O O . TYR A 1 405 ? -17.852 8.751 33.011 1.00 95.75 405 TYR A O 1
ATOM 3393 N N . VAL A 1 406 ? -18.961 9.721 31.322 1.00 96.19 406 VAL A N 1
ATOM 3394 C CA . VAL A 1 406 ? -17.766 10.017 30.512 1.00 96.19 406 VAL A CA 1
ATOM 3395 C C . VAL A 1 406 ? -16.887 11.064 31.197 1.00 96.19 406 VAL A C 1
ATOM 3397 O O . VAL A 1 406 ? -15.662 10.935 31.227 1.00 96.19 406 VAL A O 1
ATOM 3400 N N . ARG A 1 407 ? -17.513 12.081 31.792 1.00 94.88 407 ARG A N 1
ATOM 3401 C CA . ARG A 1 407 ? -16.840 13.152 32.529 1.00 94.88 407 ARG A CA 1
ATOM 3402 C C . ARG A 1 407 ? -16.137 12.650 33.791 1.00 94.88 407 ARG A C 1
ATOM 3404 O O . ARG A 1 407 ? -14.985 13.002 34.054 1.00 94.88 407 ARG A O 1
ATOM 3411 N N . ASP A 1 408 ? -16.834 11.813 34.542 1.00 96.00 408 ASP A N 1
ATOM 3412 C CA . ASP A 1 408 ? -16.318 11.152 35.732 1.00 96.00 408 ASP A CA 1
ATOM 3413 C C . ASP A 1 408 ? -15.139 10.240 35.382 1.00 96.00 408 ASP A C 1
ATOM 3415 O O . ASP A 1 408 ? -14.063 10.370 35.963 1.00 96.00 408 ASP A O 1
ATOM 3419 N N . ALA A 1 409 ? -15.298 9.409 34.349 1.00 97.19 409 ALA A N 1
ATOM 3420 C CA . ALA A 1 409 ? -14.245 8.543 33.837 1.00 97.19 409 ALA A CA 1
ATOM 3421 C C . ALA A 1 409 ? -12.995 9.309 33.388 1.00 97.19 409 ALA A C 1
ATOM 3423 O O . ALA A 1 409 ? -11.881 8.845 33.619 1.00 97.19 409 ALA A O 1
ATOM 3424 N N . TYR A 1 410 ? -13.158 10.484 32.768 1.00 97.44 410 TYR A N 1
ATOM 3425 C CA . TYR A 1 410 ? -12.028 11.353 32.435 1.00 97.44 410 TYR A CA 1
ATOM 3426 C C . TYR A 1 410 ? -11.254 11.760 33.695 1.00 97.44 410 TYR A C 1
ATOM 3428 O O . TYR A 1 410 ? -10.027 11.680 33.719 1.00 97.44 410 TYR A O 1
ATOM 3436 N N . THR A 1 411 ? -11.963 12.206 34.734 1.00 96.38 411 THR A N 1
ATOM 3437 C CA . THR A 1 411 ? -11.345 12.681 35.982 1.00 96.38 411 THR A CA 1
ATOM 3438 C C . THR A 1 411 ? -10.592 11.547 36.668 1.00 96.38 411 THR A C 1
ATOM 3440 O O . THR A 1 411 ? -9.409 11.688 36.976 1.00 96.38 411 THR A O 1
ATOM 3443 N N . ASP A 1 412 ? -11.234 10.386 36.784 1.00 96.81 412 ASP A N 1
ATOM 3444 C CA . ASP A 1 412 ? -10.637 9.205 37.402 1.00 96.81 412 ASP A CA 1
ATOM 3445 C C . ASP A 1 412 ? -9.436 8.688 36.592 1.00 96.81 412 ASP A C 1
ATOM 3447 O O . ASP A 1 412 ? -8.438 8.251 37.166 1.00 96.81 412 ASP A O 1
ATOM 3451 N N . ALA A 1 413 ? -9.481 8.776 35.258 1.00 97.31 413 ALA A N 1
ATOM 3452 C CA . ALA A 1 413 ? -8.350 8.435 34.397 1.00 97.31 413 ALA A CA 1
ATOM 3453 C C . ALA A 1 413 ? -7.158 9.381 34.611 1.00 97.31 413 ALA A C 1
ATOM 3455 O O . ALA A 1 413 ? -6.019 8.917 34.685 1.00 97.31 413 ALA A O 1
ATOM 3456 N N . VAL A 1 414 ? -7.398 10.690 34.744 1.00 96.75 414 VAL A N 1
ATOM 3457 C CA . VAL A 1 414 ? -6.345 11.671 35.057 1.00 96.75 414 VAL A CA 1
ATOM 3458 C C . VAL A 1 414 ? -5.697 11.359 36.404 1.00 96.75 414 VAL A C 1
ATOM 3460 O O . VAL A 1 414 ? -4.468 11.289 36.485 1.00 96.75 414 VAL A O 1
ATOM 3463 N N . ASP A 1 415 ? -6.501 11.113 37.437 1.00 95.94 415 ASP A N 1
ATOM 3464 C CA . ASP A 1 415 ? -6.003 10.774 38.771 1.00 95.94 415 ASP A CA 1
ATOM 3465 C C . ASP A 1 415 ? -5.219 9.458 38.762 1.00 95.94 415 ASP A C 1
ATOM 3467 O O . ASP A 1 415 ? -4.133 9.373 39.341 1.00 95.94 415 ASP A O 1
ATOM 3471 N N . PHE A 1 416 ? -5.710 8.449 38.040 1.00 95.75 416 PHE A N 1
ATOM 3472 C CA . PHE A 1 416 ? -5.039 7.165 37.875 1.00 95.75 416 PHE A CA 1
ATOM 3473 C C . PHE A 1 416 ? -3.676 7.303 37.181 1.00 95.75 416 PHE A C 1
ATOM 3475 O O . PHE A 1 416 ? -2.675 6.791 37.691 1.00 95.75 416 PHE A O 1
ATOM 3482 N N . VAL A 1 417 ? -3.598 8.037 36.063 1.00 95.25 417 VAL A N 1
ATOM 3483 C CA . VAL A 1 417 ? -2.325 8.256 35.354 1.00 95.25 417 VAL A CA 1
ATOM 3484 C C . VAL A 1 417 ? -1.339 9.062 36.197 1.00 95.25 417 VAL A C 1
ATOM 3486 O O . VAL A 1 417 ? -0.156 8.717 36.242 1.00 95.25 417 VAL A O 1
ATOM 3489 N N . ASN A 1 418 ? -1.810 10.096 36.898 1.00 93.44 418 ASN A N 1
ATOM 3490 C CA . ASN A 1 418 ? -0.967 10.914 37.770 1.00 93.44 418 ASN A CA 1
ATOM 3491 C C . ASN A 1 418 ? -0.439 10.117 38.968 1.00 93.44 418 ASN A C 1
ATOM 3493 O O . ASN A 1 418 ? 0.748 10.203 39.280 1.00 93.44 418 ASN A O 1
ATOM 3497 N N . LYS A 1 419 ? -1.286 9.299 39.607 1.00 94.12 419 LYS A N 1
ATOM 3498 C CA . LYS A 1 419 ? -0.919 8.460 40.759 1.00 94.12 419 LYS A CA 1
ATOM 3499 C C . LYS A 1 419 ? 0.238 7.512 40.452 1.00 94.12 419 LYS A C 1
ATOM 3501 O O . LYS A 1 419 ? 1.087 7.292 41.313 1.00 94.12 419 LYS A O 1
ATOM 3506 N N . TYR A 1 420 ? 0.263 6.944 39.249 1.00 92.94 420 TYR A N 1
ATOM 3507 C CA . TYR A 1 420 ? 1.295 5.996 38.829 1.00 92.94 420 TYR A CA 1
ATOM 3508 C C . TYR A 1 420 ? 2.362 6.623 37.929 1.00 92.94 420 TYR A C 1
ATOM 3510 O O . TYR A 1 420 ? 3.150 5.890 37.344 1.00 92.94 420 TYR A O 1
ATOM 3518 N N . SER A 1 421 ? 2.415 7.955 37.811 1.00 89.19 421 SER A N 1
ATOM 3519 C CA . SER A 1 421 ? 3.406 8.667 36.988 1.00 89.19 421 SER A CA 1
ATOM 3520 C C . SER A 1 421 ? 3.521 8.121 35.558 1.00 89.19 421 SER A C 1
ATOM 3522 O O . SER A 1 421 ? 4.613 8.063 34.998 1.00 89.19 421 SER A O 1
ATOM 3524 N N . ALA A 1 422 ? 2.392 7.710 34.972 1.00 84.56 422 ALA A N 1
ATOM 3525 C CA . ALA A 1 422 ? 2.322 7.050 33.668 1.00 84.56 422 ALA A CA 1
ATOM 3526 C C . ALA A 1 422 ? 3.148 5.746 33.529 1.00 84.56 422 ALA A C 1
ATOM 3528 O O . ALA A 1 422 ? 3.583 5.404 32.430 1.00 84.56 422 ALA A O 1
ATOM 3529 N N . ASP A 1 423 ? 3.341 4.999 34.620 1.00 91.69 423 ASP A N 1
ATOM 3530 C CA . ASP A 1 423 ? 3.970 3.674 34.609 1.00 91.69 423 ASP A CA 1
ATOM 3531 C C . ASP A 1 423 ? 3.171 2.669 33.765 1.00 91.69 423 ASP A C 1
ATOM 3533 O O . ASP A 1 423 ? 1.995 2.407 34.027 1.00 91.69 423 ASP A O 1
ATOM 3537 N N . PHE A 1 424 ? 3.817 2.085 32.755 1.00 90.38 424 PHE A N 1
ATOM 3538 C CA . PHE A 1 424 ? 3.149 1.218 31.788 1.00 90.38 424 PHE A CA 1
ATOM 3539 C C . PHE A 1 424 ? 2.497 -0.013 32.431 1.00 90.38 424 PHE A C 1
ATOM 3541 O O . PHE A 1 424 ? 1.343 -0.309 32.128 1.00 90.38 424 PHE A O 1
ATOM 3548 N N . GLU A 1 425 ? 3.197 -0.720 33.323 1.00 90.94 425 GLU A N 1
ATOM 3549 C CA . GLU A 1 425 ? 2.690 -1.958 33.930 1.00 90.94 425 GLU A CA 1
ATOM 3550 C C . GLU A 1 425 ? 1.455 -1.691 34.792 1.00 90.94 425 GLU A C 1
ATOM 3552 O O . GLU A 1 425 ? 0.506 -2.480 34.805 1.00 90.94 425 GLU A O 1
ATOM 3557 N N . LYS A 1 426 ? 1.434 -0.553 35.496 1.00 92.88 426 LYS A N 1
ATOM 3558 C CA . LYS A 1 426 ? 0.259 -0.117 36.258 1.00 92.88 426 LYS A CA 1
ATOM 3559 C C . LYS A 1 426 ? -0.878 0.295 35.338 1.00 92.88 426 LYS A C 1
ATOM 3561 O O . LYS A 1 426 ? -2.005 -0.149 35.546 1.00 92.88 426 LYS A O 1
ATOM 3566 N N . LEU A 1 427 ? -0.602 1.091 34.306 1.00 93.06 427 LEU A N 1
ATOM 3567 C CA . LEU A 1 427 ? -1.639 1.547 33.381 1.00 93.06 427 LEU A CA 1
ATOM 3568 C C . LEU A 1 427 ? -2.243 0.414 32.555 1.00 93.06 427 LEU A C 1
ATOM 3570 O O . LEU A 1 427 ? -3.428 0.475 32.222 1.00 93.06 427 LEU A O 1
ATOM 3574 N N . PHE A 1 428 ? -1.478 -0.641 32.274 1.00 91.69 428 PHE A N 1
ATOM 3575 C CA . PHE A 1 428 ? -1.962 -1.818 31.561 1.00 91.69 428 PHE A CA 1
ATOM 3576 C C . PHE A 1 428 ? -3.112 -2.529 32.295 1.00 91.69 428 PHE A C 1
ATOM 3578 O O . PHE A 1 428 ? -3.923 -3.184 31.654 1.00 91.69 428 PHE A O 1
ATOM 3585 N N . GLN A 1 429 ? -3.291 -2.319 33.605 1.00 90.62 429 GLN A N 1
ATOM 3586 C CA . GLN A 1 429 ? -4.465 -2.821 34.336 1.00 90.62 429 GLN A CA 1
ATOM 3587 C C . GLN A 1 429 ? -5.788 -2.265 33.782 1.00 90.62 429 GLN A C 1
ATOM 3589 O O . GLN A 1 429 ? -6.796 -2.962 33.801 1.00 90.62 429 GLN A O 1
ATOM 3594 N N . SER A 1 430 ? -5.780 -1.057 33.200 1.00 90.19 430 SER A N 1
ATOM 3595 C CA . SER A 1 430 ? -6.946 -0.477 32.504 1.00 90.19 430 SER A CA 1
ATOM 3596 C C . SER A 1 430 ? -7.357 -1.245 31.239 1.00 90.19 430 SER A C 1
ATOM 3598 O O . SER A 1 430 ? -8.436 -1.013 30.686 1.00 90.19 430 SER A O 1
ATOM 3600 N N . TYR A 1 431 ? -6.502 -2.152 30.759 1.00 85.62 431 TYR A N 1
ATOM 3601 C CA . TYR A 1 431 ? -6.817 -3.045 29.654 1.00 85.62 431 TYR A CA 1
ATOM 3602 C C . TYR A 1 431 ? -7.879 -4.075 30.046 1.00 85.62 431 TYR A C 1
ATOM 3604 O O . TYR A 1 431 ? -8.716 -4.434 29.205 1.00 85.62 431 TYR A O 1
ATOM 3612 N N . GLU A 1 432 ? -7.850 -4.493 31.316 1.00 86.19 432 GLU A N 1
ATOM 3613 C CA . GLU A 1 432 ? -8.707 -5.518 31.883 1.00 86.19 432 GLU A CA 1
ATOM 3614 C C . GLU A 1 432 ? -10.058 -4.967 32.306 1.00 86.19 432 GLU A C 1
ATOM 3616 O O . GLU A 1 432 ? -10.216 -3.904 32.907 1.00 86.19 432 GLU A O 1
ATOM 3621 N N . TRP A 1 433 ? -11.063 -5.752 31.967 1.00 85.31 433 TRP A N 1
ATOM 3622 C CA . TRP A 1 433 ? -12.452 -5.392 32.122 1.00 85.31 433 TRP A CA 1
ATOM 3623 C C . TRP A 1 433 ? -12.860 -5.251 33.592 1.00 85.31 433 TRP A C 1
ATOM 3625 O 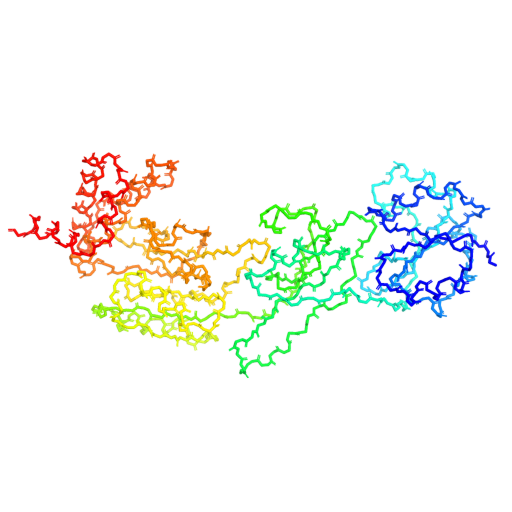O . TRP A 1 433 ? -13.408 -4.216 33.976 1.00 85.31 433 TRP A O 1
ATOM 3635 N N . GLU A 1 434 ? -12.504 -6.238 34.404 1.00 90.06 434 GLU A N 1
ATOM 3636 C CA . GLU A 1 434 ? -12.799 -6.293 35.836 1.00 90.06 434 GLU A CA 1
ATOM 3637 C C . GLU A 1 434 ? -12.207 -5.110 36.617 1.00 90.06 434 GLU A C 1
ATOM 3639 O O . GLU A 1 434 ? -12.846 -4.575 37.521 1.00 90.06 434 GLU A O 1
ATOM 3644 N N . PHE A 1 435 ? -11.008 -4.650 36.246 1.00 92.44 435 PHE A N 1
ATOM 3645 C CA . PHE A 1 435 ? -10.351 -3.526 36.913 1.00 92.44 435 PHE A CA 1
ATOM 3646 C C . PHE A 1 435 ? -11.180 -2.239 36.812 1.00 92.44 435 PHE A C 1
ATOM 3648 O O . PHE A 1 435 ? -11.436 -1.578 37.818 1.00 92.44 435 PHE A O 1
ATOM 3655 N N . VAL A 1 436 ? -11.628 -1.897 35.601 1.00 93.50 436 VAL A N 1
ATOM 3656 C CA . VAL A 1 436 ? -12.403 -0.671 35.363 1.00 93.50 436 VAL A CA 1
ATOM 3657 C C . VAL A 1 436 ? -13.816 -0.789 35.936 1.00 93.50 436 VAL A C 1
ATOM 3659 O O . VAL A 1 436 ? -14.349 0.191 36.454 1.00 93.50 436 VAL A O 1
ATOM 3662 N N . ASP A 1 437 ? -14.399 -1.989 35.910 1.00 93.25 437 ASP A N 1
ATOM 3663 C CA . ASP A 1 437 ? -15.714 -2.236 36.503 1.00 93.25 437 ASP A CA 1
ATOM 3664 C C . ASP A 1 437 ? -15.663 -2.032 38.027 1.00 93.25 437 ASP A C 1
ATOM 3666 O O . ASP A 1 437 ? -16.549 -1.392 38.585 1.00 93.25 437 ASP A O 1
ATOM 3670 N N . ASN A 1 438 ? -14.593 -2.471 38.698 1.00 94.94 438 ASN A N 1
ATOM 3671 C CA . ASN A 1 438 ? -14.393 -2.224 40.129 1.00 94.94 438 ASN A CA 1
ATOM 3672 C C . ASN A 1 438 ? -14.275 -0.728 40.466 1.00 94.94 438 ASN A C 1
ATOM 3674 O O . ASN A 1 438 ? -14.835 -0.296 41.473 1.00 94.94 438 ASN A O 1
ATOM 3678 N N . LEU A 1 439 ? -13.595 0.072 39.633 1.00 94.56 439 LEU A N 1
ATOM 3679 C CA . LEU A 1 439 ? -13.536 1.532 39.807 1.00 94.56 439 LEU A CA 1
ATOM 3680 C C . LEU A 1 439 ? -14.922 2.170 39.673 1.00 94.56 439 LEU A C 1
ATOM 3682 O O . LEU A 1 439 ? -15.303 2.999 40.497 1.00 94.56 439 LEU A O 1
ATOM 3686 N N . TYR A 1 440 ? -15.697 1.731 38.680 1.00 95.94 440 TYR A N 1
ATOM 3687 C CA . TYR A 1 440 ? -17.077 2.172 38.507 1.00 95.94 440 TYR A CA 1
ATOM 3688 C C . TYR A 1 440 ? -17.927 1.845 39.744 1.00 95.94 440 TYR A C 1
ATOM 3690 O O . TYR A 1 440 ? -18.598 2.726 40.278 1.00 95.94 440 TYR A O 1
ATOM 3698 N N . GLN A 1 441 ? -17.871 0.605 40.248 1.00 95.00 441 GLN A N 1
ATOM 3699 C CA . GLN A 1 441 ? -18.643 0.216 41.434 1.00 95.00 441 GLN A CA 1
ATOM 3700 C C . GLN A 1 441 ? -18.229 1.021 42.673 1.00 95.00 441 GLN A C 1
ATOM 3702 O O . GLN A 1 441 ? -19.101 1.446 43.413 1.00 95.00 441 GLN A O 1
ATOM 3707 N N . GLN A 1 442 ? -16.933 1.278 42.887 1.00 93.88 442 GLN A N 1
ATOM 3708 C CA . GLN A 1 442 ? -16.453 2.092 44.017 1.00 93.88 442 GLN A CA 1
ATOM 3709 C C . GLN A 1 442 ? -16.933 3.546 43.975 1.00 93.88 442 GLN A C 1
ATOM 3711 O O . GLN A 1 442 ? -16.987 4.203 45.011 1.00 93.88 442 GLN A O 1
ATOM 3716 N N . ARG A 1 443 ? -17.211 4.072 42.778 1.00 93.88 443 ARG A N 1
ATOM 3717 C CA . ARG A 1 443 ? -17.674 5.448 42.600 1.00 93.88 443 ARG A CA 1
ATOM 3718 C C . ARG A 1 443 ? -19.178 5.591 42.819 1.00 93.88 443 ARG A C 1
ATOM 3720 O O . ARG A 1 443 ? -19.612 6.614 43.344 1.00 93.88 443 ARG A O 1
ATOM 3727 N N . TYR A 1 444 ? -19.960 4.616 42.358 1.00 93.62 444 TYR A N 1
ATOM 3728 C CA . TYR A 1 444 ? -21.420 4.735 42.266 1.00 93.62 444 TYR A CA 1
ATOM 3729 C C . TYR A 1 444 ? -22.204 3.846 43.243 1.00 93.62 444 TYR A C 1
ATOM 3731 O O . TYR A 1 444 ? -23.418 4.028 43.345 1.00 93.62 444 TYR A O 1
ATOM 3739 N N . ASN A 1 445 ? -21.534 2.946 43.972 1.00 85.12 445 ASN A N 1
ATOM 3740 C CA . ASN A 1 445 ? -22.083 2.210 45.118 1.00 85.12 445 ASN A CA 1
ATOM 3741 C C . ASN A 1 445 ? -21.362 2.611 46.402 1.00 85.12 445 ASN A C 1
ATOM 3743 O O . ASN A 1 445 ? -22.041 2.610 47.454 1.00 85.12 445 ASN A O 1
#

Secondary structure (DSSP, 8-state):
--SEEEEEE-SS-HHHHHHHHHH-TT-EEEE--S-HHHHHHHHGGG-SSSEEEEEETTEE-TT--------TTTTTSEEEEEETTEEEEEEEEEEHHHHHHHTTT-SSGGG-S-EEEEE---EEPPPPEEEE-TTTHHHHHHT--SSEEEEEE---S-TT---------------SS---EEE-STTS-EEEEE----SS-GGG-SSEEE--PPPPP---EEEEEES--TTHHHHHHHHHHHHTT--PPEEEEES-SSHHHHHHHHHHH--SSEEEEEETTEEE-TT--S-----TTSPS-EEEEEEEETTTTEEESTT--EEEEHHHHHH--S-SSSTTTTS-EEEEEEEEEEE-GGGSHHHHHHHHHHHHHHHHHHHHHS--HHHHHHHHHHHS---STTHHHHHHHHHHHHHHHHHTTT-HHHHGGGGSHHHHHHHHHHHH-

Foldseek 3Di:
DQWAEEEEELVQDPPQVVQCCVVPVRYHYDYDDFFPLVVCLVPLVVTPHQKYKQAYSQWRCNPPDPVDDDDPVCLLAKEAEDEPQDQLHRIIIHRSVNCNVCSVVDPFPVVRDHYHYDYDDTDGDWAAEDEDDLQCPLVVLQPDPRQKYKYAYDDDFDPPDPPPPPAPTDDDDRRRHGDEWEQAEDLSRIITDGRDHDDAFLVPDDDYHYDHHHDDFDAWAEEEEEAPDVQLVVLVVLVCLLCVPPPHHYDYHYNDPAPLRRLLVSLVPIRDQKYWYAYSQWRWDSPDHSRDRDRSRHHDAKEFEWEQEPLLRDIFRQNGTITDRSVLSNPQPPLDLDSRVVTHYDYDHHYTTYGDLLVDQLSLLLSLLSVLLVLVLCCVVPNDPVSVVVLVSLCDHDPDRNSVSSNVSNVVSVVQCVVCVSDRVSSSLSSDDVSSSVVVVVVPD